Protein AF-A0A4Z2HH63-F1 (afdb_monomer_lite)

pLDDT: mean 73.92, std 24.42, range [24.89, 98.44]

InterPro domains:
  IPR027914 Domain of unknown function DUF4456 [PF14644] (95-280)

Structure (mmCIF, N/CA/C/O backbone):
data_AF-A0A4Z2HH63-F1
#
_entry.id   AF-A0A4Z2HH63-F1
#
loop_
_atom_site.group_PDB
_atom_site.id
_atom_site.type_symbol
_atom_site.label_atom_id
_atom_site.label_alt_id
_atom_site.label_comp_id
_atom_site.label_asym_id
_atom_site.label_entity_id
_atom_site.label_seq_id
_atom_site.pdbx_PDB_ins_code
_atom_site.Cartn_x
_atom_site.Cartn_y
_atom_site.Cartn_z
_atom_site.occupancy
_atom_site.B_iso_or_equiv
_atom_site.auth_seq_id
_atom_site.auth_comp_id
_atom_site.auth_asym_id
_atom_site.auth_atom_id
_atom_site.pdbx_PDB_model_num
ATOM 1 N N . MET A 1 1 ? 35.486 2.258 -20.448 1.00 32.91 1 MET A N 1
ATOM 2 C CA . MET A 1 1 ? 34.686 1.030 -20.651 1.00 32.91 1 MET A CA 1
ATOM 3 C C . MET A 1 1 ? 34.745 0.470 -22.093 1.00 32.91 1 MET A C 1
ATOM 5 O O . MET A 1 1 ? 33.698 0.126 -22.620 1.00 32.91 1 MET A O 1
ATOM 9 N N . PRO A 1 2 ? 35.917 0.300 -22.749 1.00 29.44 2 PRO A N 1
ATOM 10 C CA . PRO A 1 2 ? 35.971 -0.352 -24.070 1.00 29.44 2 PRO A CA 1
ATOM 11 C C . PRO A 1 2 ? 36.228 -1.873 -24.002 1.00 29.44 2 PRO A C 1
ATOM 13 O O . PRO A 1 2 ? 36.003 -2.582 -24.974 1.00 29.44 2 PRO A O 1
ATOM 16 N N . LEU A 1 3 ? 36.667 -2.396 -22.850 1.00 29.16 3 LEU A N 1
ATOM 17 C CA . LEU A 1 3 ? 37.018 -3.815 -22.682 1.00 29.16 3 LEU A CA 1
ATOM 18 C C . LEU A 1 3 ? 35.801 -4.743 -22.510 1.00 29.16 3 LEU A C 1
ATOM 20 O O . LEU A 1 3 ? 35.905 -5.932 -22.788 1.00 29.16 3 LEU A O 1
ATOM 24 N N . PHE A 1 4 ? 34.639 -4.216 -22.109 1.00 31.14 4 PHE A N 1
ATOM 25 C CA . PHE A 1 4 ? 33.433 -5.031 -21.899 1.00 31.14 4 PHE A CA 1
ATOM 26 C C . PHE A 1 4 ? 32.720 -5.411 -23.206 1.00 31.14 4 PHE A C 1
ATOM 28 O O . PHE A 1 4 ? 32.155 -6.495 -23.289 1.00 31.14 4 PHE A O 1
ATOM 35 N N . ILE A 1 5 ? 32.803 -4.577 -24.250 1.00 37.03 5 ILE A N 1
ATOM 36 C CA . ILE A 1 5 ? 32.147 -4.846 -25.543 1.00 37.03 5 ILE A CA 1
ATOM 37 C C . ILE A 1 5 ? 32.880 -5.965 -26.311 1.00 37.03 5 ILE A C 1
ATOM 39 O O . ILE A 1 5 ? 32.251 -6.790 -26.964 1.00 37.03 5 ILE A O 1
ATOM 43 N N . LEU A 1 6 ? 34.207 -6.072 -26.165 1.00 35.34 6 LEU A N 1
ATOM 44 C CA . LEU A 1 6 ? 35.003 -7.125 -26.813 1.00 35.34 6 LEU A CA 1
ATOM 45 C C . LEU A 1 6 ? 34.886 -8.497 -26.125 1.00 35.34 6 LEU A C 1
ATOM 47 O O . LEU A 1 6 ? 35.047 -9.518 -26.787 1.00 35.34 6 LEU A O 1
ATOM 51 N N . SER A 1 7 ? 34.565 -8.540 -24.827 1.00 32.81 7 SER A N 1
ATOM 52 C CA . SER A 1 7 ? 34.426 -9.802 -24.086 1.00 32.81 7 SER A CA 1
ATOM 53 C C . SER A 1 7 ? 33.106 -10.535 -24.362 1.00 32.81 7 SER A C 1
ATOM 55 O O . SER A 1 7 ? 33.034 -11.735 -24.113 1.00 32.81 7 SER A O 1
ATOM 57 N N . VAL A 1 8 ? 32.073 -9.841 -24.857 1.00 36.91 8 VAL A N 1
ATOM 58 C CA . VAL A 1 8 ? 30.743 -10.431 -25.117 1.00 36.91 8 VAL A CA 1
ATOM 59 C C . VAL A 1 8 ? 30.563 -10.829 -26.589 1.00 36.91 8 VAL A C 1
ATOM 61 O O . VAL A 1 8 ? 29.804 -11.748 -26.874 1.00 36.91 8 VAL A O 1
ATOM 64 N N . CYS A 1 9 ? 31.304 -10.227 -27.526 1.00 36.31 9 CYS A N 1
ATOM 65 C CA . CYS A 1 9 ? 31.178 -10.548 -28.956 1.00 36.31 9 CYS A CA 1
ATOM 66 C C . CYS A 1 9 ? 32.027 -11.743 -29.431 1.00 36.31 9 CYS A C 1
ATOM 68 O O . CYS A 1 9 ? 31.773 -12.259 -30.518 1.00 36.31 9 CYS A O 1
ATOM 70 N N . LEU A 1 10 ? 33.012 -12.214 -28.654 1.00 33.72 10 LEU A N 1
ATOM 71 C CA . LEU A 1 10 ? 33.855 -13.346 -29.069 1.00 33.72 10 LEU A CA 1
ATOM 72 C C . LEU A 1 10 ? 33.137 -14.717 -29.143 1.00 33.72 10 LEU A C 1
ATOM 74 O O . LEU A 1 10 ? 33.523 -15.507 -30.002 1.00 33.72 10 LEU A O 1
ATOM 78 N N . PRO A 1 11 ? 32.104 -15.043 -28.335 1.00 32.00 11 PRO A N 1
ATOM 79 C CA . PRO A 1 11 ? 31.441 -16.347 -28.441 1.00 32.00 11 PRO A CA 1
ATOM 80 C C . PRO A 1 11 ? 30.368 -16.425 -29.539 1.00 32.00 11 PRO A C 1
ATOM 82 O O . PRO A 1 11 ? 30.047 -17.521 -29.987 1.00 32.00 11 PRO A O 1
ATOM 85 N N . VAL A 1 12 ? 29.804 -15.296 -29.992 1.00 35.50 12 VAL A N 1
ATOM 86 C CA . VAL A 1 12 ? 28.628 -15.301 -30.891 1.00 35.50 12 VAL A CA 1
ATOM 87 C C . VAL A 1 12 ? 29.005 -15.551 -32.359 1.00 35.50 12 VAL A C 1
ATOM 89 O O . VAL A 1 12 ? 28.205 -16.093 -33.116 1.00 35.50 12 VAL A O 1
ATOM 92 N N . CYS A 1 13 ? 30.249 -15.278 -32.764 1.00 33.19 13 CYS A N 1
ATOM 93 C CA . CYS A 1 13 ? 30.716 -15.586 -34.124 1.00 33.19 13 CYS A CA 1
ATOM 94 C C . CYS A 1 13 ? 31.077 -17.068 -34.357 1.00 33.19 13 CYS A C 1
ATOM 96 O O . CYS A 1 13 ? 31.405 -17.425 -35.485 1.00 33.19 13 CYS A O 1
ATOM 98 N N . LEU A 1 14 ? 31.020 -17.939 -33.337 1.00 35.06 14 LEU A N 1
ATOM 99 C CA . LEU A 1 14 ? 31.445 -19.347 -33.442 1.00 35.06 14 LEU A CA 1
ATOM 100 C C . LEU A 1 14 ? 30.307 -20.382 -33.465 1.00 35.06 14 LEU A C 1
ATOM 102 O O . LEU A 1 14 ? 30.566 -21.576 -33.324 1.00 35.06 14 LEU A O 1
ATOM 106 N N . GLN A 1 15 ? 29.055 -19.983 -33.702 1.00 40.69 15 GLN A N 1
ATOM 107 C CA . GLN A 1 15 ? 27.952 -20.940 -33.868 1.00 40.69 15 GLN A CA 1
ATOM 108 C C . GLN A 1 15 ? 27.114 -20.680 -35.124 1.00 40.69 15 GLN A C 1
ATOM 110 O O . GLN A 1 15 ? 25.956 -20.291 -35.034 1.00 40.69 15 GLN A O 1
ATOM 115 N N . VAL A 1 16 ? 27.671 -21.005 -36.299 1.00 30.58 16 VAL A N 1
ATOM 116 C CA . VAL A 1 16 ? 26.886 -21.526 -37.434 1.00 30.58 16 VAL A CA 1
ATOM 117 C C . VAL A 1 16 ? 27.625 -22.707 -38.084 1.00 30.58 16 VAL A C 1
ATOM 119 O O . VAL A 1 16 ? 28.484 -22.546 -38.940 1.00 30.58 16 VAL A O 1
ATOM 122 N N . SER A 1 17 ? 27.183 -23.884 -37.639 1.00 30.05 17 SER A N 1
ATOM 123 C CA . SER A 1 17 ? 27.122 -25.214 -38.261 1.00 30.05 17 SER A CA 1
ATOM 124 C C . SER A 1 17 ? 28.365 -26.078 -38.540 1.00 30.05 17 SER A C 1
ATOM 126 O O . SER A 1 17 ? 29.427 -25.587 -38.910 1.00 30.05 17 SER A O 1
ATOM 128 N N . PRO A 1 18 ? 28.205 -27.412 -38.368 1.00 32.62 18 PRO A N 1
ATOM 129 C CA . PRO A 1 18 ? 29.283 -28.366 -38.191 1.00 32.62 18 PRO A CA 1
ATOM 130 C C . PRO A 1 18 ? 29.446 -29.223 -39.445 1.00 32.62 18 PRO A C 1
ATOM 132 O O . PRO A 1 18 ? 28.623 -30.091 -39.718 1.00 32.62 18 PRO A O 1
ATOM 135 N N . ASP A 1 19 ? 30.529 -29.036 -40.182 1.00 28.84 19 ASP A N 1
ATOM 136 C CA . ASP A 1 19 ? 31.124 -30.174 -40.865 1.00 28.84 19 ASP A CA 1
ATOM 137 C C . ASP A 1 19 ? 32.612 -29.924 -41.089 1.00 28.84 19 ASP A C 1
ATOM 139 O O . ASP A 1 19 ? 33.026 -28.817 -41.421 1.00 28.84 19 ASP A O 1
ATOM 143 N N . GLN A 1 20 ? 33.396 -30.981 -40.899 1.00 29.88 20 GLN A N 1
ATOM 144 C CA . GLN A 1 20 ? 34.861 -31.043 -40.981 1.00 29.88 20 GLN A CA 1
ATOM 145 C C . GLN A 1 20 ? 35.648 -30.586 -39.745 1.00 29.88 20 GLN A C 1
ATOM 147 O O . GLN A 1 20 ? 36.400 -29.615 -39.737 1.00 29.88 20 GLN A O 1
ATOM 152 N N . THR A 1 21 ? 35.599 -31.424 -38.711 1.00 30.80 21 THR A N 1
ATOM 153 C CA . THR A 1 21 ? 36.714 -31.556 -37.771 1.00 30.80 21 THR A CA 1
ATOM 154 C C . THR A 1 21 ? 37.771 -32.475 -38.385 1.00 30.80 21 THR A C 1
ATOM 156 O O . THR A 1 21 ? 37.560 -33.680 -38.468 1.00 30.80 21 THR A O 1
ATOM 159 N N . SER A 1 22 ? 38.931 -31.946 -38.780 1.00 30.48 22 SER A N 1
ATOM 160 C CA . SER A 1 22 ? 40.210 -32.541 -38.365 1.00 30.48 22 SER A CA 1
ATOM 161 C C . SER A 1 22 ? 41.412 -31.660 -38.719 1.00 30.48 22 SER A C 1
ATOM 163 O O . SER A 1 22 ? 41.617 -31.297 -39.870 1.00 30.48 22 SER A O 1
ATOM 165 N N . ARG A 1 23 ? 42.247 -31.446 -37.692 1.00 33.59 23 ARG A N 1
ATOM 166 C CA . ARG A 1 23 ? 43.668 -31.062 -37.733 1.00 33.59 23 ARG A CA 1
ATOM 167 C C . ARG A 1 23 ? 43.999 -29.641 -38.204 1.00 33.59 23 ARG A C 1
ATOM 169 O O . ARG A 1 23 ? 44.252 -29.413 -39.377 1.00 33.59 23 ARG A O 1
ATOM 176 N N . LEU A 1 24 ? 44.217 -28.746 -37.243 1.00 32.91 24 LEU A N 1
ATOM 177 C CA . LEU A 1 24 ? 45.556 -28.377 -36.759 1.00 32.91 24 LEU A CA 1
ATOM 178 C C . LEU A 1 24 ? 45.393 -27.391 -35.594 1.00 32.91 24 LEU A C 1
ATOM 180 O O . LEU A 1 24 ? 44.650 -26.422 -35.689 1.00 32.91 24 LEU A O 1
ATOM 184 N N . ASP A 1 25 ? 46.069 -27.700 -34.494 1.00 37.62 25 ASP A N 1
ATOM 185 C CA . ASP A 1 25 ? 46.311 -26.809 -33.365 1.00 37.62 25 ASP A CA 1
ATOM 186 C C . ASP A 1 25 ? 47.182 -25.653 -33.882 1.00 37.62 25 ASP A C 1
ATOM 188 O O . ASP A 1 25 ? 48.373 -25.833 -34.140 1.00 37.62 25 ASP A O 1
ATOM 192 N N . VAL A 1 26 ? 46.556 -24.514 -34.183 1.00 38.09 26 VAL A N 1
ATOM 193 C CA . VAL A 1 26 ? 47.235 -23.275 -34.575 1.00 38.09 26 VAL A CA 1
ATOM 194 C C . VAL A 1 26 ? 46.822 -22.222 -33.564 1.00 38.09 26 VAL A C 1
ATOM 196 O O . VAL A 1 26 ? 45.637 -21.909 -33.435 1.00 38.09 26 VAL A O 1
ATOM 199 N N . ASP A 1 27 ? 47.811 -21.716 -32.831 1.00 39.91 27 ASP A N 1
ATOM 200 C CA . ASP A 1 27 ? 47.662 -20.655 -31.847 1.00 39.91 27 ASP A CA 1
ATOM 201 C C . ASP A 1 27 ? 46.825 -19.495 -32.411 1.00 39.91 27 ASP A C 1
ATOM 203 O O . ASP A 1 27 ? 47.191 -18.831 -33.382 1.00 39.91 27 ASP A O 1
ATOM 207 N N . LEU A 1 28 ? 45.704 -19.210 -31.743 1.00 44.59 28 LEU A N 1
ATOM 208 C CA . LEU A 1 28 ? 44.707 -18.181 -32.086 1.00 44.59 28 LEU A CA 1
ATOM 209 C C . LEU A 1 28 ? 45.277 -16.740 -32.112 1.00 44.59 28 LEU A C 1
ATOM 211 O O . LEU A 1 28 ? 44.568 -15.773 -32.390 1.00 44.59 28 LEU A O 1
ATOM 215 N N . LEU A 1 29 ? 46.557 -16.576 -31.770 1.00 46.84 29 LEU A N 1
ATOM 216 C CA . LEU A 1 29 ? 47.285 -15.309 -31.770 1.00 46.84 29 LEU A CA 1
ATOM 217 C C . LEU A 1 29 ? 47.886 -14.945 -33.134 1.00 46.84 29 LEU A C 1
ATOM 219 O O . LEU A 1 29 ? 48.190 -13.765 -33.324 1.00 46.84 29 LEU A O 1
ATOM 223 N N . ASP A 1 30 ? 47.986 -15.904 -34.059 1.00 41.34 30 ASP A N 1
ATOM 224 C CA . ASP A 1 30 ? 48.504 -15.709 -35.422 1.00 41.34 30 ASP A CA 1
ATOM 225 C C . ASP A 1 30 ? 47.401 -15.584 -36.487 1.00 41.34 30 ASP A C 1
ATOM 227 O O . ASP A 1 30 ? 47.676 -15.571 -37.689 1.00 41.34 30 ASP A O 1
ATOM 231 N N . ASP A 1 31 ? 46.141 -15.424 -36.068 1.00 45.12 31 ASP A N 1
ATOM 232 C CA . ASP A 1 31 ? 45.052 -15.117 -36.992 1.00 45.12 31 ASP A CA 1
ATOM 233 C C . ASP A 1 31 ? 45.295 -13.732 -37.649 1.00 45.12 31 ASP A C 1
ATOM 235 O O . ASP A 1 31 ? 45.403 -12.712 -36.945 1.00 45.12 31 ASP A O 1
ATOM 239 N N . PRO A 1 32 ? 45.372 -13.644 -38.993 1.00 44.41 32 PRO A N 1
ATOM 240 C CA . PRO A 1 32 ? 45.561 -12.380 -39.702 1.00 44.41 32 PRO A CA 1
ATOM 241 C C . PRO A 1 32 ? 44.480 -11.343 -39.359 1.00 44.41 32 PRO A C 1
ATOM 243 O O . PRO A 1 32 ? 44.763 -10.145 -39.361 1.00 44.41 32 PRO A O 1
ATOM 246 N N . VAL A 1 33 ? 43.273 -11.772 -38.980 1.00 42.06 33 VAL A N 1
ATOM 247 C CA . VAL A 1 33 ? 42.182 -10.902 -38.525 1.00 42.06 33 VAL A CA 1
ATOM 248 C C . VAL A 1 33 ? 42.515 -10.263 -37.172 1.00 42.06 33 VAL A C 1
ATOM 250 O O . VAL A 1 33 ? 42.301 -9.064 -36.988 1.00 42.06 33 VAL A O 1
ATOM 253 N N . VAL A 1 34 ? 43.138 -11.002 -36.248 1.00 46.62 34 VAL A N 1
ATOM 254 C CA . VAL A 1 34 ? 43.606 -10.473 -34.952 1.00 46.62 34 VAL A CA 1
ATOM 255 C C . VAL A 1 34 ? 44.767 -9.492 -35.148 1.00 46.62 34 VAL A C 1
ATOM 257 O O . VAL A 1 34 ? 44.845 -8.481 -34.445 1.00 46.62 34 VAL A O 1
ATOM 260 N N . SER A 1 35 ? 45.635 -9.729 -36.136 1.00 44.44 35 SER A N 1
ATOM 261 C CA . SER A 1 35 ? 46.703 -8.796 -36.526 1.00 44.44 35 SER A CA 1
ATOM 262 C C . SER A 1 35 ? 46.156 -7.496 -37.134 1.00 44.44 35 SER A C 1
ATOM 264 O O . SER A 1 35 ? 46.610 -6.403 -36.779 1.00 44.44 35 SER A O 1
ATOM 266 N N . VAL A 1 36 ? 45.120 -7.581 -37.977 1.00 48.38 36 VAL A N 1
ATOM 267 C CA . VAL A 1 36 ? 44.430 -6.416 -38.558 1.00 48.38 36 VAL A CA 1
ATOM 268 C C . VAL A 1 36 ? 43.704 -5.612 -37.475 1.00 48.38 36 VAL A C 1
ATOM 270 O O . VAL A 1 36 ? 43.841 -4.389 -37.431 1.00 48.38 36 VAL A O 1
ATOM 273 N N . ILE A 1 37 ? 43.019 -6.276 -36.539 1.00 46.91 37 ILE A N 1
ATOM 274 C CA . ILE A 1 37 ? 42.338 -5.624 -35.409 1.00 46.91 37 ILE A CA 1
ATOM 275 C C . ILE A 1 37 ? 43.349 -4.964 -34.459 1.00 46.91 37 ILE A C 1
ATOM 277 O O . ILE A 1 37 ? 43.157 -3.812 -34.066 1.00 46.91 37 ILE A O 1
ATOM 281 N N . LYS A 1 38 ? 44.465 -5.633 -34.126 1.00 49.09 38 LYS A N 1
ATOM 282 C CA . LYS A 1 38 ? 45.555 -5.037 -33.327 1.00 49.09 38 LYS A CA 1
ATOM 283 C C . LYS A 1 38 ? 46.204 -3.848 -34.042 1.00 49.09 38 LYS A C 1
ATOM 285 O O . LYS A 1 38 ? 46.527 -2.859 -33.386 1.00 49.09 38 LYS A O 1
ATOM 290 N N . SER A 1 39 ? 46.367 -3.916 -35.363 1.00 44.84 39 SER A N 1
ATOM 291 C CA . SER A 1 39 ? 46.946 -2.835 -36.171 1.00 44.84 39 SER A CA 1
ATOM 292 C C . SER A 1 39 ? 46.016 -1.624 -36.273 1.00 44.84 39 SER A C 1
ATOM 294 O O . SER A 1 39 ? 46.481 -0.495 -36.140 1.00 44.84 39 SER A O 1
ATOM 296 N N . LEU A 1 40 ? 44.705 -1.840 -36.414 1.00 42.66 40 LEU A N 1
ATOM 297 C CA . LEU A 1 40 ? 43.693 -0.778 -36.387 1.00 42.66 40 LEU A CA 1
ATOM 298 C C . LEU A 1 40 ? 43.612 -0.105 -35.010 1.00 42.66 40 LEU A C 1
ATOM 300 O O . LEU A 1 40 ? 43.604 1.121 -34.935 1.00 42.66 40 LEU A O 1
ATOM 304 N N . ASN A 1 41 ? 43.663 -0.882 -33.922 1.00 43.00 41 ASN A N 1
ATOM 305 C CA . ASN A 1 41 ? 43.714 -0.330 -32.563 1.00 43.00 41 ASN A CA 1
ATOM 306 C C . ASN A 1 41 ? 44.978 0.515 -32.332 1.00 43.00 41 ASN A C 1
ATOM 308 O O . ASN A 1 41 ? 44.911 1.589 -31.738 1.00 43.00 41 ASN A O 1
ATOM 312 N N . ARG A 1 42 ? 46.130 0.067 -32.851 1.00 44.88 42 ARG A N 1
ATOM 313 C CA . ARG A 1 42 ? 47.402 0.796 -32.744 1.00 44.88 42 ARG A CA 1
ATOM 314 C C . ARG A 1 42 ? 47.395 2.098 -33.564 1.00 44.88 42 ARG A C 1
ATOM 316 O O . ARG A 1 42 ? 47.988 3.075 -33.123 1.00 44.88 42 ARG A O 1
ATOM 323 N N . PHE A 1 43 ? 46.693 2.131 -34.701 1.00 36.94 43 PHE A N 1
ATOM 324 C CA . PHE A 1 43 ? 46.573 3.313 -35.568 1.00 36.94 43 PHE A CA 1
ATOM 325 C C . PHE A 1 43 ? 45.596 4.366 -35.010 1.00 36.94 43 PHE A C 1
ATOM 327 O O . PHE A 1 43 ? 45.862 5.564 -35.101 1.00 36.94 43 PHE A O 1
ATOM 334 N N . CYS A 1 44 ? 44.504 3.937 -34.367 1.00 37.28 44 CYS A N 1
ATOM 335 C CA . CYS A 1 44 ? 43.572 4.844 -33.688 1.00 37.28 44 CYS A CA 1
ATOM 336 C C . CYS A 1 44 ? 44.192 5.528 -32.458 1.00 37.28 44 CYS A C 1
ATOM 338 O O . CYS A 1 44 ? 43.866 6.678 -32.184 1.00 37.28 44 CYS A O 1
ATOM 340 N N . SER A 1 45 ? 45.120 4.881 -31.744 1.00 37.44 45 SER A N 1
ATOM 341 C CA . SER A 1 45 ? 45.825 5.515 -30.617 1.00 37.44 45 SER A CA 1
ATOM 342 C C . SER A 1 45 ? 46.882 6.545 -31.037 1.00 37.44 45 SER A C 1
ATOM 344 O O . SER A 1 45 ? 47.242 7.403 -30.239 1.00 37.44 45 SER A O 1
ATOM 346 N N . THR A 1 46 ? 47.385 6.497 -32.275 1.00 35.81 46 THR A N 1
ATOM 347 C CA . THR A 1 46 ? 48.438 7.415 -32.752 1.00 35.81 46 THR A CA 1
ATOM 348 C C . THR A 1 46 ? 47.924 8.750 -33.294 1.00 35.81 46 THR A C 1
ATOM 350 O O . THR A 1 46 ? 48.734 9.622 -33.595 1.00 35.81 46 THR A O 1
ATOM 353 N N . GLN A 1 47 ? 46.607 8.947 -33.406 1.00 38.94 47 GLN A N 1
ATOM 354 C CA . GLN A 1 47 ? 46.036 10.195 -33.931 1.00 38.94 47 GLN A CA 1
ATOM 355 C C . GLN A 1 47 ? 45.772 11.264 -32.850 1.00 38.94 47 GLN A C 1
ATOM 357 O O . GLN A 1 47 ? 45.395 12.380 -33.192 1.00 38.94 47 GLN A O 1
ATOM 362 N N . ASP A 1 48 ? 46.025 10.960 -31.570 1.00 36.66 48 ASP A N 1
ATOM 363 C CA . ASP A 1 48 ? 45.751 11.862 -30.434 1.00 36.66 48 ASP A CA 1
ATOM 364 C C . ASP A 1 48 ? 47.007 12.568 -29.871 1.00 36.66 48 ASP A C 1
ATOM 366 O O . ASP A 1 48 ? 46.975 13.191 -28.814 1.00 36.66 48 ASP A O 1
ATOM 370 N N . VAL A 1 49 ? 48.147 12.499 -30.573 1.00 34.19 49 VAL A N 1
ATOM 371 C CA . VAL A 1 49 ? 49.397 13.174 -30.169 1.00 34.19 49 VAL A CA 1
ATOM 372 C C . VAL A 1 49 ? 49.919 14.017 -31.327 1.00 34.19 49 VAL A C 1
ATOM 374 O O . VAL A 1 49 ? 50.846 13.644 -32.039 1.00 34.19 49 VAL A O 1
ATOM 377 N N . GLY A 1 50 ? 49.274 15.158 -31.561 1.00 33.59 50 GLY A N 1
ATOM 378 C CA . GLY A 1 50 ? 49.657 16.047 -32.657 1.00 33.59 50 GLY A CA 1
ATOM 379 C C . GLY A 1 50 ? 49.021 17.430 -32.619 1.00 33.59 50 GLY A C 1
ATOM 380 O O . GLY A 1 50 ? 48.776 17.993 -33.677 1.00 33.59 50 GLY A O 1
ATOM 381 N N . ALA A 1 51 ? 48.709 17.972 -31.438 1.00 34.09 51 ALA A N 1
ATOM 382 C CA . ALA A 1 51 ? 48.250 19.358 -31.304 1.00 34.09 51 ALA A CA 1
ATOM 383 C C . ALA A 1 51 ? 48.438 19.897 -29.874 1.00 34.09 51 ALA A C 1
ATOM 385 O O . ALA A 1 51 ? 47.490 20.358 -29.247 1.00 34.09 51 ALA A O 1
ATOM 386 N N . ALA A 1 52 ? 49.651 19.833 -29.328 1.00 35.78 52 ALA A N 1
ATOM 387 C CA . ALA A 1 52 ? 49.967 20.527 -28.082 1.00 35.78 52 ALA A CA 1
ATOM 388 C C . ALA A 1 52 ? 51.450 20.901 -28.044 1.00 35.78 52 ALA A C 1
ATOM 390 O O . ALA A 1 52 ? 52.258 20.118 -27.571 1.00 35.78 52 ALA A O 1
ATOM 391 N N . GLU A 1 53 ? 51.789 22.080 -28.576 1.00 33.25 53 GLU A N 1
ATOM 392 C CA . GLU A 1 53 ? 52.850 22.948 -28.037 1.00 33.25 53 GLU A CA 1
ATOM 393 C C . GLU A 1 53 ? 52.854 24.311 -28.757 1.00 33.25 53 GLU A C 1
ATOM 395 O O . GLU A 1 53 ? 53.527 24.514 -29.767 1.00 33.25 53 GLU A O 1
ATOM 400 N N . ARG A 1 54 ? 52.067 25.261 -28.229 1.00 30.45 54 ARG A N 1
ATOM 401 C CA . ARG A 1 54 ? 52.492 26.661 -28.035 1.00 30.45 54 ARG A CA 1
ATOM 402 C C . ARG A 1 54 ? 51.494 27.423 -27.150 1.00 30.45 54 ARG A C 1
ATOM 404 O O . ARG A 1 54 ? 50.413 27.797 -27.594 1.00 30.45 54 ARG A O 1
ATOM 411 N N . GLU A 1 55 ? 51.891 27.641 -25.896 1.00 31.48 55 GLU A N 1
ATOM 412 C CA . GLU A 1 55 ? 51.448 28.744 -25.022 1.00 31.48 55 GLU A CA 1
ATOM 413 C C . GLU A 1 55 ? 51.648 30.102 -25.740 1.00 31.48 55 GLU A C 1
ATOM 415 O O . GLU A 1 55 ? 52.524 30.221 -26.593 1.00 31.48 55 GLU A O 1
ATOM 420 N N . GLU A 1 56 ? 50.892 31.176 -25.487 1.00 28.78 56 GLU A N 1
ATOM 421 C CA . GLU A 1 56 ? 50.618 31.753 -24.168 1.00 28.78 56 GLU A CA 1
ATOM 422 C C . GLU A 1 56 ? 49.433 32.757 -24.200 1.00 28.78 56 GLU A C 1
ATOM 424 O O . GLU A 1 56 ? 49.269 33.519 -25.154 1.00 28.78 56 GLU A O 1
ATOM 429 N N . ARG A 1 57 ? 48.736 32.838 -23.052 1.00 28.36 57 ARG A N 1
ATOM 430 C CA . ARG A 1 57 ? 48.154 34.046 -22.418 1.00 28.36 57 ARG A CA 1
ATOM 431 C C . ARG A 1 57 ? 46.707 34.484 -22.749 1.00 28.36 57 ARG A C 1
ATOM 433 O O . ARG A 1 57 ? 46.467 35.280 -23.648 1.00 28.36 57 ARG A O 1
ATOM 440 N N . GLY A 1 58 ? 45.798 34.203 -21.798 1.00 26.27 58 GLY A N 1
ATOM 441 C CA . GLY A 1 58 ? 44.927 35.254 -21.234 1.00 26.27 58 GLY A CA 1
ATOM 442 C C . GLY A 1 58 ? 43.432 34.963 -20.990 1.00 26.27 58 GLY A C 1
ATOM 443 O O . GLY A 1 58 ? 42.629 35.105 -21.898 1.00 26.27 58 GLY A O 1
ATOM 444 N N . ARG A 1 59 ? 43.085 34.814 -19.697 1.00 28.47 59 ARG A N 1
ATOM 445 C CA . ARG A 1 59 ? 41.822 35.170 -18.992 1.00 28.47 59 ARG A CA 1
ATOM 446 C C . ARG A 1 59 ? 40.575 34.261 -19.052 1.00 28.47 59 ARG A C 1
ATOM 448 O O . ARG A 1 59 ? 40.074 33.868 -20.093 1.00 28.47 59 ARG A O 1
ATOM 455 N N . SER A 1 60 ? 40.061 34.054 -17.835 1.00 28.16 60 SER A N 1
ATOM 456 C CA . SER A 1 60 ? 38.840 33.384 -17.377 1.00 28.16 60 SER A CA 1
ATOM 457 C C . SER A 1 60 ? 37.530 33.882 -17.997 1.00 28.16 60 SER A C 1
ATOM 459 O O . SER A 1 60 ? 37.352 35.089 -18.133 1.00 28.16 60 SER A O 1
ATOM 461 N N . ALA A 1 61 ? 36.554 32.981 -18.177 1.00 26.77 61 ALA A N 1
ATOM 462 C CA . ALA A 1 61 ? 35.360 32.851 -17.317 1.00 26.77 61 ALA A CA 1
ATOM 463 C C . ALA A 1 61 ? 34.248 32.013 -17.989 1.00 26.77 61 ALA A C 1
ATOM 465 O O . ALA A 1 61 ? 33.941 32.221 -19.153 1.00 26.77 61 ALA A O 1
ATOM 466 N N . ALA A 1 62 ? 33.633 31.136 -17.184 1.00 27.70 62 ALA A N 1
ATOM 467 C CA . ALA A 1 62 ? 32.242 30.658 -17.219 1.00 27.70 62 ALA A CA 1
ATOM 468 C C . ALA A 1 62 ? 31.616 30.144 -18.538 1.00 27.70 62 ALA A C 1
ATOM 470 O O . ALA A 1 62 ? 31.391 30.899 -19.476 1.00 27.70 62 ALA A O 1
ATOM 471 N N . GLY A 1 63 ? 31.118 28.899 -18.507 1.00 24.89 63 GLY A N 1
ATOM 472 C CA . GLY A 1 63 ? 29.952 28.528 -19.317 1.00 24.89 63 GLY A CA 1
ATOM 473 C C . GLY A 1 63 ? 29.854 27.065 -19.748 1.00 24.89 63 GLY A C 1
ATOM 474 O O . GLY A 1 63 ? 30.553 26.641 -20.655 1.00 24.89 63 GLY A O 1
ATOM 475 N N . SER A 1 64 ? 28.860 26.375 -19.180 1.00 25.84 64 SER A N 1
ATOM 476 C CA . SER A 1 64 ? 28.084 25.282 -19.790 1.00 25.84 64 SER A CA 1
ATOM 477 C C . SER A 1 64 ? 28.757 23.912 -19.989 1.00 25.84 64 SER A C 1
ATOM 479 O O . SER A 1 64 ? 29.406 23.633 -20.993 1.00 25.84 64 SER A O 1
ATOM 481 N N . LEU A 1 65 ? 28.486 23.004 -19.046 1.00 29.30 65 LEU A N 1
ATOM 482 C CA . LEU A 1 65 ? 28.603 21.558 -19.239 1.00 29.30 65 LEU A CA 1
ATOM 483 C C . LEU A 1 65 ? 27.392 21.074 -20.053 1.00 29.30 65 LEU A C 1
ATOM 485 O O . LEU A 1 65 ? 26.300 20.919 -19.511 1.00 29.30 65 LEU A O 1
ATOM 489 N N . GLN A 1 66 ? 27.584 20.832 -21.351 1.00 28.08 66 GLN A N 1
ATOM 490 C CA . GLN A 1 66 ? 26.680 19.991 -22.140 1.00 28.08 66 GLN A CA 1
ATOM 491 C C . GLN A 1 66 ? 27.160 18.531 -22.113 1.00 28.08 66 GLN A C 1
ATOM 493 O O . GLN A 1 66 ? 28.343 18.285 -22.366 1.00 28.08 66 GLN A O 1
ATOM 498 N N . PRO A 1 67 ? 26.274 17.542 -21.890 1.00 31.48 67 PRO A N 1
ATOM 499 C CA . PRO A 1 67 ? 26.605 16.143 -22.099 1.00 31.48 67 PRO A CA 1
ATOM 500 C C . PRO A 1 67 ? 26.507 15.801 -23.593 1.00 31.48 67 PRO A C 1
ATOM 502 O O . PRO A 1 67 ? 25.440 15.774 -24.210 1.00 31.48 67 PRO A O 1
ATOM 505 N N . LYS A 1 68 ? 27.685 15.540 -24.156 1.00 31.39 68 LYS A N 1
ATOM 506 C CA . LYS A 1 68 ? 27.979 15.073 -25.511 1.00 31.39 68 LYS A CA 1
ATOM 507 C C . LYS A 1 68 ? 27.259 13.739 -25.773 1.00 31.39 68 LYS A C 1
ATOM 509 O O . LYS A 1 68 ? 27.692 12.691 -25.316 1.00 31.39 68 LYS A O 1
ATOM 514 N N . SER A 1 69 ? 26.123 13.790 -26.463 1.00 35.97 69 SER A N 1
ATOM 515 C CA . SER A 1 69 ? 25.220 12.644 -26.692 1.00 35.97 69 SER A CA 1
ATOM 516 C C . SER A 1 69 ? 24.944 12.393 -28.184 1.00 35.97 69 SER A C 1
ATOM 518 O O . SER A 1 69 ? 23.906 11.871 -28.571 1.00 35.97 69 SER A O 1
ATOM 520 N N . THR A 1 70 ? 25.916 12.722 -29.038 1.00 33.94 70 THR A N 1
ATOM 521 C CA . THR A 1 70 ? 25.906 12.466 -30.492 1.00 33.94 70 THR A CA 1
ATOM 522 C C . THR A 1 70 ? 26.930 11.416 -30.933 1.00 33.94 70 THR A C 1
ATOM 524 O O . THR A 1 70 ? 27.139 11.234 -32.128 1.00 33.94 70 THR A O 1
ATOM 527 N N . GLU A 1 71 ? 27.589 10.700 -30.019 1.00 36.03 71 GLU A N 1
ATOM 528 C CA . GLU A 1 71 ? 28.723 9.836 -30.384 1.00 36.03 71 GLU A CA 1
ATOM 529 C C . GLU A 1 71 ? 28.333 8.437 -30.907 1.00 36.03 71 GLU A C 1
ATOM 531 O O . GLU A 1 71 ? 29.111 7.868 -31.658 1.00 36.03 71 GLU A O 1
ATOM 536 N N . SER A 1 72 ? 27.148 7.878 -30.629 1.00 44.75 72 SER A N 1
ATOM 537 C CA . SER A 1 72 ? 26.871 6.447 -30.906 1.00 44.75 72 SER A CA 1
ATOM 538 C C . SER A 1 72 ? 26.489 6.087 -32.353 1.00 44.75 72 SER A C 1
ATOM 540 O O . SER A 1 72 ? 26.884 5.034 -32.844 1.00 44.75 72 SER A O 1
ATOM 542 N N . VAL A 1 73 ? 25.752 6.937 -33.076 1.00 40.28 73 VAL A N 1
ATOM 543 C CA . VAL A 1 73 ? 25.500 6.732 -34.524 1.00 40.28 73 VAL A CA 1
ATOM 544 C C . VAL A 1 73 ? 26.692 7.232 -35.341 1.00 40.28 73 VAL A C 1
ATOM 546 O O . VAL A 1 73 ? 27.081 6.614 -36.332 1.00 40.28 73 VAL A O 1
ATOM 549 N N . SER A 1 74 ? 27.325 8.303 -34.856 1.00 48.72 74 SER A N 1
ATOM 550 C CA . SER A 1 74 ? 28.542 8.879 -35.425 1.00 48.72 74 SER A CA 1
ATOM 551 C C . SER A 1 74 ? 29.699 7.885 -35.421 1.00 48.72 74 SER A C 1
ATOM 553 O O . SER A 1 74 ? 30.485 7.875 -36.366 1.00 48.72 74 SER A O 1
ATOM 555 N N . THR A 1 75 ? 29.798 7.014 -34.410 1.00 53.66 75 THR A N 1
ATOM 556 C CA . THR A 1 75 ? 30.827 5.969 -34.343 1.00 53.66 75 THR A CA 1
ATOM 557 C C . THR A 1 75 ? 30.583 4.849 -35.341 1.00 53.66 75 THR A C 1
ATOM 559 O O . THR A 1 75 ? 31.543 4.433 -35.974 1.00 53.66 75 THR A O 1
ATOM 562 N N . LEU A 1 76 ? 29.346 4.396 -35.575 1.00 55.12 76 LEU A N 1
ATOM 563 C CA . LEU A 1 76 ? 29.087 3.339 -36.566 1.00 55.12 76 LEU A CA 1
ATOM 564 C C . LEU A 1 76 ? 29.266 3.849 -38.005 1.00 55.12 76 LEU A C 1
ATOM 566 O O . LEU A 1 76 ? 29.869 3.167 -38.836 1.00 55.12 76 LEU A O 1
ATOM 570 N N . SER A 1 77 ? 28.825 5.080 -38.292 1.00 59.75 77 SER A N 1
ATOM 571 C CA . SER A 1 77 ? 29.130 5.741 -39.568 1.00 59.75 77 SER A CA 1
ATOM 572 C C . SER A 1 77 ? 30.627 6.013 -39.726 1.00 59.75 77 SER A C 1
ATOM 574 O O . SER A 1 77 ? 31.152 5.892 -40.829 1.00 59.75 77 SER A O 1
ATOM 576 N N . SER A 1 78 ? 31.327 6.316 -38.627 1.00 71.56 78 SER A N 1
ATOM 577 C CA . SER A 1 78 ? 32.783 6.498 -38.603 1.00 71.56 78 SER A CA 1
ATOM 578 C C . SER A 1 78 ? 33.525 5.178 -38.823 1.00 71.56 78 SER A C 1
ATOM 580 O O . SER A 1 78 ? 34.476 5.146 -39.593 1.00 71.56 78 SER A O 1
ATOM 582 N N . VAL A 1 79 ? 33.053 4.063 -38.257 1.00 72.06 79 VAL A N 1
ATOM 583 C CA . VAL A 1 79 ? 33.613 2.720 -38.482 1.00 72.06 79 VAL A CA 1
ATOM 584 C C . VAL A 1 79 ? 33.381 2.273 -39.923 1.00 72.06 79 VAL A C 1
ATOM 586 O O . VAL A 1 79 ? 34.312 1.801 -40.567 1.00 72.06 79 VAL A O 1
ATOM 589 N N . SER A 1 80 ? 32.178 2.474 -40.467 1.00 76.06 80 SER A N 1
ATOM 590 C CA . SER A 1 80 ? 31.892 2.203 -41.882 1.00 76.06 80 SER A CA 1
ATOM 591 C C . SER A 1 80 ? 32.784 3.040 -42.808 1.00 76.06 80 SER A C 1
ATOM 593 O O . SER A 1 80 ? 33.380 2.514 -43.749 1.00 76.06 80 SER A O 1
ATOM 595 N N . ALA A 1 81 ? 32.947 4.335 -42.519 1.00 77.12 81 ALA A N 1
ATOM 596 C CA . ALA A 1 81 ? 33.837 5.215 -43.271 1.00 77.12 81 ALA A CA 1
ATOM 597 C C . ALA A 1 81 ? 35.311 4.796 -43.144 1.00 77.12 81 ALA A C 1
ATOM 599 O O . ALA A 1 81 ? 36.024 4.752 -44.147 1.00 77.12 81 ALA A O 1
ATOM 600 N N . ALA A 1 82 ? 35.758 4.424 -41.942 1.00 81.12 82 ALA A N 1
ATOM 601 C CA . ALA A 1 82 ? 37.109 3.945 -41.679 1.00 81.12 82 ALA A CA 1
ATOM 602 C C . ALA A 1 82 ? 37.397 2.652 -42.451 1.00 81.12 82 ALA A C 1
ATOM 604 O O . ALA A 1 82 ? 38.390 2.585 -43.174 1.00 81.12 82 ALA A O 1
ATOM 605 N N . LEU A 1 83 ? 36.506 1.660 -42.386 1.00 79.69 83 LEU A N 1
ATOM 606 C CA . LEU A 1 83 ? 36.658 0.392 -43.102 1.00 79.69 83 LEU A CA 1
ATOM 607 C C . LEU A 1 83 ? 36.668 0.591 -44.621 1.00 79.69 83 LEU A C 1
ATOM 609 O O . LEU A 1 83 ? 37.529 0.039 -45.305 1.00 79.69 83 LEU A O 1
ATOM 613 N N . ASN A 1 84 ? 35.781 1.439 -45.147 1.00 79.50 84 ASN A N 1
ATOM 614 C CA . ASN A 1 84 ? 35.772 1.770 -46.571 1.00 79.50 84 ASN A CA 1
ATOM 615 C C . ASN A 1 84 ? 37.047 2.501 -47.004 1.00 79.50 84 ASN A C 1
ATOM 617 O O . ASN A 1 84 ? 37.599 2.188 -48.058 1.00 79.50 84 ASN A O 1
ATOM 621 N N . SER A 1 85 ? 37.557 3.426 -46.186 1.00 81.81 85 SER A N 1
ATOM 622 C CA . SER A 1 85 ? 38.814 4.122 -46.478 1.00 81.81 85 SER A CA 1
ATOM 623 C C . SER A 1 85 ? 40.018 3.176 -46.480 1.00 81.81 85 SER A C 1
ATOM 625 O O . SER A 1 85 ? 40.881 3.286 -47.348 1.00 81.81 85 SER A O 1
ATOM 627 N N . VAL A 1 86 ? 40.056 2.207 -45.559 1.00 82.25 86 VAL A N 1
ATOM 628 C CA . VAL A 1 86 ? 41.112 1.189 -45.496 1.00 82.25 86 VAL A CA 1
ATOM 629 C C . VAL A 1 86 ? 41.055 0.294 -46.727 1.00 82.25 86 VAL A C 1
ATOM 631 O O . VAL A 1 86 ? 42.080 0.113 -47.376 1.00 82.25 86 VAL A O 1
ATOM 634 N N . LEU A 1 87 ? 39.871 -0.205 -47.094 1.00 78.69 87 LEU A N 1
ATOM 635 C CA . LEU A 1 87 ? 39.697 -1.045 -48.281 1.00 78.69 87 LEU A CA 1
ATOM 636 C C . LEU A 1 87 ? 40.085 -0.316 -49.570 1.00 78.69 87 LEU A C 1
ATOM 638 O O . LEU A 1 87 ? 40.757 -0.899 -50.420 1.00 78.69 87 LEU A O 1
ATOM 642 N N . LEU A 1 88 ? 39.712 0.959 -49.700 1.00 80.19 88 LEU A N 1
ATOM 643 C CA . LEU A 1 88 ? 40.060 1.769 -50.865 1.00 80.19 88 LEU A CA 1
ATOM 644 C C . LEU A 1 88 ? 41.570 2.039 -50.933 1.00 80.19 88 LEU A C 1
ATOM 646 O O . LEU A 1 88 ? 42.189 1.822 -51.968 1.00 80.19 88 LEU A O 1
ATOM 650 N N . ARG A 1 89 ? 42.195 2.403 -49.809 1.00 83.12 89 ARG A N 1
ATOM 651 C CA . ARG A 1 89 ? 43.649 2.610 -49.746 1.00 83.12 89 ARG A CA 1
ATOM 652 C C . ARG A 1 89 ? 44.424 1.327 -50.052 1.00 83.12 89 ARG A C 1
ATOM 654 O O . ARG A 1 89 ? 45.452 1.369 -50.723 1.00 83.12 89 ARG A O 1
ATOM 661 N N . SER A 1 90 ? 43.939 0.186 -49.563 1.00 78.38 90 SER A N 1
ATOM 662 C CA . SER A 1 90 ? 44.516 -1.124 -49.864 1.00 78.38 90 SER A CA 1
ATOM 663 C C . SER A 1 90 ? 44.392 -1.467 -51.344 1.00 78.38 90 SER A C 1
ATOM 665 O O . SER A 1 90 ? 45.356 -1.970 -51.910 1.00 78.38 90 SER A O 1
ATOM 667 N N . LYS A 1 91 ? 43.257 -1.160 -51.984 1.00 79.00 91 LYS A N 1
ATOM 668 C CA . LYS A 1 91 ? 43.070 -1.331 -53.430 1.00 79.00 91 LYS A CA 1
ATOM 669 C C . LYS A 1 91 ? 44.118 -0.562 -54.231 1.00 79.00 91 LYS A C 1
ATOM 671 O O . LYS A 1 91 ? 44.757 -1.148 -55.099 1.00 79.00 91 LYS A O 1
ATOM 676 N N . ASP A 1 92 ? 44.300 0.719 -53.927 1.00 80.88 92 ASP A N 1
ATOM 677 C CA . ASP A 1 92 ? 45.206 1.589 -54.681 1.00 80.88 92 ASP A CA 1
ATOM 678 C C . ASP A 1 92 ? 46.669 1.148 -54.520 1.00 80.88 92 ASP A C 1
ATOM 680 O O . ASP A 1 92 ? 47.408 1.061 -55.500 1.00 80.88 92 ASP A O 1
ATOM 684 N N . ALA A 1 93 ? 47.072 0.778 -53.298 1.00 83.00 93 ALA A N 1
ATOM 685 C CA . ALA A 1 93 ? 48.407 0.242 -53.030 1.00 83.00 93 ALA A CA 1
ATOM 686 C C . ALA A 1 93 ? 48.654 -1.095 -53.749 1.00 83.00 93 ALA A C 1
ATOM 688 O O . ALA A 1 93 ? 49.731 -1.322 -54.295 1.00 83.00 93 ALA A O 1
ATOM 689 N N . LEU A 1 94 ? 47.651 -1.975 -53.767 1.00 79.94 94 LEU A N 1
ATOM 690 C CA . LEU A 1 94 ? 47.713 -3.267 -54.442 1.00 79.94 94 LEU A CA 1
ATOM 691 C C . LEU A 1 94 ? 47.833 -3.095 -55.965 1.00 79.94 94 LEU A C 1
ATOM 693 O O . LEU A 1 94 ? 48.684 -3.740 -56.574 1.00 79.94 94 LEU A O 1
ATOM 697 N N . LEU A 1 95 ? 47.040 -2.208 -56.573 1.00 81.38 95 LEU A N 1
ATOM 698 C CA . LEU A 1 95 ? 47.116 -1.915 -58.010 1.00 81.38 95 LEU A CA 1
ATOM 699 C C . LEU A 1 95 ? 48.490 -1.382 -58.421 1.00 81.38 95 LEU A C 1
ATOM 701 O O . LEU A 1 95 ? 49.024 -1.825 -59.433 1.00 81.38 95 LEU A O 1
ATOM 705 N N . LEU A 1 96 ? 49.080 -0.497 -57.616 1.00 83.81 96 LEU A N 1
ATOM 706 C CA . LEU A 1 96 ? 50.402 0.068 -57.885 1.00 83.81 96 LEU A CA 1
ATOM 707 C C . LEU A 1 96 ? 51.507 -1.002 -57.827 1.00 83.81 96 LEU A C 1
ATOM 709 O O . LEU A 1 96 ? 52.339 -1.085 -58.725 1.00 83.81 96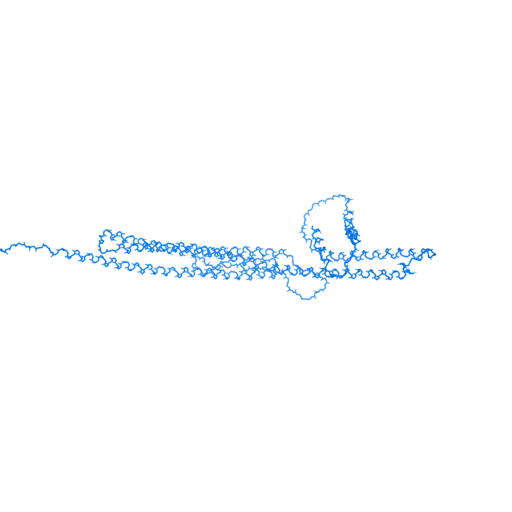 LEU A O 1
ATOM 713 N N . VAL A 1 97 ? 51.464 -1.891 -56.826 1.00 81.38 97 VAL A N 1
ATOM 714 C CA . VAL A 1 97 ? 52.407 -3.022 -56.714 1.00 81.38 97 VAL A CA 1
ATOM 715 C C . VAL A 1 97 ? 52.256 -4.008 -57.878 1.00 81.38 97 VAL A C 1
ATOM 717 O O . VAL A 1 97 ? 53.251 -4.539 -58.372 1.00 81.38 97 VAL A O 1
ATOM 720 N N . ALA A 1 98 ? 51.029 -4.266 -58.332 1.00 78.00 98 ALA A N 1
ATOM 721 C CA . ALA A 1 98 ? 50.798 -5.134 -59.481 1.00 78.00 98 ALA A CA 1
ATOM 722 C C . ALA A 1 98 ? 51.280 -4.496 -60.788 1.00 78.00 98 ALA A C 1
ATOM 724 O O . ALA A 1 98 ? 51.899 -5.174 -61.603 1.00 78.00 98 ALA A O 1
ATOM 725 N N . GLU A 1 99 ? 51.047 -3.200 -60.987 1.00 81.88 99 GLU A N 1
ATOM 726 C CA . GLU A 1 99 ? 51.531 -2.474 -62.161 1.00 81.88 99 GLU A CA 1
ATOM 727 C C . GLU A 1 99 ? 53.062 -2.549 -62.281 1.00 81.88 99 GLU A C 1
ATOM 729 O O . GLU A 1 99 ? 53.571 -2.863 -63.359 1.00 81.88 99 GLU A O 1
ATOM 734 N N . ASP A 1 100 ? 53.786 -2.368 -61.173 1.00 80.62 100 ASP A N 1
ATOM 735 C CA . ASP A 1 100 ? 55.243 -2.538 -61.119 1.00 80.62 100 ASP A CA 1
ATOM 736 C C . ASP A 1 100 ? 55.669 -3.986 -61.423 1.00 80.62 100 ASP A C 1
ATOM 738 O O . ASP A 1 100 ? 56.620 -4.213 -62.176 1.00 80.62 100 ASP A O 1
ATOM 742 N N . PHE A 1 101 ? 54.946 -4.979 -60.895 1.00 76.69 101 PHE A N 1
ATOM 743 C CA . PHE A 1 101 ? 55.210 -6.402 -61.138 1.00 76.69 101 PHE A CA 1
ATOM 744 C C . PHE A 1 101 ? 55.036 -6.794 -62.614 1.00 76.69 101 PHE A C 1
ATOM 746 O O . PHE A 1 101 ? 55.897 -7.477 -63.166 1.00 76.69 101 PHE A O 1
ATOM 753 N N . TYR A 1 102 ? 53.955 -6.349 -63.264 1.00 74.81 102 TYR A N 1
ATOM 754 C CA . TYR A 1 102 ? 53.653 -6.694 -64.659 1.00 74.81 102 TYR A CA 1
ATOM 755 C C . TYR A 1 102 ? 54.415 -5.838 -65.687 1.00 74.81 102 TYR A C 1
ATOM 757 O O . TYR A 1 102 ? 54.559 -6.272 -66.829 1.00 74.81 102 TYR A O 1
ATOM 765 N N . ARG A 1 103 ? 54.913 -4.646 -65.316 1.00 76.69 103 ARG A N 1
ATOM 766 C CA . ARG A 1 103 ? 55.793 -3.820 -66.173 1.00 76.69 103 ARG A CA 1
ATOM 767 C C . ARG A 1 103 ? 57.266 -4.205 -66.101 1.00 76.69 103 ARG A C 1
ATOM 769 O O . ARG A 1 103 ? 58.005 -3.916 -67.039 1.00 76.69 103 ARG A O 1
ATOM 776 N N . SER A 1 104 ? 57.710 -4.795 -64.994 1.00 72.56 104 SER A N 1
ATOM 777 C CA . SER A 1 104 ? 59.100 -5.225 -64.841 1.00 72.56 104 SER A CA 1
ATOM 778 C C . SER A 1 104 ? 59.396 -6.394 -65.787 1.00 72.56 104 SER A C 1
ATOM 780 O O . SER A 1 104 ? 58.623 -7.345 -65.863 1.00 72.56 104 SER A O 1
ATOM 782 N N . ASP A 1 105 ? 60.533 -6.349 -66.488 1.00 55.81 105 ASP A N 1
ATOM 783 C CA . ASP A 1 105 ? 60.951 -7.246 -67.590 1.00 55.81 105 ASP A CA 1
ATOM 784 C C . ASP A 1 105 ? 61.235 -8.718 -67.163 1.00 55.81 105 ASP A C 1
ATOM 786 O O . ASP A 1 105 ? 61.998 -9.458 -67.782 1.00 55.81 105 ASP A O 1
ATOM 790 N N . HIS A 1 106 ? 60.629 -9.181 -66.066 1.00 55.75 106 HIS A N 1
ATOM 791 C CA . HIS A 1 106 ? 60.810 -10.507 -65.466 1.00 55.75 106 HIS A CA 1
ATOM 792 C C . HIS A 1 106 ? 60.017 -11.628 -66.161 1.00 55.75 106 HIS A C 1
ATOM 794 O O . HIS A 1 106 ? 60.099 -12.789 -65.747 1.00 55.75 106 HIS A O 1
ATOM 800 N N . PHE A 1 107 ? 59.301 -11.315 -67.245 1.00 54.16 107 PHE A N 1
ATOM 801 C CA . PHE A 1 107 ? 58.436 -12.245 -67.982 1.00 54.16 107 PHE A CA 1
ATOM 802 C C . PHE A 1 107 ? 59.166 -13.462 -68.581 1.00 54.16 107 PHE A C 1
ATOM 804 O O . PHE A 1 107 ? 58.524 -14.437 -68.967 1.00 54.16 107 PHE A O 1
ATOM 811 N N . GLY A 1 108 ? 60.502 -13.439 -68.641 1.00 54.00 108 GLY A N 1
ATOM 812 C CA . GLY A 1 108 ? 61.301 -14.519 -69.220 1.00 54.00 108 GLY A CA 1
ATOM 813 C C . GLY A 1 108 ? 61.677 -15.678 -68.286 1.00 54.00 108 GLY A C 1
ATOM 814 O O . GLY A 1 108 ? 62.054 -16.728 -68.800 1.00 54.00 108 GLY A O 1
ATOM 815 N N . LEU A 1 109 ? 61.623 -15.532 -66.951 1.00 53.84 109 LEU A N 1
ATOM 816 C CA . LEU A 1 109 ? 62.300 -16.493 -66.051 1.00 53.84 109 LEU A CA 1
ATOM 817 C C . LEU A 1 109 ? 61.416 -17.237 -65.039 1.00 53.84 109 LEU A C 1
ATOM 819 O O . LEU A 1 109 ? 61.797 -18.334 -64.640 1.00 53.84 109 LEU A O 1
ATOM 823 N N . CYS A 1 110 ? 60.235 -16.736 -64.665 1.00 52.91 110 CYS A N 1
ATOM 824 C CA . CYS A 1 110 ? 59.375 -17.416 -63.688 1.00 52.91 110 CYS A CA 1
ATOM 825 C C . CYS A 1 110 ? 57.889 -17.237 -64.025 1.00 52.91 110 CYS A C 1
ATOM 827 O O . CYS A 1 110 ? 57.249 -16.293 -63.568 1.00 52.91 110 CYS A O 1
ATOM 829 N N . ARG A 1 111 ? 57.303 -18.168 -64.788 1.00 55.31 111 ARG A N 1
ATOM 830 C CA . ARG A 1 111 ? 55.841 -18.260 -64.912 1.00 55.31 111 ARG A CA 1
ATOM 831 C C . ARG A 1 111 ? 55.277 -18.809 -63.599 1.00 55.31 111 ARG A C 1
ATOM 833 O O . ARG A 1 111 ? 55.248 -20.020 -63.385 1.00 55.31 111 ARG A O 1
ATOM 840 N N . PHE A 1 112 ? 54.877 -17.922 -62.694 1.00 59.72 112 PHE A N 1
ATOM 841 C CA . PHE A 1 112 ? 54.226 -18.308 -61.446 1.00 59.72 112 PHE A CA 1
ATOM 842 C C . PHE A 1 112 ? 52.813 -18.823 -61.747 1.00 59.72 112 PHE A C 1
ATOM 844 O O . PHE A 1 112 ? 51.928 -18.048 -62.080 1.00 59.72 112 PHE A O 1
ATOM 851 N N . LEU A 1 113 ? 52.578 -20.128 -61.587 1.00 58.19 113 LEU A N 1
ATOM 852 C CA . LEU A 1 113 ? 51.279 -20.782 -61.845 1.00 58.19 113 LEU A CA 1
ATOM 853 C C . LEU A 1 113 ? 50.124 -20.307 -60.930 1.00 58.19 113 LEU A C 1
ATOM 855 O O . LEU A 1 113 ? 48.995 -20.761 -61.083 1.00 58.19 113 LEU A O 1
ATOM 859 N N . LEU A 1 114 ? 50.409 -19.434 -59.961 1.00 61.50 114 LEU A N 1
ATOM 860 C CA . LEU A 1 114 ? 49.472 -18.937 -58.947 1.00 61.50 114 LEU A CA 1
ATOM 861 C C . LEU A 1 114 ? 49.024 -17.486 -59.191 1.00 61.50 114 LEU A C 1
ATOM 863 O O . LEU A 1 114 ? 48.155 -16.997 -58.470 1.00 61.50 114 LEU A O 1
ATOM 867 N N . VAL A 1 115 ? 49.616 -16.789 -60.166 1.00 65.94 115 VAL A N 1
ATOM 868 C CA . VAL A 1 115 ? 49.353 -15.371 -60.450 1.00 65.94 115 VAL A CA 1
ATOM 869 C C . VAL A 1 115 ? 48.725 -15.255 -61.848 1.00 65.94 115 VAL A C 1
ATOM 871 O O . VAL A 1 115 ? 49.183 -15.951 -62.751 1.00 65.94 115 VAL A O 1
ATOM 874 N N . PRO A 1 116 ? 47.676 -14.432 -62.050 1.00 74.69 116 PRO A N 1
ATOM 875 C CA . PRO A 1 116 ? 47.032 -14.259 -63.352 1.00 74.69 116 PRO A CA 1
ATOM 876 C C . PRO A 1 116 ? 48.012 -13.833 -64.451 1.00 74.69 116 PRO A C 1
ATOM 878 O O . PRO A 1 116 ? 48.985 -13.128 -64.183 1.00 74.69 116 PRO A O 1
ATOM 881 N N . ASP A 1 117 ? 47.732 -14.215 -65.697 1.00 74.00 117 ASP A N 1
ATOM 882 C CA . ASP A 1 117 ? 48.655 -14.011 -66.824 1.00 74.00 117 ASP A CA 1
ATOM 883 C C . ASP A 1 117 ? 48.745 -12.532 -67.268 1.00 74.00 117 ASP A C 1
ATOM 885 O O . ASP A 1 117 ? 49.626 -12.166 -68.045 1.00 74.00 117 ASP A O 1
ATOM 889 N N . SER A 1 118 ? 47.853 -11.664 -66.769 1.00 79.56 118 SER A N 1
ATOM 890 C CA . SER A 1 118 ? 47.823 -10.226 -67.071 1.00 79.56 118 SER A CA 1
ATOM 891 C C . SER A 1 118 ? 47.408 -9.374 -65.867 1.00 79.56 118 SER A C 1
ATOM 893 O O . SER A 1 118 ? 46.689 -9.839 -64.976 1.00 79.56 118 SER A O 1
ATOM 895 N N . LEU A 1 119 ? 47.821 -8.101 -65.889 1.00 79.25 119 LEU A N 1
ATOM 896 C CA . LEU A 1 119 ? 47.427 -7.081 -64.911 1.00 79.25 119 LEU A CA 1
ATOM 897 C C . LEU A 1 119 ? 45.902 -6.938 -64.823 1.00 79.25 119 LEU A C 1
ATOM 899 O O . LEU A 1 119 ? 45.367 -6.845 -63.721 1.00 79.25 119 LEU A O 1
ATOM 903 N N . ASP A 1 120 ? 45.209 -6.984 -65.962 1.00 82.00 120 ASP A N 1
ATOM 904 C CA . ASP A 1 120 ? 43.754 -6.822 -66.030 1.00 82.00 120 ASP A CA 1
ATOM 905 C C . ASP A 1 120 ? 43.027 -7.959 -65.298 1.00 82.00 120 ASP A C 1
ATOM 907 O O . ASP A 1 120 ? 42.189 -7.708 -64.433 1.00 82.00 120 ASP A O 1
ATOM 911 N N . GLN A 1 121 ? 43.421 -9.216 -65.540 1.00 82.12 121 GLN A N 1
ATOM 912 C CA . GLN A 1 121 ? 42.840 -10.375 -64.847 1.00 82.12 121 GLN A CA 1
ATOM 913 C C . GLN A 1 121 ? 43.100 -10.344 -63.335 1.00 82.12 121 GLN A C 1
ATOM 915 O O . GLN A 1 121 ? 42.251 -10.750 -62.534 1.00 82.12 121 GLN A O 1
ATOM 920 N N . TRP A 1 122 ? 44.275 -9.864 -62.920 1.00 82.81 122 TRP A N 1
ATOM 921 C CA . TRP A 1 122 ? 44.590 -9.697 -61.506 1.00 82.81 122 TRP A CA 1
ATOM 922 C C . TRP A 1 122 ? 43.773 -8.572 -60.863 1.00 82.81 122 TRP A C 1
ATOM 924 O O . TRP A 1 122 ? 43.211 -8.769 -59.781 1.00 82.81 122 TRP A O 1
ATOM 934 N N . ALA A 1 123 ? 43.645 -7.430 -61.543 1.00 79.31 123 ALA A N 1
ATOM 935 C CA . ALA A 1 123 ? 42.861 -6.291 -61.083 1.00 79.31 123 ALA A CA 1
ATOM 936 C C . ALA A 1 123 ? 41.374 -6.652 -60.938 1.00 79.31 123 ALA A C 1
ATOM 938 O O . ALA A 1 123 ? 40.764 -6.325 -59.919 1.00 79.31 123 ALA A O 1
ATOM 939 N N . GLU A 1 124 ? 40.808 -7.394 -61.894 1.00 83.88 124 GLU A N 1
ATOM 940 C CA . GLU A 1 124 ? 39.436 -7.909 -61.832 1.00 83.88 124 GLU A CA 1
ATOM 941 C C . GLU A 1 124 ? 39.234 -8.876 -60.654 1.00 83.88 124 GLU A C 1
ATOM 943 O O . GLU A 1 124 ? 38.298 -8.713 -59.866 1.00 83.88 124 GLU A O 1
ATOM 948 N N . SER A 1 125 ? 40.138 -9.847 -60.472 1.00 83.62 125 SER A N 1
ATOM 949 C CA . SER A 1 125 ? 40.081 -10.797 -59.350 1.00 83.62 125 SER A CA 1
ATOM 950 C C . SER A 1 125 ? 40.156 -10.092 -57.992 1.00 83.62 125 SER A C 1
ATOM 952 O O . SER A 1 125 ? 39.409 -10.419 -57.065 1.00 83.62 125 SER A O 1
ATOM 954 N N . MET A 1 126 ? 41.037 -9.096 -57.864 1.00 80.06 126 MET A N 1
ATOM 955 C CA . MET A 1 126 ? 41.185 -8.318 -56.636 1.00 80.06 126 MET A CA 1
ATOM 956 C C . MET A 1 126 ? 39.965 -7.430 -56.376 1.00 80.06 126 MET A C 1
ATOM 958 O O . MET A 1 126 ? 39.468 -7.380 -55.250 1.00 80.06 126 MET A O 1
ATOM 962 N N . GLN A 1 127 ? 39.436 -6.778 -57.414 1.00 84.19 127 GLN A N 1
ATOM 963 C CA . GLN A 1 127 ? 38.225 -5.968 -57.320 1.00 84.19 127 GLN A CA 1
ATOM 964 C C . GLN A 1 127 ? 37.026 -6.805 -56.853 1.00 84.19 127 GLN A C 1
ATOM 966 O O . GLN A 1 127 ? 36.272 -6.352 -55.992 1.00 84.19 127 GLN A O 1
ATOM 971 N N . LEU A 1 128 ? 36.876 -8.036 -57.355 1.00 87.25 128 LEU A N 1
ATOM 972 C CA . LEU A 1 128 ? 35.834 -8.968 -56.912 1.00 87.25 128 LEU A CA 1
ATOM 973 C C . LEU A 1 128 ? 35.986 -9.356 -55.434 1.00 87.25 128 LEU A C 1
ATOM 975 O O . LEU A 1 128 ? 34.998 -9.355 -54.700 1.00 87.25 128 LEU A O 1
ATOM 979 N N . LYS A 1 129 ? 37.209 -9.634 -54.961 1.00 84.38 129 LYS A N 1
ATOM 980 C CA . LYS A 1 129 ? 37.457 -9.928 -53.535 1.00 84.38 129 LYS A CA 1
ATOM 981 C C . LYS A 1 129 ? 37.145 -8.731 -52.639 1.00 84.38 129 LYS A C 1
ATOM 983 O O . LYS A 1 129 ? 36.512 -8.899 -51.601 1.00 84.38 129 LYS A O 1
ATOM 988 N N . LEU A 1 130 ? 37.550 -7.527 -53.045 1.00 82.88 130 LEU A N 1
ATOM 989 C CA . LEU A 1 130 ? 37.264 -6.294 -52.306 1.00 82.88 130 LEU A CA 1
ATOM 990 C C . LEU A 1 130 ? 35.760 -6.015 -52.224 1.00 82.88 130 LEU A C 1
ATOM 992 O O . LEU A 1 130 ? 35.275 -5.669 -51.150 1.00 82.88 130 LEU A O 1
ATOM 996 N N . LEU A 1 131 ? 35.019 -6.223 -53.317 1.00 86.69 131 LEU A N 1
ATOM 997 C CA . LEU A 1 131 ? 33.554 -6.151 -53.315 1.00 86.69 131 LEU A CA 1
ATOM 998 C C . LEU A 1 131 ? 32.943 -7.188 -52.360 1.00 86.69 131 LEU A C 1
ATOM 1000 O O . LEU A 1 131 ? 32.032 -6.856 -51.605 1.00 86.69 131 LEU A O 1
ATOM 1004 N N . GLY A 1 132 ? 33.482 -8.411 -52.332 1.00 88.50 132 GLY A N 1
ATOM 1005 C CA . GLY A 1 132 ? 33.082 -9.442 -51.372 1.00 88.50 132 GLY A CA 1
ATOM 1006 C C . GLY A 1 132 ? 33.270 -9.008 -49.915 1.00 88.50 132 GLY A C 1
ATOM 1007 O O . GLY A 1 132 ? 32.358 -9.165 -49.106 1.00 88.50 132 GLY A O 1
ATOM 1008 N N . TYR A 1 133 ? 34.409 -8.396 -49.578 1.00 85.12 133 TYR A N 1
ATOM 1009 C CA . TYR A 1 133 ? 34.647 -7.865 -48.231 1.00 85.12 133 TYR A CA 1
ATOM 1010 C C . TYR A 1 133 ? 33.749 -6.673 -47.889 1.00 85.12 133 TYR A C 1
ATOM 1012 O O . TYR A 1 133 ? 33.253 -6.590 -46.766 1.00 85.12 133 TYR A O 1
ATOM 1020 N N . GLN A 1 134 ? 33.502 -5.767 -48.840 1.00 84.88 134 GLN A N 1
ATOM 1021 C CA . GLN A 1 134 ? 32.562 -4.659 -48.644 1.00 84.88 134 GLN A CA 1
ATOM 1022 C C . GLN A 1 134 ? 31.156 -5.171 -48.329 1.00 84.88 134 GLN A C 1
ATOM 1024 O O . GLN A 1 134 ? 30.512 -4.681 -47.402 1.00 84.88 134 GLN A O 1
ATOM 1029 N N . GLU A 1 135 ? 30.703 -6.185 -49.061 1.00 88.94 135 GLU A N 1
ATOM 1030 C CA . GLU A 1 135 ? 29.403 -6.806 -48.843 1.00 88.94 135 GLU A CA 1
ATOM 1031 C C . GLU A 1 135 ? 29.329 -7.504 -47.478 1.00 88.94 135 GLU A C 1
ATOM 1033 O O . GLU A 1 135 ? 28.373 -7.295 -46.730 1.00 88.94 135 GLU A O 1
ATOM 1038 N N . GLN A 1 136 ? 30.371 -8.244 -47.086 1.00 87.38 136 GLN A N 1
ATOM 1039 C CA . GLN A 1 136 ? 30.455 -8.854 -45.755 1.00 87.38 136 GLN A CA 1
ATOM 1040 C C . GLN A 1 136 ? 30.388 -7.807 -44.636 1.00 87.38 136 GLN A C 1
ATOM 1042 O O . GLN A 1 136 ? 29.576 -7.938 -43.722 1.00 87.38 136 GLN A O 1
ATOM 1047 N N . ILE A 1 137 ? 31.167 -6.726 -44.726 1.00 84.62 137 ILE A N 1
ATOM 1048 C CA . ILE A 1 137 ? 31.141 -5.635 -43.739 1.00 84.62 137 ILE A CA 1
ATOM 1049 C C . ILE A 1 137 ? 29.756 -4.992 -43.678 1.00 84.62 137 ILE A C 1
ATOM 1051 O O . ILE A 1 137 ? 29.238 -4.742 -42.591 1.00 84.62 137 ILE A O 1
ATOM 1055 N N . ARG A 1 138 ? 29.124 -4.756 -44.831 1.00 86.06 138 ARG A N 1
ATOM 1056 C CA . ARG A 1 138 ? 27.771 -4.200 -44.903 1.00 86.06 138 ARG A CA 1
ATOM 1057 C C . ARG A 1 138 ? 26.753 -5.111 -44.215 1.00 86.06 138 ARG A C 1
ATOM 1059 O O . ARG A 1 138 ? 25.939 -4.615 -43.438 1.00 86.06 138 ARG A O 1
ATOM 1066 N N . THR A 1 139 ? 26.791 -6.418 -44.485 1.00 90.19 139 THR A N 1
ATOM 1067 C CA . THR A 1 139 ? 25.894 -7.389 -43.835 1.00 90.19 139 THR A CA 1
ATOM 1068 C C . THR A 1 139 ? 26.110 -7.426 -42.327 1.00 90.19 139 THR A C 1
ATOM 1070 O O . THR A 1 139 ? 25.146 -7.261 -41.587 1.00 90.19 139 THR A O 1
ATOM 1073 N N . PHE A 1 140 ? 27.363 -7.504 -41.870 1.00 87.44 140 PHE A N 1
ATOM 1074 C CA . PHE A 1 140 ? 27.710 -7.473 -40.451 1.00 87.44 140 PHE A CA 1
ATOM 1075 C C . PHE A 1 140 ? 27.188 -6.209 -39.754 1.00 87.44 140 PHE A C 1
ATOM 1077 O O . PHE A 1 140 ? 26.522 -6.300 -38.725 1.00 87.44 140 PHE A O 1
ATOM 1084 N N . LEU A 1 141 ? 27.440 -5.028 -40.330 1.00 87.12 141 LEU A N 1
ATOM 1085 C CA . LEU A 1 141 ? 26.983 -3.760 -39.757 1.00 87.12 141 LEU A CA 1
ATOM 1086 C C . LEU A 1 141 ? 25.455 -3.695 -39.680 1.00 87.12 141 LEU A C 1
ATOM 1088 O O . LEU A 1 141 ? 24.920 -3.287 -38.651 1.00 87.12 141 LEU A O 1
ATOM 1092 N N . ASN A 1 142 ? 24.750 -4.135 -40.724 1.00 88.06 142 ASN A N 1
ATOM 1093 C CA . ASN A 1 142 ? 23.290 -4.167 -40.723 1.00 88.06 142 ASN A CA 1
ATOM 1094 C C . ASN A 1 142 ? 22.736 -5.113 -39.651 1.00 88.06 142 ASN A C 1
ATOM 1096 O O . ASN A 1 142 ? 21.912 -4.678 -38.853 1.00 88.06 142 ASN A O 1
ATOM 1100 N N . THR A 1 143 ? 23.230 -6.352 -39.577 1.00 90.44 143 THR A N 1
ATOM 1101 C CA . THR A 1 143 ? 22.802 -7.322 -38.558 1.00 90.44 143 THR A CA 1
ATOM 1102 C C . THR A 1 143 ? 23.112 -6.825 -37.145 1.00 90.44 143 THR A C 1
ATOM 1104 O O . THR A 1 143 ? 22.268 -6.920 -36.263 1.00 90.44 143 THR A O 1
ATOM 1107 N N . SER A 1 144 ? 24.286 -6.223 -36.924 1.00 84.94 144 SER A N 1
ATOM 1108 C CA . SER A 1 144 ? 24.644 -5.659 -35.614 1.00 84.94 144 SER A CA 1
ATOM 1109 C C . SER A 1 144 ? 23.740 -4.496 -35.195 1.00 84.94 144 SER A C 1
ATOM 1111 O O . SER A 1 144 ? 23.417 -4.359 -34.016 1.00 84.94 144 SER A O 1
ATOM 1113 N N . ARG A 1 145 ? 23.296 -3.673 -36.155 1.00 88.00 145 ARG A N 1
ATOM 1114 C CA . ARG A 1 145 ? 22.345 -2.586 -35.907 1.00 88.00 145 ARG A CA 1
ATOM 1115 C C . ARG A 1 145 ? 20.965 -3.137 -35.557 1.00 88.00 145 ARG A C 1
ATOM 1117 O O . ARG A 1 145 ? 20.377 -2.668 -34.592 1.00 88.00 145 ARG A O 1
ATOM 1124 N N . GLU A 1 146 ? 20.472 -4.115 -36.312 1.00 89.81 146 GLU A N 1
ATOM 1125 C CA . GLU A 1 146 ? 19.174 -4.760 -36.059 1.00 89.81 146 GLU A CA 1
ATOM 1126 C C . GLU A 1 146 ? 19.139 -5.438 -34.679 1.00 89.81 146 GLU A C 1
ATOM 1128 O O . GLU A 1 146 ? 18.167 -5.299 -33.935 1.00 89.81 146 GLU A O 1
ATOM 1133 N N . GLU A 1 147 ? 20.226 -6.109 -34.290 1.00 90.81 147 GLU A N 1
ATOM 1134 C CA . GLU A 1 147 ? 20.363 -6.700 -32.955 1.00 90.81 147 GLU A CA 1
ATOM 1135 C C . GLU A 1 147 ? 20.366 -5.622 -31.861 1.00 90.81 147 GLU A C 1
ATOM 1137 O O . GLU A 1 147 ? 19.658 -5.746 -30.862 1.00 90.81 147 GLU A O 1
ATOM 1142 N N . LEU A 1 148 ? 21.104 -4.523 -32.055 1.00 87.75 148 LEU A N 1
ATOM 1143 C CA . LEU A 1 148 ? 21.119 -3.412 -31.100 1.00 87.75 148 LEU A CA 1
ATOM 1144 C C . LEU A 1 148 ? 19.732 -2.770 -30.951 1.00 87.75 148 LEU A C 1
ATOM 1146 O O . LEU A 1 148 ? 19.307 -2.481 -29.835 1.00 87.75 148 LEU A O 1
ATOM 1150 N N . GLU A 1 149 ? 19.014 -2.560 -32.053 1.00 87.50 149 GLU A N 1
ATOM 1151 C CA . GLU A 1 149 ? 17.637 -2.055 -32.041 1.00 87.50 149 GLU A CA 1
ATOM 1152 C C . GLU A 1 149 ? 16.703 -3.014 -31.287 1.00 87.50 149 GLU A C 1
ATOM 1154 O O . GLU A 1 149 ? 15.894 -2.572 -30.466 1.00 87.50 149 GLU A O 1
ATOM 1159 N N . THR A 1 150 ? 16.875 -4.325 -31.483 1.00 91.75 150 THR A N 1
ATOM 1160 C CA . THR A 1 150 ? 16.127 -5.357 -30.753 1.00 91.75 150 THR A CA 1
ATOM 1161 C C . THR A 1 150 ? 16.404 -5.279 -29.250 1.00 91.75 150 THR A C 1
ATOM 1163 O O . THR A 1 150 ? 15.470 -5.192 -28.452 1.00 91.75 150 THR A O 1
ATOM 1166 N N . GLN A 1 151 ? 17.672 -5.214 -28.841 1.00 89.94 151 GLN A N 1
ATOM 1167 C CA . GLN A 1 151 ? 18.057 -5.097 -27.430 1.00 89.94 151 GLN A CA 1
ATOM 1168 C C . GLN A 1 151 ? 17.556 -3.799 -26.790 1.00 89.94 151 GLN A C 1
ATOM 1170 O O . GLN A 1 151 ? 17.081 -3.808 -25.653 1.00 89.94 151 GLN A O 1
ATOM 1175 N N . LEU A 1 152 ? 17.616 -2.684 -27.521 1.00 85.44 152 LEU A N 1
ATOM 1176 C CA . LEU A 1 152 ? 17.099 -1.399 -27.059 1.00 85.44 152 LEU A CA 1
ATOM 1177 C C . LEU A 1 152 ? 15.578 -1.427 -26.875 1.00 85.44 152 LEU A C 1
ATOM 1179 O O . LEU A 1 152 ? 15.080 -0.833 -25.919 1.00 85.44 152 LEU A O 1
ATOM 1183 N N . SER A 1 153 ? 14.848 -2.136 -27.740 1.00 87.31 153 SER A N 1
ATOM 1184 C CA . SER A 1 153 ? 13.399 -2.311 -27.585 1.00 87.31 153 SER A CA 1
ATOM 1185 C C . SER A 1 153 ? 13.046 -3.128 -26.336 1.00 87.31 153 SER A C 1
ATOM 1187 O O . SER A 1 153 ? 12.254 -2.668 -25.517 1.00 87.31 153 SER A O 1
ATOM 1189 N N . LEU A 1 154 ? 13.725 -4.258 -26.104 1.00 90.19 154 LEU A N 1
ATOM 1190 C CA . LEU A 1 154 ? 13.551 -5.068 -24.893 1.00 90.19 154 LEU A CA 1
ATOM 1191 C C . LEU A 1 154 ? 13.873 -4.282 -23.618 1.00 90.19 154 LEU A C 1
ATOM 1193 O O . LEU A 1 154 ? 13.153 -4.379 -22.624 1.00 90.19 154 LEU A O 1
ATOM 1197 N N . LEU A 1 155 ? 14.946 -3.487 -23.638 1.00 85.88 155 LEU A N 1
ATOM 1198 C CA . LEU A 1 155 ? 15.299 -2.626 -22.514 1.00 85.88 155 LEU A CA 1
ATOM 1199 C C . LEU A 1 155 ? 14.225 -1.561 -22.266 1.00 85.88 155 LEU A C 1
ATOM 1201 O O . LEU A 1 155 ? 13.878 -1.310 -21.114 1.00 85.88 155 LEU A O 1
ATOM 1205 N N . ALA A 1 156 ? 13.687 -0.947 -23.322 1.00 83.06 156 ALA A N 1
ATOM 1206 C CA . ALA A 1 156 ? 12.616 0.036 -23.202 1.00 83.06 156 ALA A CA 1
ATOM 1207 C C . ALA A 1 156 ? 11.353 -0.577 -22.572 1.00 83.06 156 ALA A C 1
ATOM 1209 O O . ALA A 1 156 ? 10.786 0.015 -21.652 1.00 83.06 156 ALA A O 1
ATOM 1210 N N . ASP A 1 157 ? 10.963 -1.780 -22.995 1.00 85.19 157 ASP A N 1
ATOM 1211 C CA . ASP A 1 157 ? 9.815 -2.500 -22.435 1.00 85.19 157 ASP A CA 1
ATOM 1212 C C . ASP A 1 157 ? 10.030 -2.851 -20.956 1.00 85.19 157 ASP A C 1
ATOM 1214 O O . ASP A 1 157 ? 9.152 -2.628 -20.116 1.00 85.19 157 ASP A O 1
ATOM 1218 N N . LEU A 1 158 ? 11.227 -3.329 -20.602 1.00 86.69 158 LEU A N 1
ATOM 1219 C CA . LEU A 1 158 ? 11.590 -3.589 -19.210 1.00 86.69 158 LEU A CA 1
ATOM 1220 C C . LEU A 1 158 ? 11.536 -2.313 -18.364 1.00 86.69 158 LEU A C 1
ATOM 1222 O O . LEU A 1 158 ? 10.953 -2.336 -17.280 1.00 86.69 158 LEU A O 1
ATOM 1226 N N . LEU A 1 159 ? 12.076 -1.195 -18.858 1.00 83.81 159 LEU A N 1
ATOM 1227 C CA . LEU A 1 159 ? 12.053 0.092 -18.154 1.00 83.81 159 LEU A CA 1
ATOM 1228 C C . LEU A 1 159 ? 10.626 0.605 -17.924 1.00 83.81 159 LEU A C 1
ATOM 1230 O O . LEU A 1 159 ? 10.351 1.175 -16.869 1.00 83.81 159 LEU A O 1
ATOM 1234 N N . LEU A 1 160 ? 9.702 0.361 -18.858 1.00 85.06 160 LEU A N 1
ATOM 1235 C CA . LEU A 1 160 ? 8.283 0.683 -18.675 1.00 85.06 160 LEU A CA 1
ATOM 1236 C C . LEU A 1 160 ? 7.604 -0.211 -17.623 1.00 85.06 160 LEU A C 1
ATOM 1238 O O . LEU A 1 160 ? 6.651 0.228 -16.978 1.00 85.06 160 LEU A O 1
ATOM 1242 N N . SER A 1 161 ? 8.098 -1.435 -17.404 1.00 88.12 161 SER A N 1
ATOM 1243 C CA . SER A 1 161 ? 7.556 -2.348 -16.386 1.00 88.12 161 SER A CA 1
ATOM 1244 C C . SER A 1 161 ? 7.995 -2.011 -14.952 1.00 88.12 161 SER A C 1
ATOM 1246 O O . SER A 1 161 ? 7.258 -2.282 -14.001 1.00 88.12 161 SER A O 1
ATOM 1248 N N . VAL A 1 162 ? 9.166 -1.384 -14.776 1.00 89.56 162 VAL A N 1
ATOM 1249 C CA . VAL A 1 162 ? 9.763 -1.108 -13.455 1.00 89.56 162 VAL A CA 1
ATOM 1250 C C . VAL A 1 162 ? 8.836 -0.293 -12.538 1.00 89.56 162 VAL A C 1
ATOM 1252 O O . VAL A 1 162 ? 8.608 -0.734 -11.407 1.00 89.56 162 VAL A O 1
ATOM 1255 N N . PRO A 1 163 ? 8.231 0.831 -12.978 1.00 90.62 163 PRO A N 1
ATOM 1256 C CA . PRO A 1 163 ? 7.282 1.571 -12.150 1.00 90.62 163 PRO A CA 1
ATOM 1257 C C . PRO A 1 163 ? 6.095 0.736 -11.676 1.00 90.62 163 PRO A C 1
ATOM 1259 O O . PRO A 1 163 ? 5.672 0.853 -10.525 1.00 90.62 163 PRO A O 1
ATOM 1262 N N . VAL A 1 164 ? 5.576 -0.136 -12.547 1.00 91.38 164 VAL A N 1
ATOM 1263 C CA . VAL A 1 164 ? 4.424 -0.985 -12.231 1.00 91.38 164 VAL A CA 1
ATOM 1264 C C . VAL A 1 164 ? 4.767 -1.941 -11.095 1.00 91.38 164 VAL A C 1
ATOM 1266 O O . VAL A 1 164 ? 4.003 -2.065 -10.134 1.00 91.38 164 VAL A O 1
ATOM 1269 N N . VAL A 1 165 ? 5.934 -2.582 -11.174 1.00 94.50 165 VAL A N 1
ATOM 1270 C CA . VAL A 1 165 ? 6.416 -3.516 -10.151 1.00 94.50 165 VAL A CA 1
ATOM 1271 C C . VAL A 1 165 ? 6.693 -2.794 -8.834 1.00 94.50 165 VAL A C 1
ATOM 1273 O O . VAL A 1 165 ? 6.251 -3.262 -7.787 1.00 94.50 165 VAL A O 1
ATOM 1276 N N . LEU A 1 166 ? 7.370 -1.642 -8.870 1.00 96.12 166 LEU A N 1
ATOM 1277 C CA . LEU A 1 166 ? 7.724 -0.891 -7.662 1.00 96.12 166 LEU A CA 1
ATOM 1278 C C . LEU A 1 166 ? 6.493 -0.379 -6.912 1.00 96.12 166 LEU A C 1
ATOM 1280 O O . LEU A 1 166 ? 6.405 -0.562 -5.699 1.00 96.12 166 LEU A O 1
ATOM 1284 N N . ILE A 1 167 ? 5.515 0.196 -7.619 1.00 97.12 167 ILE A N 1
ATOM 1285 C CA . ILE A 1 167 ? 4.272 0.668 -6.994 1.00 97.12 167 ILE A CA 1
ATOM 1286 C C . ILE A 1 167 ? 3.471 -0.511 -6.428 1.00 97.12 167 ILE A C 1
ATOM 1288 O O . ILE A 1 167 ? 2.946 -0.417 -5.321 1.00 97.12 167 ILE A O 1
ATOM 1292 N N . SER A 1 168 ? 3.406 -1.634 -7.151 1.00 96.31 168 SER A N 1
ATOM 1293 C CA . SER A 1 168 ? 2.689 -2.827 -6.679 1.00 96.31 168 SER A CA 1
ATOM 1294 C C . SER A 1 168 ? 3.339 -3.436 -5.437 1.00 96.31 168 SER A C 1
ATOM 1296 O O . SER A 1 168 ? 2.641 -3.820 -4.504 1.00 96.31 168 SER A O 1
ATOM 1298 N N . ASN A 1 169 ? 4.671 -3.506 -5.399 1.00 96.69 169 ASN A N 1
ATOM 1299 C CA . ASN A 1 169 ? 5.401 -3.995 -4.234 1.00 96.69 169 ASN A CA 1
ATOM 1300 C C . ASN A 1 169 ? 5.206 -3.061 -3.029 1.00 96.69 169 ASN A C 1
ATOM 1302 O O . ASN A 1 169 ? 4.898 -3.521 -1.932 1.00 96.69 169 ASN A O 1
ATOM 1306 N N . HIS A 1 170 ? 5.291 -1.744 -3.245 1.00 97.25 170 HIS A N 1
ATOM 1307 C CA . HIS A 1 170 ? 5.028 -0.750 -2.202 1.00 97.25 170 HIS A CA 1
ATOM 1308 C C . HIS A 1 170 ? 3.616 -0.892 -1.621 1.00 97.25 170 HIS A C 1
ATOM 1310 O O . HIS A 1 170 ? 3.453 -0.954 -0.406 1.00 97.25 170 HIS A O 1
ATOM 1316 N N . GLU A 1 171 ? 2.595 -1.021 -2.474 1.00 97.50 171 GLU A N 1
ATOM 1317 C CA . GLU A 1 171 ? 1.214 -1.284 -2.051 1.00 97.50 171 GLU A CA 1
ATOM 1318 C C . GLU A 1 171 ? 1.108 -2.556 -1.203 1.00 97.50 171 GLU A C 1
ATOM 1320 O O . GLU A 1 171 ? 0.515 -2.527 -0.124 1.00 97.50 171 GLU A O 1
ATOM 1325 N N . GLN A 1 172 ? 1.693 -3.664 -1.666 1.00 97.38 172 GLN A N 1
ATOM 1326 C CA . GLN A 1 172 ? 1.653 -4.940 -0.951 1.00 97.38 172 GLN A CA 1
ATOM 1327 C C . GLN A 1 172 ? 2.336 -4.849 0.413 1.00 97.38 172 GLN A C 1
ATOM 1329 O O . GLN A 1 172 ? 1.790 -5.335 1.403 1.00 97.38 172 GLN A O 1
ATOM 1334 N N . GLN A 1 173 ? 3.494 -4.193 0.487 1.00 97.56 173 GLN A N 1
ATOM 1335 C CA . GLN A 1 173 ? 4.231 -4.006 1.731 1.00 97.56 173 GLN A CA 1
ATOM 1336 C C . GLN A 1 173 ? 3.433 -3.169 2.739 1.00 97.56 173 GLN A C 1
ATOM 1338 O O . GLN A 1 173 ? 3.308 -3.553 3.903 1.00 97.56 173 GLN A O 1
ATOM 1343 N N . GLN A 1 174 ? 2.855 -2.051 2.295 1.00 97.38 174 GLN A N 1
ATOM 1344 C CA . GLN A 1 174 ? 2.020 -1.198 3.146 1.00 97.38 174 GLN A CA 1
ATOM 1345 C C . GLN A 1 174 ? 0.741 -1.930 3.580 1.00 97.38 174 GLN A C 1
ATOM 1347 O O . GLN A 1 174 ? 0.322 -1.831 4.734 1.00 97.38 174 GLN A O 1
ATOM 1352 N N . GLY A 1 175 ? 0.143 -2.720 2.681 1.00 97.25 175 GLY A N 1
ATOM 1353 C CA . GLY A 1 175 ? -1.048 -3.521 2.966 1.00 97.25 175 GLY A CA 1
ATOM 1354 C C . GLY A 1 175 ? -0.781 -4.608 4.004 1.00 97.25 175 GLY A C 1
ATOM 1355 O O . GLY A 1 175 ? -1.555 -4.764 4.948 1.00 97.25 175 GLY A O 1
ATOM 1356 N N . ALA A 1 176 ? 0.342 -5.315 3.881 1.00 97.19 176 ALA A N 1
ATOM 1357 C CA . ALA A 1 176 ? 0.771 -6.309 4.858 1.00 97.19 176 ALA A CA 1
ATOM 1358 C C . ALA A 1 176 ? 1.009 -5.680 6.240 1.00 97.19 176 ALA A C 1
ATOM 1360 O O . ALA A 1 176 ? 0.520 -6.208 7.239 1.00 97.19 176 ALA A O 1
ATOM 1361 N N . GLY A 1 177 ? 1.680 -4.523 6.295 1.00 97.00 177 GLY A N 1
ATOM 1362 C CA . GLY A 1 177 ? 1.916 -3.795 7.546 1.00 97.00 177 GLY A CA 1
ATOM 1363 C C . GLY A 1 177 ? 0.622 -3.361 8.244 1.00 97.00 177 GLY A C 1
ATOM 1364 O O . GLY A 1 177 ? 0.493 -3.509 9.461 1.00 97.00 177 GLY A O 1
ATOM 1365 N N . LEU A 1 178 ? -0.372 -2.894 7.479 1.00 96.00 178 LEU A N 1
ATOM 1366 C CA . LEU A 1 178 ? -1.703 -2.587 8.004 1.00 96.00 178 LEU A CA 1
ATOM 1367 C C . LEU A 1 178 ? -2.379 -3.837 8.587 1.00 96.00 178 LEU A C 1
ATOM 1369 O O . LEU A 1 178 ? -2.864 -3.799 9.718 1.00 96.00 178 LEU A O 1
ATOM 1373 N N . ILE A 1 179 ? -2.407 -4.945 7.840 1.00 96.38 179 ILE A N 1
ATOM 1374 C CA . ILE A 1 179 ? -3.045 -6.197 8.279 1.00 96.38 179 ILE A CA 1
ATOM 1375 C C . ILE A 1 179 ? -2.402 -6.715 9.569 1.00 96.38 179 ILE A C 1
ATOM 1377 O O . ILE A 1 179 ? -3.117 -7.128 10.485 1.00 96.38 179 ILE A O 1
ATOM 1381 N N . GLU A 1 180 ? -1.073 -6.669 9.665 1.00 96.88 180 GLU A N 1
ATOM 1382 C CA . GLU A 1 180 ? -0.331 -7.091 10.853 1.00 96.88 180 GLU A CA 1
ATOM 1383 C C . GLU A 1 180 ? -0.685 -6.233 12.074 1.00 96.88 180 GLU A C 1
ATOM 1385 O O . GLU A 1 180 ? -1.009 -6.759 13.141 1.00 96.88 180 GLU A O 1
ATOM 1390 N N . GLU A 1 181 ? -0.673 -4.906 11.936 1.00 95.50 181 GLU A N 1
ATOM 1391 C CA . GLU A 1 181 ? -1.015 -4.003 13.033 1.00 95.50 181 GLU A CA 1
ATOM 1392 C C . GLU A 1 181 ? -2.457 -4.188 13.505 1.00 95.50 181 GLU A C 1
ATOM 1394 O O . GLU A 1 181 ? -2.699 -4.328 14.706 1.00 95.50 181 GLU A O 1
ATOM 1399 N N . MET A 1 182 ? -3.405 -4.275 12.570 1.00 95.12 182 MET A N 1
ATOM 1400 C CA . MET A 1 182 ? -4.811 -4.523 12.897 1.00 95.12 182 MET A CA 1
ATOM 1401 C C . MET A 1 182 ? -5.001 -5.899 13.538 1.00 95.12 182 MET A C 1
ATOM 1403 O O . MET A 1 182 ? -5.809 -6.059 14.454 1.00 95.12 182 MET A O 1
ATOM 1407 N N . GLY A 1 183 ? -4.226 -6.890 13.093 1.00 95.75 183 GLY A N 1
ATOM 1408 C CA . GLY A 1 183 ? -4.134 -8.203 13.718 1.00 95.75 183 GLY A CA 1
ATOM 1409 C C . GLY A 1 183 ? -3.704 -8.112 15.180 1.00 95.75 183 GLY A C 1
ATOM 1410 O O . GLY A 1 183 ? -4.378 -8.672 16.040 1.00 95.75 183 GLY A O 1
ATOM 1411 N N . ARG A 1 184 ? -2.648 -7.350 15.489 1.00 96.44 184 ARG A N 1
ATOM 1412 C CA . ARG A 1 184 ? -2.157 -7.174 16.869 1.00 96.44 184 ARG A CA 1
ATOM 1413 C C . ARG A 1 184 ? -3.198 -6.542 17.789 1.00 96.44 184 ARG A C 1
ATOM 1415 O O . ARG A 1 184 ? -3.413 -7.046 18.891 1.00 96.44 184 ARG A O 1
ATOM 1422 N N . VAL A 1 185 ? -3.874 -5.482 17.341 1.00 95.50 185 VAL A N 1
ATOM 1423 C CA . VAL A 1 185 ? -4.919 -4.827 18.147 1.00 95.50 185 VAL A CA 1
ATOM 1424 C C . VAL A 1 185 ? -6.094 -5.778 18.394 1.00 95.50 185 VAL A C 1
ATOM 1426 O O . VAL A 1 185 ? -6.568 -5.888 19.525 1.00 95.50 185 VAL A O 1
ATOM 1429 N N . ARG A 1 186 ? -6.523 -6.533 17.373 1.00 95.06 186 ARG A N 1
ATOM 1430 C CA . ARG A 1 186 ? -7.586 -7.542 17.520 1.00 95.06 186 ARG A CA 1
ATOM 1431 C C . ARG A 1 186 ? -7.210 -8.683 18.456 1.00 95.06 186 ARG A C 1
ATOM 1433 O O . ARG A 1 186 ? -8.039 -9.069 19.269 1.00 95.06 186 ARG A O 1
ATOM 1440 N N . MET A 1 187 ? -5.982 -9.190 18.378 1.00 97.25 187 MET A N 1
ATOM 1441 C CA . MET A 1 187 ? -5.501 -10.239 19.284 1.00 97.25 187 MET A CA 1
ATOM 1442 C C . MET A 1 187 ? -5.559 -9.778 20.742 1.00 97.25 187 MET A C 1
ATOM 1444 O O . MET A 1 187 ? -6.102 -10.474 21.595 1.00 97.25 187 MET A O 1
ATOM 1448 N N . LYS A 1 188 ? -5.078 -8.561 21.022 1.00 97.06 188 LYS A N 1
ATOM 1449 C CA . LYS A 1 188 ? -5.147 -7.958 22.361 1.00 97.06 188 LYS A CA 1
ATOM 1450 C C . LYS A 1 188 ? -6.592 -7.763 22.832 1.00 97.06 188 LYS A C 1
ATOM 1452 O O . LYS A 1 188 ? -6.903 -7.963 24.009 1.00 97.06 188 LYS A O 1
ATOM 1457 N N . GLN A 1 189 ? -7.481 -7.373 21.920 1.00 96.19 189 GLN A N 1
ATOM 1458 C CA . GLN A 1 189 ? -8.906 -7.275 22.211 1.00 96.19 189 GLN A CA 1
ATOM 1459 C C . GLN A 1 189 ? -9.489 -8.642 22.576 1.00 96.19 189 GLN A C 1
ATOM 1461 O O . GLN A 1 189 ? -10.168 -8.748 23.591 1.00 96.19 189 GLN A O 1
ATOM 1466 N N . GLU A 1 190 ? -9.221 -9.679 21.787 1.00 97.44 190 GLU A N 1
ATOM 1467 C CA . GLU A 1 190 ? -9.716 -11.036 22.024 1.00 97.44 190 GLU A CA 1
ATOM 1468 C C . GLU A 1 190 ? -9.229 -11.606 23.360 1.00 97.44 190 GLU A C 1
ATOM 1470 O O . GLU A 1 190 ? -10.035 -12.134 24.122 1.00 97.44 190 GLU A O 1
ATOM 1475 N N . GLU A 1 191 ? -7.956 -11.406 23.702 1.00 98.19 191 GLU A N 1
ATOM 1476 C CA . GLU A 1 191 ? -7.396 -11.782 25.004 1.00 98.19 191 GLU A CA 1
ATOM 1477 C C . GLU A 1 191 ? -8.119 -11.075 26.162 1.00 98.19 191 GLU A C 1
ATOM 1479 O O . GLU A 1 191 ? -8.527 -11.710 27.136 1.00 98.19 191 GLU A O 1
ATOM 1484 N N . THR A 1 192 ? -8.360 -9.766 26.028 1.00 97.44 192 THR A N 1
ATOM 1485 C CA . THR A 1 192 ? -9.091 -8.983 27.038 1.00 97.44 192 THR A CA 1
ATOM 1486 C C . THR A 1 192 ? -10.542 -9.454 27.175 1.00 97.44 192 THR A C 1
ATOM 1488 O O . THR A 1 192 ? -11.066 -9.540 28.287 1.00 97.44 192 THR A O 1
ATOM 1491 N N . LEU A 1 193 ? -11.203 -9.781 26.058 1.00 97.06 193 LEU A N 1
ATOM 1492 C CA . LEU A 1 193 ? -12.559 -10.335 26.061 1.00 97.06 193 LEU A CA 1
ATOM 1493 C C . LEU A 1 193 ? -12.592 -11.706 26.751 1.00 97.06 193 LEU A C 1
ATOM 1495 O O . LEU A 1 193 ? -13.476 -11.941 27.570 1.00 97.06 193 LEU A O 1
ATOM 1499 N N . ALA A 1 194 ? -11.628 -12.582 26.461 1.00 98.19 194 ALA A N 1
ATOM 1500 C CA . ALA A 1 194 ? -11.538 -13.914 27.052 1.00 98.19 194 ALA A CA 1
ATOM 1501 C C . ALA A 1 194 ? -11.287 -13.859 28.567 1.00 98.19 194 ALA A C 1
ATOM 1503 O O . ALA A 1 194 ? -11.982 -14.534 29.325 1.00 98.19 194 ALA A O 1
ATOM 1504 N N . ALA A 1 195 ? -10.361 -13.009 29.022 1.00 98.12 195 ALA A N 1
ATOM 1505 C CA . ALA A 1 195 ? -10.114 -12.798 30.449 1.00 98.12 195 ALA A CA 1
ATOM 1506 C C . ALA A 1 195 ? -11.370 -12.275 31.165 1.00 98.12 195 ALA A C 1
ATOM 1508 O O . ALA A 1 195 ? -11.768 -12.789 32.208 1.00 98.12 195 ALA A O 1
ATOM 1509 N N . SER A 1 196 ? -12.055 -11.303 30.557 1.00 97.75 196 SER A N 1
ATOM 1510 C CA . SER A 1 196 ? -13.292 -10.753 31.112 1.00 97.75 196 SER A CA 1
ATOM 1511 C C . SER A 1 196 ? -14.442 -11.767 31.142 1.00 97.75 196 SER A C 1
ATOM 1513 O O . SER A 1 196 ? -15.298 -11.707 32.026 1.00 97.75 196 SER A O 1
ATOM 1515 N N . GLU A 1 197 ? -14.485 -12.693 30.184 1.00 97.81 197 GLU A N 1
ATOM 1516 C CA . GLU A 1 197 ? -15.456 -13.787 30.146 1.00 97.81 197 GLU A CA 1
ATOM 1517 C C . GLU A 1 197 ? -15.190 -14.819 31.251 1.00 97.81 197 GLU A C 1
ATOM 1519 O O . GLU A 1 197 ? -16.137 -15.300 31.876 1.00 97.81 197 GLU A O 1
ATOM 1524 N N . GLU A 1 198 ? -13.924 -15.116 31.548 1.00 97.94 198 GLU A N 1
ATOM 1525 C CA . GLU A 1 198 ? -13.557 -15.989 32.666 1.00 97.94 198 GLU A CA 1
ATOM 1526 C C . GLU A 1 198 ? -13.929 -15.358 34.015 1.00 97.94 198 GLU A C 1
ATOM 1528 O O . GLU A 1 198 ? -14.607 -15.989 34.829 1.00 97.94 198 GLU A O 1
ATOM 1533 N N . ASP A 1 199 ? -13.621 -14.074 34.215 1.00 96.75 199 ASP A N 1
ATOM 1534 C CA . ASP A 1 199 ? -14.046 -13.335 35.410 1.00 96.75 199 ASP A CA 1
ATOM 1535 C C . ASP A 1 199 ? -15.574 -13.346 35.570 1.00 96.75 199 ASP A C 1
ATOM 1537 O O . ASP A 1 199 ? -16.102 -13.548 36.670 1.00 96.75 199 ASP A O 1
ATOM 1541 N N . LYS A 1 200 ? -16.311 -13.189 34.460 1.00 97.25 200 LYS A N 1
ATOM 1542 C CA . LYS A 1 200 ? -17.775 -13.301 34.446 1.00 97.25 200 LYS A CA 1
ATOM 1543 C C . LYS A 1 200 ? -18.224 -14.690 34.908 1.00 97.25 200 LYS A C 1
ATOM 1545 O O . LYS A 1 200 ? -19.139 -14.788 35.726 1.00 97.25 200 LYS A O 1
ATOM 1550 N N . ARG A 1 201 ? -17.595 -15.768 34.425 1.00 97.12 201 ARG A N 1
ATOM 1551 C CA . ARG A 1 201 ? -17.914 -17.147 34.843 1.00 97.12 201 ARG A CA 1
ATOM 1552 C C . ARG A 1 201 ? -17.686 -17.353 36.337 1.00 97.12 201 ARG A C 1
ATOM 1554 O O . ARG A 1 201 ? -18.547 -17.934 37.000 1.00 97.12 201 ARG A O 1
ATOM 1561 N N . VAL A 1 202 ? -16.575 -16.852 36.873 1.00 95.69 202 VAL A N 1
ATOM 1562 C CA . VAL A 1 202 ? -16.268 -16.925 38.308 1.00 95.69 202 VAL A CA 1
ATOM 1563 C C . VAL A 1 202 ? -17.310 -16.160 39.130 1.00 95.69 202 VAL A C 1
ATOM 1565 O O . VAL A 1 202 ? -17.799 -16.682 40.134 1.00 95.69 202 VAL A O 1
ATOM 1568 N N . ASN A 1 203 ? -17.708 -14.961 38.689 1.00 94.44 203 ASN A N 1
ATOM 1569 C CA . ASN A 1 203 ? -18.746 -14.162 39.349 1.00 94.44 203 ASN A CA 1
ATOM 1570 C C . ASN A 1 203 ? -20.092 -14.891 39.384 1.00 94.44 203 ASN A C 1
ATOM 1572 O O . ASN A 1 203 ? -20.720 -14.967 40.440 1.00 94.44 203 ASN A O 1
ATOM 1576 N N . ILE A 1 204 ? -20.502 -15.483 38.259 1.00 94.31 204 ILE A N 1
ATOM 1577 C CA . ILE A 1 204 ? -21.732 -16.279 38.174 1.00 94.31 204 ILE A CA 1
ATOM 1578 C C . ILE A 1 204 ? -21.665 -17.484 39.116 1.00 94.31 204 ILE A C 1
ATOM 1580 O O . ILE A 1 204 ? -22.626 -17.750 39.828 1.00 94.31 204 ILE A O 1
ATOM 1584 N N . HIS A 1 205 ? -20.542 -18.204 39.150 1.00 93.38 205 HIS A N 1
ATOM 15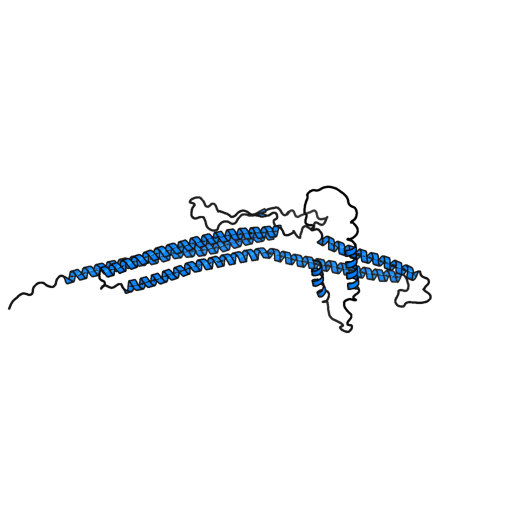85 C CA . HIS A 1 205 ? -20.408 -19.403 39.979 1.00 93.38 205 HIS A CA 1
ATOM 1586 C C . HIS A 1 205 ? -20.434 -19.104 41.486 1.00 93.38 205 HIS A C 1
ATOM 1588 O O . HIS A 1 205 ? -20.862 -19.935 42.285 1.00 93.38 205 HIS A O 1
ATOM 1594 N N . GLN A 1 206 ? -19.982 -17.915 41.890 1.00 93.25 206 GLN A N 1
ATOM 1595 C CA . GLN A 1 206 ? -20.019 -17.481 43.287 1.00 93.25 206 GLN A CA 1
ATOM 1596 C C . GLN A 1 206 ? -21.398 -16.968 43.720 1.00 93.25 206 GLN A C 1
ATOM 1598 O O . GLN A 1 206 ? -21.669 -16.928 44.921 1.00 93.25 206 GLN A O 1
ATOM 1603 N N . LEU A 1 207 ? -22.271 -16.610 42.774 1.00 92.62 207 LEU A N 1
ATOM 1604 C CA . LEU A 1 207 ? -23.612 -16.118 43.057 1.00 92.62 207 LEU A CA 1
ATOM 1605 C C . LEU A 1 207 ? -24.511 -17.254 43.574 1.00 92.62 207 LEU A C 1
ATOM 1607 O O . LEU A 1 207 ? -24.802 -18.214 42.863 1.00 92.62 207 LEU A O 1
ATOM 1611 N N . ARG A 1 208 ? -24.971 -17.142 44.823 1.00 89.44 208 ARG A N 1
ATOM 1612 C CA . ARG A 1 208 ? -25.848 -18.126 45.479 1.00 89.44 208 ARG A CA 1
ATOM 1613 C C . ARG A 1 208 ? -26.774 -17.456 46.490 1.00 89.44 208 ARG A C 1
ATOM 1615 O O . ARG A 1 208 ? -26.434 -16.419 47.048 1.00 89.44 208 ARG A O 1
ATOM 1622 N N . VAL A 1 209 ? -27.913 -18.093 46.765 1.00 84.12 209 VAL A N 1
ATOM 1623 C CA . VAL A 1 209 ? -28.942 -17.588 47.700 1.00 84.12 209 VAL A CA 1
ATOM 1624 C C . VAL A 1 209 ? -28.422 -17.484 49.141 1.00 84.12 209 VAL A C 1
ATOM 1626 O O . VAL A 1 209 ? -28.913 -16.676 49.908 1.00 84.12 209 VAL A O 1
ATOM 1629 N N . SER A 1 210 ? -27.399 -18.257 49.516 1.00 85.81 210 SER A N 1
ATOM 1630 C CA . SER A 1 210 ? -26.831 -18.266 50.872 1.00 85.81 210 SER A CA 1
ATOM 1631 C C . SER A 1 210 ? -25.766 -17.194 51.143 1.00 85.81 210 SER A C 1
ATOM 1633 O O . SER A 1 210 ? -25.090 -17.265 52.170 1.00 85.81 210 SER A O 1
ATOM 1635 N N . LEU A 1 211 ? -25.549 -16.246 50.224 1.00 88.56 211 LEU A N 1
ATOM 1636 C CA . LEU A 1 211 ? -24.594 -15.155 50.439 1.00 88.56 211 LEU A CA 1
ATOM 1637 C C . LEU A 1 211 ? -25.108 -14.185 51.504 1.00 88.56 211 LEU A C 1
ATOM 1639 O O . LEU A 1 211 ? -26.271 -13.788 51.481 1.00 88.56 211 LEU A O 1
ATOM 1643 N N . ARG A 1 212 ? -24.213 -13.759 52.400 1.00 89.88 212 ARG A N 1
ATOM 1644 C CA . ARG A 1 212 ? -24.487 -12.635 53.307 1.00 89.88 212 ARG A CA 1
ATOM 1645 C C . ARG A 1 212 ? -24.533 -11.329 52.514 1.00 89.88 212 ARG A C 1
ATOM 1647 O O . ARG A 1 212 ? -23.892 -11.231 51.468 1.00 89.88 212 ARG A O 1
ATOM 1654 N N . ASP A 1 213 ? -25.224 -10.311 53.028 1.00 88.88 213 ASP A N 1
ATOM 1655 C CA . ASP A 1 213 ? -25.373 -9.033 52.312 1.00 88.88 213 ASP A CA 1
ATOM 1656 C C . ASP A 1 213 ? -24.014 -8.396 51.965 1.00 88.88 213 ASP A C 1
ATOM 1658 O O . ASP A 1 213 ? -23.787 -8.025 50.818 1.00 88.88 213 ASP A O 1
ATOM 1662 N N . GLU A 1 214 ? -23.044 -8.391 52.886 1.00 91.50 214 GLU A N 1
ATOM 1663 C CA . GLU A 1 214 ? -21.692 -7.872 52.608 1.00 91.50 214 GLU A CA 1
ATOM 1664 C C . GLU A 1 214 ? -20.964 -8.637 51.484 1.00 91.50 214 GLU A C 1
ATOM 1666 O O . GLU A 1 214 ? -20.284 -8.041 50.641 1.00 91.50 214 GLU A O 1
ATOM 1671 N N . GLU A 1 215 ? -21.122 -9.964 51.436 1.00 92.56 215 GLU A N 1
ATOM 1672 C CA . GLU A 1 215 ? -20.526 -10.815 50.398 1.00 92.56 215 GLU A CA 1
ATOM 1673 C C . GLU A 1 215 ? -21.201 -10.573 49.042 1.00 92.56 215 GLU A C 1
ATOM 1675 O O . GLU A 1 215 ? -20.522 -10.489 48.015 1.00 92.56 215 GLU A O 1
ATOM 1680 N N . LEU A 1 216 ? -22.529 -10.409 49.040 1.00 93.19 216 LEU A N 1
ATOM 1681 C CA . LEU A 1 216 ? -23.310 -10.080 47.853 1.00 93.19 216 LEU A CA 1
ATOM 1682 C C . LEU A 1 216 ? -22.922 -8.705 47.302 1.00 93.19 216 LEU A C 1
ATOM 1684 O O . LEU A 1 216 ? -22.678 -8.585 46.104 1.00 93.19 216 LEU A O 1
ATOM 1688 N N . GLN A 1 217 ? -22.812 -7.684 48.154 1.00 94.44 217 GLN A N 1
ATOM 1689 C CA . GLN A 1 217 ? -22.401 -6.338 47.743 1.00 94.44 217 GLN A CA 1
ATOM 1690 C C . GLN A 1 217 ? -20.985 -6.334 47.167 1.00 94.44 217 GLN A C 1
ATOM 1692 O O . GLN A 1 217 ? -20.755 -5.745 46.114 1.00 94.44 217 GLN A O 1
ATOM 1697 N N . THR A 1 218 ? -20.054 -7.065 47.788 1.00 95.44 218 THR A N 1
ATOM 1698 C CA . THR A 1 218 ? -18.686 -7.212 47.268 1.00 95.44 218 THR A CA 1
ATOM 1699 C C . THR A 1 218 ? -18.683 -7.821 45.861 1.00 95.44 218 THR A C 1
ATOM 1701 O O . THR A 1 218 ? -17.974 -7.346 44.971 1.00 95.44 218 THR A O 1
ATOM 1704 N N . LEU A 1 219 ? -19.499 -8.855 45.634 1.00 95.81 219 LEU A N 1
ATOM 1705 C CA . LEU A 1 219 ? -19.622 -9.518 44.335 1.00 95.81 219 LEU A CA 1
ATOM 1706 C C . LEU A 1 219 ? -20.264 -8.588 43.291 1.00 95.81 219 LEU A C 1
ATOM 1708 O O . LEU A 1 219 ? -19.762 -8.491 42.170 1.00 95.81 219 LEU A O 1
ATOM 1712 N N . VAL A 1 220 ? -21.316 -7.854 43.669 1.00 96.00 220 VAL A N 1
ATOM 1713 C CA . VAL A 1 220 ? -21.961 -6.840 42.818 1.00 96.00 220 VAL A CA 1
ATOM 1714 C C . VAL A 1 220 ? -20.958 -5.774 42.391 1.00 96.00 220 VAL A C 1
ATOM 1716 O O . VAL A 1 220 ? -20.805 -5.552 41.192 1.00 96.00 220 VAL A O 1
ATOM 1719 N N . SER A 1 221 ? -20.221 -5.177 43.332 1.00 96.81 221 SER A N 1
ATOM 1720 C CA . SER A 1 221 ? -19.217 -4.155 43.018 1.00 96.81 221 SER A CA 1
ATOM 1721 C C . SER A 1 221 ? -18.109 -4.689 42.108 1.00 96.81 221 SER A C 1
ATOM 1723 O O . SER A 1 221 ? -17.669 -3.987 41.198 1.00 96.81 221 SER A O 1
ATOM 1725 N N . ARG A 1 222 ? -17.673 -5.943 42.304 1.00 96.94 222 ARG A N 1
ATOM 1726 C CA . ARG A 1 222 ? -16.674 -6.581 41.434 1.00 96.94 222 ARG A CA 1
ATOM 1727 C C . ARG A 1 222 ? -17.189 -6.761 40.005 1.00 96.94 222 ARG A C 1
ATOM 1729 O O . ARG A 1 222 ? -16.459 -6.481 39.057 1.00 96.94 222 ARG A O 1
ATOM 1736 N N . GLU A 1 223 ? -18.427 -7.217 39.836 1.00 97.38 223 GLU A N 1
ATOM 1737 C CA . GLU A 1 223 ? -19.024 -7.412 38.510 1.00 97.38 223 GLU A CA 1
ATOM 1738 C C . GLU A 1 223 ? -19.325 -6.081 37.807 1.00 97.38 223 GLU A C 1
ATOM 1740 O O . GLU A 1 223 ? -19.079 -5.957 36.608 1.00 97.38 223 GLU A O 1
ATOM 1745 N N . GLU A 1 224 ? -19.782 -5.061 38.534 1.00 96.94 224 GLU A N 1
ATOM 1746 C CA . GLU A 1 224 ? -19.970 -3.712 37.989 1.00 96.94 224 GLU A CA 1
ATOM 1747 C C . GLU A 1 224 ? -18.643 -3.103 37.519 1.00 96.94 224 GLU A C 1
ATOM 1749 O O . GLU A 1 224 ? -18.570 -2.562 36.411 1.00 96.94 224 GLU A O 1
ATOM 1754 N N . LEU A 1 225 ? -17.573 -3.262 38.307 1.00 97.81 225 LEU A N 1
ATOM 1755 C CA . LEU A 1 225 ? -16.229 -2.836 37.920 1.00 97.81 225 LEU A CA 1
ATOM 1756 C C . LEU A 1 225 ? -15.758 -3.559 36.651 1.00 97.81 225 LEU A C 1
ATOM 1758 O O . LEU A 1 225 ? -15.298 -2.905 35.713 1.00 97.81 225 LEU A O 1
ATOM 1762 N N . ARG A 1 226 ? -15.918 -4.887 36.586 1.00 97.94 226 ARG A N 1
ATOM 1763 C CA . ARG A 1 226 ? -15.561 -5.689 35.404 1.00 97.94 226 ARG A CA 1
ATOM 1764 C C . ARG A 1 226 ? -16.314 -5.214 34.158 1.00 97.94 226 ARG A C 1
ATOM 1766 O O . ARG A 1 226 ? -15.712 -5.051 33.100 1.00 97.94 226 ARG A O 1
ATOM 1773 N N . GLN A 1 227 ? -17.618 -4.951 34.269 1.00 97.81 227 GLN A N 1
ATOM 1774 C CA . GLN A 1 227 ? -18.434 -4.437 33.162 1.00 97.81 227 GLN A CA 1
ATOM 1775 C C . GLN A 1 227 ? -17.975 -3.049 32.704 1.00 97.81 227 GLN A C 1
ATOM 1777 O O . GLN A 1 227 ? -17.904 -2.794 31.501 1.00 97.81 227 GLN A O 1
ATOM 1782 N N . GLN A 1 228 ? -17.644 -2.157 33.641 1.00 98.00 228 GLN A N 1
ATOM 1783 C CA . GLN A 1 228 ? -17.143 -0.821 33.326 1.00 98.00 228 GLN A CA 1
ATOM 1784 C C . GLN A 1 228 ? -15.783 -0.878 32.619 1.00 98.00 228 GLN A C 1
ATOM 1786 O O . GLN A 1 228 ? -15.581 -0.175 31.627 1.00 98.00 228 GLN A O 1
ATOM 1791 N N . GLN A 1 229 ? -14.875 -1.731 33.097 1.00 98.12 229 GLN A N 1
ATOM 1792 C CA . GLN A 1 229 ? -13.571 -1.969 32.474 1.00 98.12 229 GLN A CA 1
ATOM 1793 C C . GLN A 1 229 ? -13.724 -2.568 31.074 1.00 98.12 229 GLN A C 1
ATOM 1795 O O . GLN A 1 229 ? -13.124 -2.080 30.124 1.00 98.12 229 GLN A O 1
ATOM 1800 N N . LEU A 1 230 ? -14.589 -3.568 30.906 1.00 98.00 230 LEU A N 1
ATOM 1801 C CA . LEU A 1 230 ? -14.851 -4.164 29.599 1.00 98.00 230 LEU A CA 1
ATOM 1802 C C . LEU A 1 230 ? -15.430 -3.138 28.612 1.00 98.00 230 LEU A C 1
ATOM 1804 O O . LEU A 1 230 ? -15.009 -3.078 27.457 1.00 98.00 230 LEU A O 1
ATOM 1808 N N . HIS A 1 231 ? -16.359 -2.292 29.066 1.00 98.44 231 HIS A N 1
ATOM 1809 C CA . HIS A 1 231 ? -16.922 -1.214 28.254 1.00 98.44 231 HIS A CA 1
ATOM 1810 C C . HIS A 1 231 ? -15.846 -0.221 27.791 1.00 98.44 231 HIS A C 1
ATOM 1812 O O . HIS A 1 231 ? -15.797 0.132 26.607 1.00 98.44 231 HIS A O 1
ATOM 1818 N N . SER A 1 232 ? -14.992 0.245 28.711 1.00 98.12 232 SER A N 1
ATOM 1819 C CA . SER A 1 232 ? -13.923 1.189 28.378 1.00 98.12 232 SER A CA 1
ATOM 1820 C C . SER A 1 232 ? -12.906 0.562 27.426 1.00 98.12 232 SER A C 1
ATOM 1822 O O . SER A 1 232 ? -12.554 1.207 26.440 1.00 98.12 232 SER A O 1
ATOM 1824 N N . SER A 1 233 ? -12.535 -0.704 27.637 1.00 98.25 233 SER A N 1
ATOM 1825 C CA . SER A 1 233 ? -11.657 -1.461 26.741 1.00 98.25 233 SER A CA 1
ATOM 1826 C C . SER A 1 233 ? -12.243 -1.620 25.334 1.00 98.25 233 SER A C 1
ATOM 1828 O O . SER A 1 233 ? -11.550 -1.359 24.354 1.00 98.25 233 SER A O 1
ATOM 1830 N N . ILE A 1 234 ? -13.526 -1.979 25.188 1.00 98.00 234 ILE A N 1
ATOM 1831 C CA . ILE A 1 234 ? -14.181 -2.072 23.866 1.00 98.00 234 ILE A CA 1
ATOM 1832 C C . ILE A 1 234 ? -14.117 -0.724 23.135 1.00 98.00 234 ILE A C 1
ATOM 1834 O O . ILE A 1 234 ? -13.795 -0.667 21.946 1.00 98.00 234 ILE A O 1
ATOM 1838 N N . CYS A 1 235 ? -14.398 0.373 23.842 1.00 97.50 235 CYS A N 1
ATOM 1839 C CA . CYS A 1 235 ? -14.328 1.713 23.265 1.00 97.50 235 CYS A CA 1
ATOM 1840 C C . CYS A 1 235 ? -12.897 2.104 22.878 1.00 97.50 235 CYS A C 1
ATOM 1842 O O . CYS A 1 235 ? -12.701 2.669 21.800 1.00 97.50 235 CYS A O 1
ATOM 1844 N N . SER A 1 236 ? -11.910 1.798 23.725 1.00 96.94 236 SER A N 1
ATOM 1845 C CA . SER A 1 236 ? -10.511 2.133 23.463 1.00 96.94 236 SER A CA 1
ATOM 1846 C C . SER A 1 236 ? -9.946 1.343 22.290 1.00 96.94 236 SER A C 1
ATOM 1848 O O . SER A 1 236 ? -9.308 1.948 21.439 1.00 96.94 236 SER A O 1
ATOM 1850 N N . PHE A 1 237 ? -10.229 0.039 22.179 1.00 96.81 237 PHE A N 1
ATOM 1851 C CA . PHE A 1 237 ? -9.767 -0.775 21.047 1.00 96.81 237 PHE A CA 1
ATOM 1852 C C . PHE A 1 237 ? -10.340 -0.290 19.721 1.00 96.81 237 PHE A C 1
ATOM 1854 O O . PHE A 1 237 ? -9.621 -0.182 18.733 1.00 96.81 237 PHE A O 1
ATOM 1861 N N . HIS A 1 238 ? -11.628 0.054 19.695 1.00 96.62 238 HIS A N 1
ATOM 1862 C CA . HIS A 1 238 ? -12.230 0.627 18.500 1.00 96.62 238 HIS A CA 1
ATOM 1863 C C . HIS A 1 238 ? -11.560 1.948 18.097 1.00 96.62 238 HIS A C 1
ATOM 1865 O O . HIS A 1 238 ? -11.290 2.163 16.916 1.00 96.62 238 HIS A O 1
ATOM 1871 N N . LEU A 1 239 ? -11.281 2.827 19.066 1.00 95.81 239 LEU A N 1
ATOM 1872 C CA . LEU A 1 239 ? -10.597 4.091 18.803 1.00 95.81 239 LEU A CA 1
ATOM 1873 C C . LEU A 1 239 ? -9.160 3.866 18.312 1.00 95.81 239 LEU A C 1
ATOM 1875 O O . LEU A 1 239 ? -8.754 4.501 17.345 1.00 95.81 239 LEU A O 1
ATOM 1879 N N . GLU A 1 240 ? -8.422 2.952 18.945 1.00 95.69 240 GLU A N 1
ATOM 1880 C CA . GLU A 1 240 ? -7.064 2.554 18.556 1.00 95.69 240 GLU A CA 1
ATOM 1881 C C . GLU A 1 240 ? -7.044 2.054 17.104 1.00 95.69 240 GLU A C 1
ATOM 1883 O O . GLU A 1 240 ? -6.290 2.583 16.292 1.00 95.69 240 GLU A O 1
ATOM 1888 N N . LEU A 1 241 ? -7.963 1.153 16.733 1.00 94.94 241 LEU A N 1
ATOM 1889 C CA . LEU A 1 241 ? -8.125 0.684 15.352 1.00 94.94 241 LEU A CA 1
ATOM 1890 C C . LEU A 1 241 ? -8.402 1.836 14.375 1.00 94.94 241 LEU A C 1
ATOM 1892 O O . LEU A 1 241 ? -7.742 1.931 13.345 1.00 94.94 241 LEU A O 1
ATOM 1896 N N . GLN A 1 242 ? -9.354 2.727 14.678 1.00 94.31 242 GLN A N 1
ATOM 1897 C CA . GLN A 1 242 ? -9.696 3.843 13.782 1.00 94.31 242 GLN A CA 1
ATOM 1898 C C . GLN A 1 242 ? -8.526 4.818 13.595 1.00 94.31 242 GLN A C 1
ATOM 1900 O O . GLN A 1 242 ? -8.283 5.296 12.486 1.00 94.31 242 GLN A O 1
ATOM 1905 N N . VAL A 1 243 ? -7.780 5.102 14.666 1.00 92.50 243 VAL A N 1
ATOM 1906 C CA . VAL A 1 243 ? -6.591 5.959 14.605 1.00 92.50 243 VAL A CA 1
ATOM 1907 C C . VAL A 1 243 ? -5.491 5.297 13.781 1.00 92.50 243 VAL A C 1
ATOM 1909 O O . VAL A 1 243 ? -4.947 5.949 12.892 1.00 92.50 243 VAL A O 1
ATOM 1912 N N . SER A 1 244 ? -5.201 4.017 14.012 1.00 92.94 244 SER A N 1
ATOM 1913 C CA . SER A 1 244 ? -4.188 3.279 13.255 1.00 92.94 244 SER A CA 1
ATOM 1914 C C . SER A 1 244 ? -4.533 3.159 11.769 1.00 92.94 244 SER A C 1
ATOM 1916 O O . SER A 1 244 ? -3.679 3.427 10.929 1.00 92.94 244 SER A O 1
ATOM 1918 N N . VAL A 1 245 ? -5.786 2.840 11.414 1.00 94.19 245 VAL A N 1
ATOM 1919 C CA . VAL A 1 245 ? -6.246 2.814 10.010 1.00 94.19 245 VAL A CA 1
ATOM 1920 C C . VAL A 1 245 ? -6.015 4.174 9.345 1.00 94.19 245 VAL A C 1
ATOM 1922 O O . VAL A 1 245 ? -5.497 4.238 8.231 1.00 94.19 245 VAL A O 1
ATOM 1925 N N . ARG A 1 246 ? -6.336 5.276 10.035 1.00 92.44 246 ARG A N 1
ATOM 1926 C CA . ARG A 1 246 ? -6.099 6.629 9.516 1.00 92.44 246 ARG A CA 1
ATOM 1927 C C . ARG A 1 246 ? -4.616 6.917 9.304 1.00 92.44 246 ARG A C 1
ATOM 1929 O O . ARG A 1 246 ? -4.241 7.316 8.205 1.00 92.44 246 ARG A O 1
ATOM 1936 N N . LEU A 1 247 ? -3.788 6.686 10.323 1.00 92.75 247 LEU A N 1
ATOM 1937 C CA . LEU A 1 247 ? -2.346 6.938 10.254 1.00 92.75 247 LEU A CA 1
ATOM 1938 C C . LEU A 1 247 ? -1.689 6.126 9.134 1.00 92.75 247 LEU A C 1
ATOM 1940 O O . LEU A 1 247 ? -0.943 6.682 8.337 1.00 92.75 247 LEU A O 1
ATOM 1944 N N . ARG A 1 248 ? -2.046 4.845 8.990 1.00 94.12 248 ARG A N 1
ATOM 1945 C CA . ARG A 1 248 ? -1.565 4.004 7.885 1.00 94.12 248 ARG A CA 1
ATOM 1946 C C . ARG A 1 248 ? -2.008 4.502 6.517 1.00 94.12 248 ARG A C 1
ATOM 1948 O O . ARG A 1 248 ? -1.229 4.448 5.570 1.00 94.12 248 ARG A O 1
ATOM 1955 N N . GLY A 1 249 ? -3.233 5.011 6.402 1.00 94.69 249 GLY A N 1
ATOM 1956 C CA . GLY A 1 249 ? -3.699 5.665 5.181 1.00 94.69 249 GLY A CA 1
ATOM 1957 C C . GLY A 1 249 ? -2.868 6.897 4.815 1.00 94.69 249 GLY A C 1
ATOM 1958 O O . GLY A 1 249 ? -2.497 7.065 3.655 1.00 94.69 249 GLY A O 1
ATOM 1959 N N . GLU A 1 250 ? -2.540 7.738 5.795 1.00 93.81 250 GLU A N 1
ATOM 1960 C CA . GLU A 1 250 ? -1.700 8.927 5.605 1.00 93.81 250 GLU A CA 1
ATOM 1961 C C . GLU A 1 250 ? -0.245 8.563 5.253 1.00 93.81 250 GLU A C 1
ATOM 1963 O O . GLU A 1 250 ? 0.322 9.126 4.311 1.00 93.81 250 GLU A O 1
ATOM 1968 N N . GLU A 1 251 ? 0.349 7.591 5.950 1.00 95.25 251 GLU A N 1
ATOM 1969 C CA . GLU A 1 251 ? 1.686 7.049 5.661 1.00 95.25 251 GLU A CA 1
ATOM 1970 C C . GLU A 1 251 ? 1.767 6.464 4.246 1.00 95.25 251 GLU A C 1
ATOM 1972 O O . GLU A 1 251 ? 2.711 6.739 3.502 1.00 95.25 251 GLU A O 1
ATOM 1977 N N . PHE A 1 252 ? 0.756 5.698 3.831 1.00 97.19 252 PHE A N 1
ATOM 1978 C CA . PHE A 1 252 ? 0.683 5.149 2.481 1.00 97.19 252 PHE A CA 1
ATOM 1979 C C . PHE A 1 252 ? 0.628 6.256 1.422 1.00 97.19 252 PHE A C 1
ATOM 1981 O O . PHE A 1 252 ? 1.417 6.238 0.480 1.00 97.19 252 PHE A O 1
ATOM 1988 N N . VAL A 1 253 ? -0.258 7.245 1.582 1.00 96.31 253 VAL A N 1
ATOM 1989 C CA . VAL A 1 253 ? -0.414 8.345 0.615 1.00 96.31 253 VAL A CA 1
ATOM 1990 C C . VAL A 1 253 ? 0.867 9.172 0.493 1.00 96.31 253 VAL A C 1
ATOM 1992 O O . VAL A 1 253 ? 1.306 9.471 -0.617 1.00 96.31 253 VAL A O 1
ATOM 1995 N N . THR A 1 254 ? 1.490 9.518 1.620 1.00 94.56 254 THR A N 1
ATOM 1996 C CA . THR A 1 254 ? 2.727 10.315 1.637 1.00 94.56 254 THR A CA 1
ATOM 1997 C C . THR A 1 254 ? 3.913 9.555 1.045 1.00 94.56 254 THR A C 1
ATOM 1999 O O . THR A 1 254 ? 4.628 10.098 0.203 1.00 94.56 254 THR A O 1
ATOM 2002 N N . SER A 1 255 ? 4.096 8.287 1.416 1.00 97.56 255 SER A N 1
ATOM 2003 C CA . SER A 1 255 ? 5.170 7.450 0.868 1.00 97.56 255 SER A CA 1
ATOM 2004 C C . SER A 1 255 ? 4.973 7.130 -0.617 1.00 97.56 255 SER A C 1
ATOM 2006 O O . SER A 1 255 ? 5.938 7.159 -1.378 1.00 97.56 255 SER A O 1
ATOM 2008 N N . LEU A 1 256 ? 3.733 6.892 -1.062 1.00 97.25 256 LEU A N 1
ATOM 2009 C CA . LEU A 1 256 ? 3.424 6.671 -2.475 1.00 97.25 256 LEU A CA 1
ATOM 2010 C C . LEU A 1 256 ? 3.637 7.941 -3.309 1.00 97.25 256 LEU A C 1
ATOM 2012 O O . LEU A 1 256 ? 4.122 7.849 -4.438 1.00 97.25 256 LEU A O 1
ATOM 2016 N N . ALA A 1 257 ? 3.312 9.122 -2.774 1.00 95.06 257 ALA A N 1
ATOM 2017 C CA . ALA A 1 257 ? 3.612 10.391 -3.433 1.00 95.06 257 ALA A CA 1
ATOM 2018 C C . ALA A 1 257 ? 5.127 10.569 -3.622 1.00 95.06 257 ALA A C 1
ATOM 2020 O O . ALA A 1 257 ? 5.564 10.818 -4.743 1.00 95.06 257 ALA A O 1
ATOM 2021 N N . ALA A 1 258 ? 5.925 10.330 -2.576 1.00 95.81 258 ALA A N 1
ATOM 2022 C CA . ALA A 1 258 ? 7.385 10.395 -2.656 1.00 95.81 258 ALA A CA 1
ATOM 2023 C C . ALA A 1 258 ? 7.966 9.387 -3.667 1.00 95.81 258 ALA A C 1
ATOM 2025 O O . ALA A 1 258 ? 8.820 9.744 -4.477 1.00 95.81 258 ALA A O 1
ATOM 2026 N N . LEU A 1 259 ? 7.467 8.145 -3.678 1.00 96.31 259 LEU A N 1
ATOM 2027 C CA . LEU A 1 259 ? 7.859 7.142 -4.674 1.00 96.31 259 LEU A CA 1
ATOM 2028 C C . LEU A 1 259 ? 7.505 7.597 -6.098 1.00 96.31 259 LEU A C 1
ATOM 2030 O O . LEU A 1 259 ? 8.307 7.447 -7.015 1.00 96.31 259 LEU A O 1
ATOM 2034 N N . THR A 1 260 ? 6.319 8.176 -6.289 1.00 94.62 260 THR A N 1
ATOM 2035 C CA . THR A 1 260 ? 5.875 8.696 -7.592 1.00 94.62 260 THR A CA 1
ATOM 2036 C C . THR A 1 260 ? 6.790 9.824 -8.076 1.00 94.62 260 THR A C 1
ATOM 2038 O O . THR A 1 260 ? 7.186 9.829 -9.239 1.00 94.62 260 THR A O 1
ATOM 2041 N N . GLU A 1 261 ? 7.165 10.750 -7.192 1.00 93.56 261 GLU A N 1
ATOM 2042 C CA . GLU A 1 261 ? 8.111 11.831 -7.497 1.00 93.56 261 GLU A CA 1
ATOM 2043 C C . GLU A 1 261 ? 9.485 11.290 -7.908 1.00 93.56 261 GLU A C 1
ATOM 2045 O O . GLU A 1 261 ? 10.054 11.751 -8.897 1.00 93.56 261 GLU A O 1
ATOM 2050 N N . GLN A 1 262 ? 9.991 10.274 -7.202 1.00 93.44 262 GLN A N 1
ATOM 2051 C CA . GLN A 1 262 ? 11.251 9.611 -7.549 1.00 93.44 262 GLN A CA 1
ATOM 2052 C C . GLN A 1 262 ? 11.179 8.899 -8.902 1.00 93.44 262 GLN A C 1
ATOM 2054 O O . GLN A 1 262 ? 12.102 8.995 -9.704 1.00 93.44 262 GLN A O 1
ATOM 2059 N N . LEU A 1 263 ? 10.085 8.195 -9.194 1.00 92.06 263 LEU A N 1
ATOM 2060 C CA . LEU A 1 263 ? 9.910 7.539 -10.491 1.00 92.06 263 LEU A CA 1
ATOM 2061 C C . LEU A 1 263 ? 9.875 8.562 -11.629 1.00 92.06 263 LEU A C 1
ATOM 2063 O O . LEU A 1 263 ? 10.469 8.338 -12.680 1.00 92.06 263 LEU A O 1
ATOM 2067 N N . PHE A 1 264 ? 9.215 9.696 -11.417 1.00 90.88 264 PHE A N 1
ATOM 2068 C CA . PHE A 1 264 ? 9.169 10.780 -12.390 1.00 90.88 264 PHE A CA 1
ATOM 2069 C C . PHE A 1 264 ? 10.520 11.446 -12.617 1.00 90.88 264 PHE A C 1
ATOM 2071 O O . PHE A 1 264 ? 10.875 11.663 -13.772 1.00 90.88 264 PHE A O 1
ATOM 2078 N N . SER A 1 265 ? 11.298 11.719 -11.567 1.00 88.31 265 SER A N 1
ATOM 2079 C CA . SER A 1 265 ? 12.639 12.282 -11.752 1.00 88.31 265 SER A CA 1
ATOM 2080 C C . SER A 1 265 ? 13.536 11.341 -12.557 1.00 88.31 265 SER A C 1
ATOM 2082 O O . SER A 1 265 ? 14.191 11.778 -13.499 1.00 88.31 265 SER A O 1
ATOM 2084 N N . GLN A 1 266 ? 13.487 10.035 -12.275 1.00 88.75 266 GLN A N 1
ATOM 2085 C CA . GLN A 1 266 ? 14.239 9.034 -13.034 1.00 88.75 266 GLN A CA 1
ATOM 2086 C C . GLN A 1 266 ? 13.781 8.937 -14.496 1.00 88.75 266 GLN A C 1
ATOM 2088 O O . GLN A 1 266 ? 14.610 8.813 -15.393 1.00 88.75 266 GLN A O 1
ATOM 2093 N N . LEU A 1 267 ? 12.475 9.021 -14.767 1.00 86.12 267 LEU A N 1
ATOM 2094 C CA . LEU A 1 267 ? 11.947 8.998 -16.136 1.00 86.12 267 LEU A CA 1
ATOM 2095 C C . LEU A 1 267 ? 12.265 10.274 -16.929 1.00 86.12 267 LEU A C 1
ATOM 2097 O O . LEU A 1 267 ? 12.430 10.195 -18.147 1.00 86.12 267 LEU A O 1
ATOM 2101 N N . ASP A 1 268 ? 12.349 11.428 -16.267 1.00 84.81 268 ASP A N 1
ATOM 2102 C CA . ASP A 1 268 ? 12.763 12.696 -16.878 1.00 84.81 268 ASP A CA 1
ATOM 2103 C C . ASP A 1 268 ? 14.261 12.689 -17.245 1.00 84.81 268 ASP A C 1
ATOM 2105 O O . ASP A 1 268 ? 14.647 13.266 -18.265 1.00 84.81 268 ASP A O 1
ATOM 2109 N N . GLU A 1 269 ? 15.095 11.996 -16.460 1.00 82.50 269 GLU A N 1
ATOM 2110 C CA . GLU A 1 269 ? 16.536 11.826 -16.705 1.00 82.50 269 GLU A CA 1
ATOM 2111 C C . GLU A 1 269 ? 16.856 10.854 -17.857 1.00 82.50 269 GLU A C 1
ATOM 2113 O O . GLU A 1 269 ? 17.960 10.893 -18.411 1.00 82.50 269 GLU A O 1
ATOM 2118 N N . LEU A 1 270 ? 15.907 10.003 -18.271 1.00 76.31 270 LEU A N 1
ATOM 2119 C CA . LEU A 1 270 ? 16.119 9.083 -19.387 1.00 76.31 270 LEU A CA 1
ATOM 2120 C C . LEU A 1 270 ? 16.150 9.838 -20.732 1.00 76.31 270 LEU A C 1
ATOM 2122 O O . LEU A 1 270 ? 15.189 10.531 -21.093 1.00 76.31 270 LEU A O 1
ATOM 2126 N N . PRO A 1 271 ? 17.213 9.677 -21.543 1.00 64.56 271 PRO A N 1
ATOM 2127 C CA . PRO A 1 271 ? 17.247 10.262 -22.874 1.00 64.56 271 PRO A CA 1
ATOM 2128 C C . PRO A 1 271 ? 16.140 9.642 -23.735 1.00 64.56 271 PRO A C 1
ATOM 2130 O O . PRO A 1 271 ? 15.995 8.422 -23.813 1.00 64.56 271 PRO A O 1
ATOM 2133 N N . THR A 1 272 ? 15.348 10.476 -24.418 1.00 58.06 272 THR A N 1
ATOM 2134 C CA . THR A 1 272 ? 14.394 9.978 -25.424 1.00 58.06 272 THR A CA 1
ATOM 2135 C C . THR A 1 272 ? 15.186 9.342 -26.542 1.00 58.06 272 THR A C 1
ATOM 2137 O O . THR A 1 272 ? 15.792 10.036 -27.356 1.00 58.06 272 THR A O 1
ATOM 2140 N N . LEU A 1 273 ? 15.112 8.024 -26.620 1.00 52.47 273 LEU A N 1
ATOM 2141 C CA . LEU A 1 273 ? 15.783 7.231 -27.639 1.00 52.47 273 LEU A CA 1
ATOM 2142 C C . LEU A 1 273 ? 15.270 7.510 -29.075 1.00 52.47 273 LEU A C 1
ATOM 2144 O O . LEU A 1 273 ? 15.788 6.954 -30.032 1.00 52.47 273 LEU A O 1
ATOM 2148 N N . GLY A 1 274 ? 14.253 8.368 -29.241 1.00 45.84 274 GLY A N 1
ATOM 2149 C CA . GLY A 1 274 ? 13.555 8.610 -30.508 1.00 45.84 274 GLY A CA 1
ATOM 2150 C C . GLY A 1 274 ? 13.812 9.950 -31.206 1.00 45.84 274 GLY A C 1
ATOM 2151 O O . GLY A 1 274 ? 13.199 10.192 -32.241 1.00 45.84 274 GLY A O 1
ATOM 2152 N N . GLU A 1 275 ? 14.679 10.834 -30.702 1.00 42.16 275 GLU A N 1
ATOM 2153 C CA . GLU A 1 275 ? 14.971 12.118 -31.376 1.00 42.16 275 GLU A CA 1
ATOM 2154 C C . GLU A 1 275 ? 16.257 12.075 -32.219 1.00 42.16 275 GLU A C 1
ATOM 2156 O O . GLU A 1 275 ? 17.033 13.025 -32.269 1.00 42.16 275 GLU A O 1
ATOM 2161 N N . THR A 1 276 ? 16.493 10.984 -32.948 1.00 38.88 276 THR A N 1
ATOM 2162 C CA . THR A 1 276 ? 17.460 10.996 -34.057 1.00 38.88 276 THR A CA 1
ATOM 2163 C C . THR A 1 276 ? 16.776 11.591 -35.289 1.00 38.88 276 THR A C 1
ATOM 2165 O O . THR A 1 276 ? 16.293 10.890 -36.175 1.00 38.88 276 THR A O 1
ATOM 2168 N N . LYS A 1 277 ? 16.670 12.923 -35.318 1.00 35.06 277 LYS A N 1
ATOM 2169 C CA . LYS A 1 277 ? 16.120 13.676 -36.451 1.00 35.06 277 LYS A CA 1
ATOM 2170 C C . LYS A 1 277 ? 17.094 13.589 -37.632 1.00 35.06 277 LYS A C 1
ATOM 2172 O O . LYS A 1 277 ? 18.033 14.373 -37.731 1.00 35.06 277 LYS A O 1
ATOM 2177 N N . GLY A 1 278 ? 16.871 12.632 -38.530 1.00 34.41 278 GLY A N 1
ATOM 2178 C CA . GLY A 1 278 ? 17.443 12.682 -39.874 1.00 34.41 278 GLY A CA 1
ATOM 2179 C C . GLY A 1 278 ? 16.911 13.914 -40.629 1.00 34.41 278 GLY A C 1
ATOM 2180 O O . GLY A 1 278 ? 15.737 14.268 -40.465 1.00 34.41 278 GLY A O 1
ATOM 2181 N N . PRO A 1 279 ? 17.733 14.602 -41.440 1.00 36.16 279 PRO A N 1
ATOM 2182 C CA . PRO A 1 279 ? 17.278 15.738 -42.230 1.00 36.16 279 PRO A CA 1
ATOM 2183 C C . PRO A 1 279 ? 16.467 15.220 -43.424 1.00 36.16 279 PRO A C 1
ATOM 2185 O O . PRO A 1 279 ? 17.029 14.859 -44.452 1.00 36.16 279 PRO A O 1
ATOM 2188 N N . GLY A 1 280 ? 15.142 15.143 -43.280 1.00 37.53 280 GLY A N 1
ATOM 2189 C CA . GLY A 1 280 ? 14.257 14.807 -44.400 1.00 37.53 280 GLY A CA 1
ATOM 2190 C C . GLY A 1 280 ? 12.970 14.080 -44.024 1.00 37.53 280 GLY A C 1
ATOM 2191 O O . GLY A 1 280 ? 12.709 13.013 -44.560 1.00 37.53 280 GLY A O 1
ATOM 2192 N N . ALA A 1 281 ? 12.165 14.632 -43.113 1.00 30.64 281 ALA A N 1
ATOM 2193 C CA . ALA A 1 281 ? 10.766 14.222 -42.942 1.00 30.64 281 ALA A CA 1
ATOM 2194 C C . ALA A 1 281 ? 9.966 15.314 -42.208 1.00 30.64 281 ALA A C 1
ATOM 2196 O O . ALA A 1 281 ? 9.538 15.158 -41.065 1.00 30.64 281 ALA A O 1
ATOM 2197 N N . GLU A 1 282 ? 9.768 16.457 -42.863 1.00 39.53 282 GLU A N 1
ATOM 2198 C CA . GLU A 1 282 ? 8.646 17.337 -42.540 1.00 39.53 282 GLU A CA 1
ATOM 2199 C C . GLU A 1 282 ? 7.372 16.695 -43.086 1.00 39.53 282 GLU A C 1
ATOM 2201 O O . GLU A 1 282 ? 7.149 16.715 -44.290 1.00 39.53 282 GLU A O 1
ATOM 2206 N N . MET A 1 283 ? 6.581 16.073 -42.207 1.00 38.81 283 MET A N 1
ATOM 2207 C CA . MET A 1 283 ? 5.113 16.162 -42.152 1.00 38.81 283 MET A CA 1
ATOM 2208 C C . MET A 1 283 ? 4.580 15.093 -41.178 1.00 38.81 283 MET A C 1
ATOM 2210 O O . MET A 1 283 ? 4.677 13.900 -41.443 1.00 38.81 283 MET A O 1
ATOM 2214 N N . ARG A 1 284 ? 3.938 15.557 -40.091 1.00 39.22 284 ARG A N 1
ATOM 2215 C CA . ARG A 1 284 ? 3.132 14.809 -39.094 1.00 39.22 284 ARG A CA 1
ATOM 2216 C C . ARG A 1 284 ? 3.885 13.922 -38.087 1.00 39.22 284 ARG A C 1
ATOM 2218 O O . ARG A 1 284 ? 3.978 12.721 -38.283 1.00 39.22 284 ARG A O 1
ATOM 2225 N N . ARG A 1 285 ? 4.230 14.490 -36.919 1.00 35.66 285 ARG A N 1
ATOM 2226 C CA . ARG A 1 285 ? 3.491 14.322 -35.638 1.00 35.66 285 ARG A CA 1
ATOM 2227 C C . ARG A 1 285 ? 3.885 15.443 -34.669 1.00 35.66 285 ARG A C 1
ATOM 2229 O O . ARG A 1 285 ? 4.986 15.473 -34.136 1.00 35.66 285 ARG A O 1
ATOM 2236 N N . THR A 1 286 ? 2.966 16.366 -34.427 1.00 40.72 286 THR A N 1
ATOM 2237 C CA . THR A 1 286 ? 2.998 17.292 -33.293 1.00 40.72 286 THR A CA 1
ATOM 2238 C C . THR A 1 286 ? 2.646 16.534 -32.016 1.00 40.72 286 THR A C 1
ATOM 2240 O O . THR A 1 286 ? 1.476 16.448 -31.673 1.00 40.72 286 THR A O 1
ATOM 2243 N N . HIS A 1 287 ? 3.634 15.986 -31.316 1.00 43.59 287 HIS A N 1
ATOM 2244 C CA . HIS A 1 287 ? 3.553 15.736 -29.873 1.00 43.59 287 HIS A CA 1
ATOM 2245 C C . HIS A 1 287 ? 4.946 15.957 -29.295 1.00 43.59 287 HIS A C 1
ATOM 2247 O O . HIS A 1 287 ? 5.680 15.023 -28.989 1.00 43.59 287 HIS A O 1
ATOM 2253 N N . GLY A 1 288 ? 5.328 17.234 -29.222 1.00 44.69 288 GLY A N 1
ATOM 2254 C CA . GLY A 1 288 ? 6.460 17.635 -28.405 1.00 44.69 288 GLY A CA 1
ATOM 2255 C C . GLY A 1 288 ? 6.216 17.185 -26.968 1.00 44.69 288 GLY A C 1
ATOM 2256 O O . GLY A 1 288 ? 5.089 17.227 -26.478 1.00 44.69 288 GLY A O 1
ATOM 2257 N N . SER A 1 289 ? 7.279 16.727 -26.325 1.00 60.09 289 SER A N 1
ATOM 2258 C CA . SER A 1 289 ? 7.372 16.458 -24.895 1.00 60.09 289 SER A CA 1
ATOM 2259 C C . SER A 1 289 ? 7.068 17.742 -24.106 1.00 60.09 289 SER A C 1
ATOM 2261 O O . SER A 1 289 ? 7.987 18.450 -23.708 1.00 60.09 289 SER A O 1
ATOM 2263 N N . VAL A 1 290 ? 5.791 18.096 -23.943 1.00 66.75 290 VAL A N 1
ATOM 2264 C CA . VAL A 1 290 ? 5.363 19.269 -23.168 1.00 66.75 290 VAL A CA 1
ATOM 2265 C C . VAL A 1 290 ? 5.322 18.891 -21.689 1.00 66.75 290 VAL A C 1
ATOM 2267 O O . VAL A 1 290 ? 4.829 17.819 -21.332 1.00 66.75 290 VAL A O 1
ATOM 2270 N N . SER A 1 291 ? 5.838 19.783 -20.842 1.00 76.75 291 SER A N 1
ATOM 2271 C CA . SER A 1 291 ? 5.719 19.683 -19.388 1.00 76.75 291 SER A CA 1
ATOM 2272 C C . SER A 1 291 ? 4.256 19.504 -18.976 1.00 76.75 291 SER A C 1
ATOM 2274 O O . SER A 1 291 ? 3.362 20.170 -19.508 1.00 76.75 291 SER A O 1
ATOM 2276 N N . ARG A 1 292 ? 4.003 18.588 -18.040 1.00 85.75 292 ARG A N 1
ATOM 2277 C CA . ARG A 1 292 ? 2.659 18.281 -17.543 1.00 85.75 292 ARG A CA 1
ATOM 2278 C C . ARG A 1 292 ? 2.650 18.330 -16.023 1.00 85.75 292 ARG A C 1
ATOM 2280 O O . ARG A 1 292 ? 3.530 17.778 -15.372 1.00 85.75 292 ARG A O 1
ATOM 2287 N N . THR A 1 293 ? 1.624 18.964 -15.463 1.00 87.94 293 THR A N 1
ATOM 2288 C CA . THR A 1 293 ? 1.340 18.919 -14.026 1.00 87.94 293 THR A CA 1
ATOM 2289 C C . THR A 1 293 ? 0.338 17.806 -13.739 1.00 87.94 293 THR A C 1
ATOM 2291 O O . THR A 1 293 ? -0.733 17.739 -14.346 1.00 87.94 293 THR A O 1
ATOM 2294 N N . TRP A 1 294 ? 0.695 16.932 -12.808 1.00 87.62 294 TRP A N 1
ATOM 2295 C CA . TRP A 1 294 ? -0.084 15.795 -12.345 1.00 87.62 294 TRP A CA 1
ATOM 2296 C C . TRP A 1 294 ? -0.699 16.110 -10.988 1.00 87.62 294 TRP A C 1
ATOM 2298 O O . TRP A 1 294 ? -0.021 16.591 -10.078 1.00 87.62 294 TRP A O 1
ATOM 2308 N N . SER A 1 295 ? -1.992 15.830 -10.843 1.00 87.94 295 SER A N 1
ATOM 2309 C CA . SER A 1 295 ? -2.704 16.014 -9.581 1.00 87.94 295 SER A CA 1
ATOM 2310 C C . SER A 1 295 ? -2.082 15.169 -8.467 1.00 87.94 295 SER A C 1
ATOM 2312 O O . SER A 1 295 ? -1.649 14.032 -8.701 1.00 87.94 295 SER A O 1
ATOM 2314 N N . GLY A 1 296 ? -2.059 15.738 -7.261 1.00 87.81 296 GLY A N 1
ATOM 2315 C CA . GLY A 1 296 ? -1.665 15.029 -6.051 1.00 87.81 296 GLY A CA 1
ATOM 2316 C C . GLY A 1 296 ? -2.676 13.957 -5.648 1.00 87.81 296 GLY A C 1
ATOM 2317 O O . GLY A 1 296 ? -3.788 13.884 -6.174 1.00 87.81 296 GLY A O 1
ATOM 2318 N N . ILE A 1 297 ? -2.273 13.118 -4.704 1.00 90.38 297 ILE A N 1
ATOM 2319 C CA . ILE A 1 297 ? -3.064 12.000 -4.203 1.00 90.38 297 ILE A CA 1
ATOM 2320 C C . ILE A 1 297 ? -4.005 12.524 -3.107 1.00 90.38 297 ILE A C 1
ATOM 2322 O O . ILE A 1 297 ? -3.532 13.185 -2.180 1.00 90.38 297 ILE A O 1
ATOM 2326 N N . PRO A 1 298 ? -5.322 12.266 -3.177 1.00 87.94 298 PRO A N 1
ATOM 2327 C CA . PRO A 1 298 ? -6.239 12.615 -2.097 1.00 87.94 298 PRO A CA 1
ATOM 2328 C C . PRO A 1 298 ? -5.978 11.750 -0.861 1.00 87.94 298 PRO A C 1
ATOM 2330 O O . PRO A 1 298 ? -5.775 10.541 -0.971 1.00 87.94 298 PRO A O 1
ATOM 2333 N N . TYR A 1 299 ? -6.016 12.358 0.327 1.00 86.44 299 TYR A N 1
ATOM 2334 C CA . TYR A 1 299 ? -5.992 11.593 1.572 1.00 86.44 299 TYR A CA 1
ATOM 2335 C C . TYR A 1 299 ? -7.266 10.750 1.702 1.00 86.44 299 TYR A C 1
ATOM 2337 O O . TYR A 1 299 ? -8.372 11.214 1.428 1.00 86.44 299 TYR A O 1
ATOM 2345 N N . LEU A 1 300 ? -7.093 9.494 2.118 1.00 85.75 300 LEU A N 1
ATOM 2346 C CA . LEU A 1 300 ? -8.125 8.453 2.023 1.00 85.75 300 LEU A CA 1
ATOM 2347 C C . LEU A 1 300 ? -9.214 8.565 3.095 1.00 85.75 300 LEU A C 1
ATOM 2349 O O . LEU A 1 300 ? -10.279 7.969 2.958 1.00 85.75 300 LEU A O 1
ATOM 2353 N N . LEU A 1 301 ? -8.950 9.316 4.166 1.00 78.06 301 LEU A N 1
ATOM 2354 C CA . LEU A 1 301 ? -9.848 9.487 5.303 1.00 78.06 301 LEU A CA 1
ATOM 2355 C C . LEU A 1 301 ? -9.919 10.978 5.679 1.00 78.06 301 LEU A C 1
ATOM 2357 O O . LEU A 1 301 ? -8.874 11.625 5.775 1.00 78.06 301 LEU A O 1
ATOM 2361 N N . PRO A 1 302 ? -11.121 11.546 5.897 1.00 63.00 302 PRO A N 1
ATOM 2362 C CA . PRO A 1 302 ? -11.263 12.942 6.294 1.00 63.00 302 PRO A CA 1
ATOM 2363 C C . PRO A 1 302 ? -10.644 13.219 7.674 1.00 63.00 302 PRO A C 1
ATOM 2365 O O . PRO A 1 302 ? -10.731 12.370 8.569 1.00 63.00 302 PRO A O 1
ATOM 2368 N N . PRO A 1 303 ? -10.093 14.424 7.909 1.00 58.62 303 PRO A N 1
ATOM 2369 C CA . PRO A 1 303 ? -9.676 14.831 9.243 1.00 58.62 303 PRO A CA 1
ATOM 2370 C C . PRO A 1 303 ? -10.888 14.932 10.182 1.00 58.62 303 PRO A C 1
ATOM 2372 O O . PRO A 1 303 ? -11.913 15.521 9.847 1.00 58.62 303 PRO A O 1
ATOM 2375 N N . THR A 1 304 ? -10.750 14.396 11.396 1.00 54.19 304 THR A N 1
ATOM 2376 C CA . THR A 1 304 ? -11.825 14.253 12.401 1.00 54.19 304 THR A CA 1
ATOM 2377 C C . THR A 1 304 ? -12.400 15.587 12.924 1.00 54.19 304 THR A C 1
ATOM 2379 O O . THR A 1 304 ? -13.402 15.581 13.630 1.00 54.19 304 THR A O 1
ATOM 2382 N N . ASN A 1 305 ? -11.826 16.743 12.565 1.00 49.22 305 ASN A N 1
ATOM 2383 C CA . ASN A 1 305 ? -12.044 18.004 13.287 1.00 49.22 305 ASN A CA 1
ATOM 2384 C C . ASN A 1 305 ? -12.662 19.157 12.471 1.00 49.22 305 ASN A C 1
ATOM 2386 O O . ASN A 1 305 ? -12.535 20.307 12.887 1.00 49.22 305 ASN A O 1
ATOM 2390 N N . SER A 1 306 ? -13.327 18.918 11.334 1.00 41.94 306 SER A N 1
ATOM 2391 C CA . SER A 1 306 ? -13.951 20.022 10.585 1.00 41.94 306 SER A CA 1
ATOM 2392 C C . SER A 1 306 ? -15.422 19.773 10.257 1.00 41.94 306 SER A C 1
ATOM 2394 O O . SER A 1 306 ? -15.752 18.934 9.430 1.00 41.94 306 SER A O 1
ATOM 2396 N N . ASN A 1 307 ? -16.300 20.573 10.872 1.00 47.94 307 ASN A N 1
ATOM 2397 C CA . ASN A 1 307 ? -17.703 20.764 10.472 1.00 47.94 307 ASN A CA 1
ATOM 2398 C C . ASN A 1 307 ? -17.839 21.626 9.194 1.00 47.94 307 ASN A C 1
ATOM 2400 O O . ASN A 1 307 ? -18.933 22.088 8.870 1.00 47.94 307 ASN A O 1
ATOM 2404 N N . ALA A 1 308 ? -16.739 21.893 8.486 1.00 46.72 308 ALA A N 1
ATOM 2405 C CA . ALA A 1 308 ? -16.750 22.541 7.183 1.00 46.72 308 ALA A CA 1
ATOM 2406 C C . ALA A 1 308 ? -16.802 21.483 6.071 1.00 46.72 308 ALA A C 1
ATOM 2408 O O . ALA A 1 308 ? -16.350 20.355 6.259 1.00 46.72 308 ALA A O 1
ATOM 2409 N N . ALA A 1 309 ? -17.369 21.857 4.920 1.00 47.56 309 ALA A N 1
ATOM 2410 C CA . ALA A 1 309 ? -17.452 21.019 3.723 1.00 47.56 309 ALA A CA 1
ATOM 2411 C C . ALA A 1 309 ? -16.119 20.295 3.436 1.00 47.56 309 ALA A C 1
ATOM 2413 O O . ALA A 1 309 ? -15.065 20.872 3.706 1.00 47.56 309 ALA A O 1
ATOM 2414 N N . PRO A 1 310 ? -16.139 19.063 2.887 1.00 48.75 310 PRO A N 1
ATOM 2415 C CA . PRO A 1 310 ? -14.936 18.261 2.710 1.00 48.75 310 PRO A CA 1
ATOM 2416 C C . PRO A 1 310 ? -14.013 18.911 1.677 1.00 48.75 310 PRO A C 1
ATOM 2418 O O . PRO A 1 310 ? -14.096 18.637 0.481 1.00 48.75 310 PRO A O 1
ATOM 2421 N N . THR A 1 311 ? -13.108 19.777 2.125 1.00 49.09 311 THR A N 1
ATOM 2422 C CA . THR A 1 311 ? -11.909 20.099 1.364 1.00 49.09 311 THR A CA 1
ATOM 2423 C C . THR A 1 311 ? -11.083 18.825 1.349 1.00 49.09 311 THR A C 1
ATOM 2425 O O . THR A 1 311 ? -10.521 18.420 2.365 1.00 49.09 311 THR A O 1
ATOM 2428 N N . THR A 1 312 ? -11.068 18.141 0.208 1.00 60.56 312 THR A N 1
ATOM 2429 C CA . THR A 1 312 ? -10.188 16.999 -0.022 1.00 60.56 312 THR A CA 1
ATOM 2430 C C . THR A 1 312 ? -8.756 17.497 0.065 1.00 60.56 312 THR A C 1
ATOM 2432 O O . THR A 1 312 ? -8.243 18.093 -0.882 1.00 60.56 312 THR A O 1
ATOM 2435 N N . THR A 1 313 ? -8.118 17.301 1.215 1.00 78.75 313 THR A N 1
ATOM 2436 C CA . THR A 1 313 ? -6.679 17.494 1.339 1.00 78.75 313 THR A CA 1
ATOM 2437 C C . THR A 1 313 ? -6.021 16.526 0.357 1.00 78.75 313 THR A C 1
ATOM 2439 O O . THR A 1 313 ? -6.308 15.327 0.364 1.00 78.75 313 THR A O 1
ATOM 2442 N N . THR A 1 314 ? -5.177 17.047 -0.522 1.00 85.31 314 THR A N 1
ATOM 2443 C CA . THR A 1 314 ? -4.389 16.266 -1.481 1.00 85.31 314 THR A CA 1
ATOM 2444 C C . THR A 1 314 ? -2.914 16.518 -1.224 1.00 85.31 314 THR A C 1
ATOM 2446 O O . THR A 1 314 ? -2.545 17.600 -0.762 1.00 85.31 314 THR A O 1
ATOM 2449 N N . THR A 1 315 ? -2.056 15.558 -1.563 1.00 88.31 315 THR A N 1
ATOM 2450 C CA . THR A 1 315 ? -0.612 15.815 -1.629 1.00 88.31 315 THR A CA 1
ATOM 2451 C C . THR A 1 315 ? -0.300 16.885 -2.681 1.00 88.31 315 THR A C 1
ATOM 2453 O O . THR A 1 315 ? -1.162 17.270 -3.481 1.00 88.31 315 THR A O 1
ATOM 2456 N N . ALA A 1 316 ? 0.935 17.390 -2.685 1.00 85.69 316 ALA A N 1
ATOM 2457 C CA . ALA A 1 316 ? 1.375 18.344 -3.694 1.00 85.69 316 ALA A CA 1
ATOM 2458 C C . ALA A 1 316 ? 1.226 17.760 -5.111 1.00 85.69 316 ALA A C 1
ATOM 2460 O O . ALA A 1 316 ? 1.400 16.560 -5.337 1.00 85.69 316 ALA A O 1
ATOM 2461 N N . SER A 1 317 ? 0.876 18.618 -6.068 1.00 88.06 317 SER A N 1
ATOM 2462 C CA . SER A 1 317 ? 0.901 18.268 -7.487 1.00 88.06 317 SER A CA 1
ATOM 2463 C C . SER A 1 317 ? 2.341 18.170 -7.979 1.00 88.06 317 SER A C 1
ATOM 2465 O O . SER A 1 317 ? 3.155 19.035 -7.653 1.00 88.06 317 SER A O 1
ATOM 2467 N N . ILE A 1 318 ? 2.628 17.192 -8.832 1.00 87.44 318 ILE A N 1
ATOM 2468 C CA . ILE A 1 318 ? 3.973 16.966 -9.367 1.00 87.44 318 ILE A CA 1
ATOM 2469 C C . ILE A 1 318 ? 4.019 17.497 -10.795 1.00 87.44 318 ILE A C 1
ATOM 2471 O O . ILE A 1 318 ? 3.165 17.149 -11.605 1.00 87.44 318 ILE A O 1
ATOM 2475 N N . THR A 1 319 ? 4.995 18.339 -11.127 1.00 86.06 319 THR A N 1
ATOM 2476 C CA . THR A 1 319 ? 5.177 18.828 -12.502 1.00 86.06 319 THR A CA 1
ATOM 2477 C C . THR A 1 319 ? 6.389 18.158 -13.114 1.00 86.06 319 THR A C 1
ATOM 2479 O O . THR A 1 319 ? 7.485 18.278 -12.577 1.00 86.06 319 THR A O 1
ATOM 2482 N N . THR A 1 320 ? 6.190 17.462 -14.229 1.00 85.75 320 THR A N 1
ATOM 2483 C CA . THR A 1 320 ? 7.270 16.790 -14.952 1.00 85.75 320 THR A CA 1
ATOM 2484 C C . THR A 1 320 ? 7.727 17.657 -16.111 1.00 85.75 320 THR A C 1
ATOM 2486 O O . THR A 1 320 ? 6.931 18.377 -16.729 1.00 85.75 320 THR A O 1
ATOM 2489 N N . SER A 1 321 ? 9.025 17.627 -16.399 1.00 81.25 321 SER A N 1
ATOM 2490 C CA . SER A 1 321 ? 9.594 18.358 -17.535 1.00 81.25 321 SER A CA 1
ATOM 2491 C C . SER A 1 321 ? 9.178 17.720 -18.862 1.00 81.25 321 SER A C 1
ATOM 2493 O O . SER A 1 321 ? 9.084 18.404 -19.886 1.00 81.25 321 SER A O 1
ATOM 2495 N N . ARG A 1 322 ? 8.848 16.422 -18.825 1.00 80.56 322 ARG A N 1
ATOM 2496 C CA . ARG A 1 322 ? 8.445 15.616 -19.973 1.00 80.56 322 ARG A CA 1
ATOM 2497 C C . ARG A 1 322 ? 7.213 14.779 -19.654 1.00 80.56 322 ARG A C 1
ATOM 2499 O O . ARG A 1 322 ? 6.863 14.547 -18.502 1.00 80.56 322 ARG A O 1
ATOM 2506 N N . CYS A 1 323 ? 6.527 14.319 -20.693 1.00 81.94 323 CYS A N 1
ATOM 2507 C CA . CYS A 1 323 ? 5.398 13.405 -20.554 1.00 81.94 323 CYS A CA 1
ATOM 2508 C C . CYS A 1 323 ? 5.584 12.254 -21.542 1.00 81.94 323 CYS A C 1
ATOM 2510 O O . CYS A 1 323 ? 5.438 12.432 -22.751 1.00 81.94 323 CYS A O 1
ATOM 2512 N N . THR A 1 324 ? 5.933 11.078 -21.024 1.00 83.81 324 THR A N 1
ATOM 2513 C CA . THR A 1 324 ? 6.154 9.849 -21.806 1.00 83.81 324 THR A CA 1
ATOM 2514 C C . THR A 1 324 ? 5.122 8.782 -21.435 1.00 83.81 324 THR A C 1
ATOM 2516 O O . THR A 1 324 ? 4.391 8.933 -20.455 1.00 83.81 324 THR A O 1
ATOM 2519 N N . LEU A 1 325 ? 5.070 7.678 -22.189 1.00 83.44 325 LEU A N 1
ATOM 2520 C CA . LEU A 1 325 ? 4.229 6.526 -21.834 1.00 83.44 325 LEU A CA 1
ATOM 2521 C C . LEU A 1 325 ? 4.566 5.972 -20.439 1.00 83.44 325 LEU A C 1
ATOM 2523 O O . LEU A 1 325 ? 3.659 5.588 -19.710 1.00 83.44 325 LEU A O 1
ATOM 2527 N N . GLY A 1 326 ? 5.839 6.022 -20.027 1.00 86.19 326 GLY A N 1
ATOM 2528 C CA . GLY A 1 326 ? 6.254 5.644 -18.672 1.00 86.19 326 GLY A CA 1
ATOM 2529 C C . GLY A 1 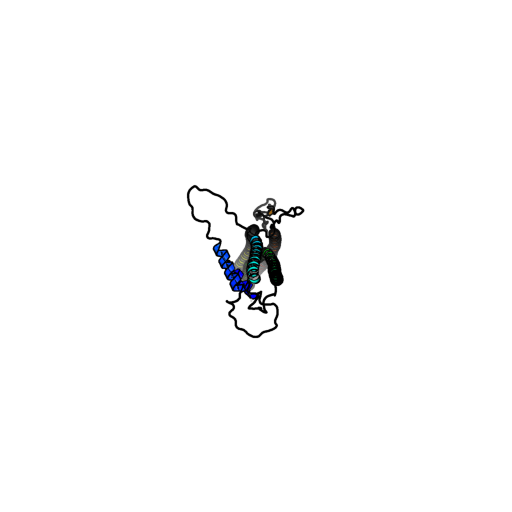326 ? 5.628 6.530 -17.593 1.00 86.19 326 GLY A C 1
ATOM 2530 O O . GLY A 1 326 ? 5.139 6.018 -16.590 1.00 86.19 326 GLY A O 1
ATOM 2531 N N . HIS A 1 327 ? 5.549 7.845 -17.827 1.00 89.81 327 HIS A N 1
ATOM 2532 C CA . HIS A 1 327 ? 4.887 8.769 -16.899 1.00 89.81 327 HIS A CA 1
ATOM 2533 C C . HIS A 1 327 ? 3.392 8.461 -16.755 1.00 89.81 327 HIS A C 1
ATOM 2535 O O . HIS A 1 327 ? 2.848 8.485 -15.653 1.00 89.81 327 HIS A O 1
ATOM 2541 N N . GLN A 1 328 ? 2.729 8.144 -17.868 1.00 88.31 328 GLN A N 1
ATOM 2542 C CA . GLN A 1 328 ? 1.319 7.768 -17.861 1.00 88.31 328 GLN A CA 1
ATOM 2543 C C . GLN A 1 328 ? 1.097 6.443 -17.107 1.00 88.31 328 GLN A C 1
ATOM 2545 O O . GLN A 1 328 ? 0.206 6.374 -16.264 1.00 88.31 328 GLN A O 1
ATOM 2550 N N . ALA A 1 329 ? 1.951 5.438 -17.330 1.00 89.44 329 ALA A N 1
ATOM 2551 C CA . ALA A 1 329 ? 1.882 4.148 -16.640 1.00 89.44 329 ALA A CA 1
ATOM 2552 C C . ALA A 1 329 ? 2.079 4.274 -15.117 1.00 89.44 329 ALA A C 1
ATOM 2554 O O . ALA A 1 329 ? 1.361 3.638 -14.346 1.00 89.44 329 ALA A O 1
ATOM 2555 N N . VAL A 1 330 ? 3.004 5.135 -14.670 1.00 93.25 330 VAL A N 1
ATOM 2556 C CA . VAL A 1 330 ? 3.192 5.460 -13.243 1.00 93.25 330 VAL A CA 1
ATOM 2557 C C . VAL A 1 330 ? 1.892 5.984 -12.630 1.00 93.25 330 VAL A C 1
ATOM 2559 O O . VAL A 1 330 ? 1.491 5.524 -11.565 1.00 93.25 330 VAL A O 1
ATOM 2562 N N . ILE A 1 331 ? 1.221 6.930 -13.293 1.00 93.25 331 ILE A N 1
ATOM 2563 C CA . ILE A 1 331 ? -0.005 7.560 -12.777 1.00 93.25 331 ILE A CA 1
ATOM 2564 C C . ILE A 1 331 ? -1.161 6.574 -12.731 1.00 93.25 331 ILE A C 1
ATOM 2566 O O . ILE A 1 331 ? -1.858 6.498 -11.722 1.00 93.25 331 ILE A O 1
ATOM 2570 N N . GLU A 1 332 ? -1.341 5.790 -13.791 1.00 92.94 332 GLU A N 1
ATOM 2571 C CA . GLU A 1 332 ? -2.372 4.757 -13.838 1.00 92.94 332 GLU A CA 1
ATOM 2572 C C . GLU A 1 332 ? -2.176 3.731 -12.722 1.00 92.94 332 GLU A C 1
ATOM 2574 O O . GLU A 1 332 ? -3.127 3.411 -12.003 1.00 92.94 332 GLU A O 1
ATOM 2579 N N . GLN A 1 333 ? -0.938 3.272 -12.517 1.00 95.38 333 GLN A N 1
ATOM 2580 C CA . GLN A 1 333 ? -0.648 2.309 -11.464 1.00 95.38 333 GLN A CA 1
ATOM 2581 C C . GLN A 1 333 ? -0.783 2.919 -10.067 1.00 95.38 333 GLN A C 1
ATOM 2583 O O . GLN A 1 333 ? -1.336 2.272 -9.178 1.00 95.38 333 GLN A O 1
ATOM 2588 N N . ARG A 1 334 ? -0.326 4.158 -9.867 1.00 95.94 334 ARG A N 1
ATOM 2589 C CA . ARG A 1 334 ? -0.497 4.911 -8.618 1.00 95.94 334 ARG A CA 1
ATOM 2590 C C . ARG A 1 334 ? -1.974 5.024 -8.259 1.00 95.94 334 ARG A C 1
ATOM 2592 O O . ARG A 1 334 ? -2.363 4.665 -7.153 1.00 95.94 334 ARG A O 1
ATOM 2599 N N . ASP A 1 335 ? -2.805 5.478 -9.191 1.00 95.25 335 ASP A N 1
ATOM 2600 C CA . ASP A 1 335 ? -4.234 5.691 -8.950 1.00 95.25 335 ASP A CA 1
ATOM 2601 C C . ASP A 1 335 ? -4.968 4.364 -8.711 1.00 95.25 335 ASP A C 1
ATOM 2603 O O . ASP A 1 335 ? -5.887 4.289 -7.891 1.00 95.25 335 ASP A O 1
ATOM 2607 N N . ALA A 1 336 ? -4.550 3.293 -9.392 1.00 96.12 336 ALA A N 1
ATOM 2608 C CA . ALA A 1 336 ? -5.065 1.951 -9.150 1.00 96.12 336 ALA A CA 1
ATOM 2609 C C . ALA A 1 336 ? -4.671 1.423 -7.758 1.00 96.12 336 ALA A C 1
ATOM 2611 O O . ALA A 1 336 ? -5.527 0.886 -7.052 1.00 96.12 336 ALA A O 1
ATOM 2612 N N . ALA A 1 337 ? -3.413 1.608 -7.345 1.00 97.12 337 ALA A N 1
ATOM 2613 C CA . ALA A 1 337 ? -2.925 1.225 -6.020 1.00 97.12 337 ALA A CA 1
ATOM 2614 C C . ALA A 1 337 ? -3.648 1.998 -4.910 1.00 97.12 337 ALA A C 1
ATOM 2616 O O . ALA A 1 337 ? -4.089 1.402 -3.930 1.00 97.12 337 ALA A O 1
ATOM 2617 N N . VAL A 1 338 ? -3.866 3.304 -5.100 1.00 96.50 338 VAL A N 1
ATOM 2618 C CA . VAL A 1 338 ? -4.643 4.144 -4.179 1.00 96.50 338 VAL A CA 1
ATOM 2619 C C . VAL A 1 338 ? -6.046 3.587 -3.966 1.00 96.50 338 VAL A C 1
ATOM 2621 O O . VAL A 1 338 ? -6.461 3.402 -2.825 1.00 96.50 338 VAL A O 1
ATOM 2624 N N . LYS A 1 339 ? -6.761 3.251 -5.045 1.00 95.88 339 LYS A N 1
ATOM 2625 C CA . LYS A 1 339 ? -8.120 2.694 -4.951 1.00 95.88 339 LYS A CA 1
ATOM 2626 C C . LYS A 1 339 ? -8.158 1.354 -4.215 1.00 95.88 339 LYS A C 1
ATOM 2628 O O . LYS A 1 339 ? -9.062 1.128 -3.411 1.00 95.88 339 LYS A O 1
ATOM 2633 N N . ARG A 1 340 ? -7.198 0.462 -4.485 1.00 97.25 340 ARG A N 1
ATOM 2634 C CA . ARG A 1 340 ? -7.114 -0.848 -3.817 1.00 97.25 340 ARG A CA 1
ATOM 2635 C C . ARG A 1 340 ? -6.796 -0.703 -2.331 1.00 97.25 340 ARG A C 1
ATOM 2637 O O . ARG A 1 340 ? -7.460 -1.324 -1.503 1.00 97.25 340 ARG A O 1
ATOM 2644 N N . PHE A 1 341 ? -5.847 0.164 -1.987 1.00 97.06 341 PHE A N 1
ATOM 2645 C CA . PHE A 1 341 ? -5.499 0.427 -0.594 1.00 97.06 341 PHE A CA 1
ATOM 2646 C C . PHE A 1 341 ? -6.648 1.103 0.164 1.00 97.06 341 PHE A C 1
ATOM 2648 O O . PHE A 1 341 ? -6.957 0.731 1.293 1.00 97.06 341 PHE A O 1
ATOM 2655 N N . GLU A 1 342 ? -7.357 2.037 -0.471 1.00 95.88 342 GLU A N 1
ATOM 2656 C CA . GLU A 1 342 ? -8.559 2.649 0.097 1.00 95.88 342 GLU A CA 1
ATOM 2657 C C . GLU A 1 342 ? -9.641 1.602 0.399 1.00 95.88 342 GLU A C 1
ATOM 2659 O O . GLU A 1 342 ? -10.259 1.630 1.464 1.00 95.88 342 GLU A O 1
ATOM 2664 N N . GLN A 1 343 ? -9.854 0.640 -0.503 1.00 96.31 343 GLN A N 1
ATOM 2665 C CA . GLN A 1 343 ? -10.784 -0.463 -0.266 1.00 96.31 343 GLN A CA 1
ATOM 2666 C C . GLN A 1 343 ? -10.368 -1.307 0.946 1.00 96.31 343 GLN A C 1
ATOM 2668 O O . GLN A 1 343 ? -11.229 -1.672 1.752 1.00 96.31 343 GLN A O 1
ATOM 2673 N N . LEU A 1 344 ? -9.069 -1.577 1.105 1.00 96.38 344 LEU A N 1
ATOM 2674 C CA . LEU A 1 344 ? -8.539 -2.275 2.274 1.00 96.38 344 LEU A CA 1
ATOM 2675 C C . LEU A 1 344 ? -8.818 -1.486 3.565 1.00 96.38 344 LEU A C 1
ATOM 2677 O O . LEU A 1 344 ? -9.416 -2.037 4.489 1.00 96.38 344 LEU A O 1
ATOM 2681 N N . LEU A 1 345 ? -8.503 -0.187 3.607 1.00 95.62 345 LEU A N 1
ATOM 2682 C CA . LEU A 1 345 ? -8.801 0.674 4.763 1.00 95.62 345 LEU A CA 1
ATOM 2683 C C . LEU A 1 345 ? -10.295 0.700 5.103 1.00 95.62 345 LEU A C 1
ATOM 2685 O O . LEU A 1 345 ? -10.671 0.579 6.272 1.00 95.62 345 LEU A O 1
ATOM 2689 N N . ARG A 1 346 ? -11.161 0.824 4.087 1.00 94.69 346 ARG A N 1
ATOM 2690 C CA . ARG A 1 346 ? -12.618 0.806 4.279 1.00 94.69 346 ARG A CA 1
ATOM 2691 C C . ARG A 1 346 ? -13.091 -0.526 4.854 1.00 94.69 346 ARG A C 1
ATOM 2693 O O . ARG A 1 346 ? -13.945 -0.517 5.736 1.00 94.69 346 ARG A O 1
ATOM 2700 N N . SER A 1 347 ? -12.534 -1.651 4.401 1.00 95.19 347 SER A N 1
ATOM 2701 C CA . SER A 1 347 ? -12.885 -2.974 4.933 1.00 95.19 347 SER A CA 1
ATOM 2702 C C . SER A 1 347 ? -12.520 -3.122 6.416 1.00 95.19 347 SER A C 1
ATOM 2704 O O . SER A 1 347 ? -13.360 -3.544 7.212 1.00 95.19 347 SER A O 1
ATOM 2706 N N . GLU A 1 348 ? -11.324 -2.681 6.818 1.00 94.56 348 GLU A N 1
ATOM 2707 C CA . GLU A 1 348 ? -10.872 -2.735 8.214 1.00 94.56 348 GLU A CA 1
ATOM 2708 C C . GLU A 1 348 ? -11.673 -1.784 9.118 1.00 94.56 348 GLU A C 1
ATOM 2710 O O . GLU A 1 348 ? -12.099 -2.170 10.211 1.00 94.56 348 GLU A O 1
ATOM 2715 N N . SER A 1 349 ? -11.958 -0.564 8.648 1.00 93.31 349 SER A N 1
ATOM 2716 C CA . SER A 1 349 ? -12.796 0.390 9.383 1.00 93.31 349 SER A CA 1
ATOM 2717 C C . SER A 1 349 ? -14.2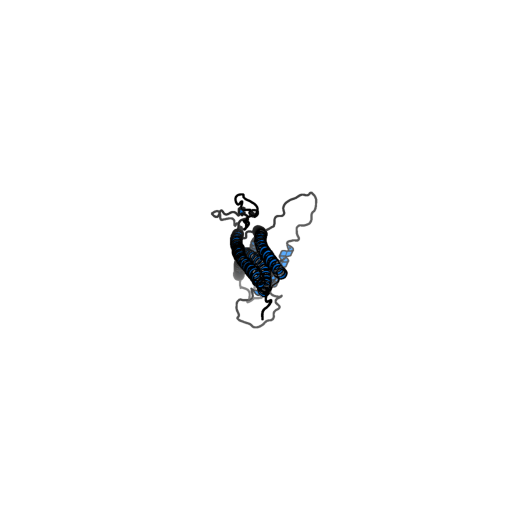39 -0.110 9.527 1.00 93.31 349 SER A C 1
ATOM 2719 O O . SER A 1 349 ? -14.794 -0.050 10.626 1.00 93.31 349 SER A O 1
ATOM 2721 N N . SER A 1 350 ? -14.833 -0.668 8.462 1.00 94.25 350 SER A N 1
ATOM 2722 C CA . SER A 1 350 ? -16.187 -1.246 8.499 1.00 94.25 350 SER A CA 1
ATOM 2723 C C . SER A 1 350 ? -16.276 -2.373 9.515 1.00 94.25 350 SER A C 1
ATOM 2725 O O . SER A 1 350 ? -17.167 -2.369 10.357 1.00 94.25 350 SER A O 1
ATOM 2727 N N . ARG A 1 351 ? -15.309 -3.295 9.503 1.00 94.06 351 ARG A N 1
ATOM 2728 C CA . ARG A 1 351 ? -15.269 -4.406 10.454 1.00 94.06 351 ARG A CA 1
ATOM 2729 C C . ARG A 1 351 ? -15.264 -3.912 11.904 1.00 94.06 351 ARG A C 1
ATOM 2731 O O . ARG A 1 351 ? -16.046 -4.391 12.719 1.00 94.06 351 ARG A O 1
ATOM 2738 N N . SER A 1 352 ? -14.442 -2.909 12.216 1.00 94.00 352 SER A N 1
ATOM 2739 C CA . SER A 1 352 ? -14.410 -2.286 13.548 1.00 94.00 352 SER A CA 1
ATOM 2740 C C . SER A 1 352 ? -15.723 -1.570 13.907 1.00 94.00 352 SER A C 1
ATOM 2742 O O . SER A 1 352 ? -16.175 -1.632 15.056 1.00 94.00 352 SER A O 1
ATOM 2744 N N . ASN A 1 353 ? -16.349 -0.898 12.935 1.00 94.00 353 ASN A N 1
ATOM 2745 C CA . ASN A 1 353 ? -17.632 -0.211 13.108 1.00 94.00 353 ASN A CA 1
ATOM 2746 C C . ASN A 1 353 ? -18.792 -1.178 13.356 1.00 94.00 353 ASN A C 1
ATOM 2748 O O . ASN A 1 353 ? -19.698 -0.822 14.102 1.00 94.00 353 ASN A O 1
ATOM 2752 N N . ASP A 1 354 ? -18.751 -2.380 12.781 1.00 95.25 354 ASP A N 1
ATOM 2753 C CA . ASP A 1 354 ? -19.764 -3.418 12.984 1.00 95.25 354 ASP A CA 1
ATOM 2754 C C . ASP A 1 354 ? -19.548 -4.181 14.300 1.00 95.25 354 ASP A C 1
ATOM 2756 O O . ASP A 1 354 ? -20.504 -4.520 15.006 1.00 95.25 354 ASP A O 1
ATOM 2760 N N . ASP A 1 355 ? -18.289 -4.431 14.670 1.00 94.69 355 ASP A N 1
ATOM 2761 C CA . ASP A 1 355 ? -17.949 -5.196 15.870 1.00 94.69 355 ASP A CA 1
ATOM 2762 C C . ASP A 1 355 ? -18.219 -4.406 17.161 1.00 94.69 355 ASP A C 1
ATOM 2764 O O . ASP A 1 355 ? -18.754 -4.965 18.121 1.00 94.69 355 ASP A O 1
ATOM 2768 N N . LYS A 1 356 ? -17.921 -3.099 17.205 1.00 96.38 356 LYS A N 1
ATOM 2769 C CA . LYS A 1 356 ? -18.162 -2.263 18.397 1.00 96.38 356 LYS A CA 1
ATOM 2770 C C . LYS A 1 356 ? -19.616 -2.312 18.901 1.00 96.38 356 LYS A C 1
ATOM 2772 O O . LYS A 1 356 ? -19.804 -2.654 20.070 1.00 96.38 356 LYS A O 1
ATOM 2777 N N . PRO A 1 357 ? -20.648 -1.957 18.108 1.00 97.50 357 PRO A N 1
ATOM 2778 C CA . PRO A 1 357 ? -22.027 -1.957 18.582 1.00 97.50 357 PRO A CA 1
ATOM 2779 C C . PRO A 1 357 ? -22.475 -3.363 18.972 1.00 97.50 357 PRO A C 1
ATOM 2781 O O . PRO A 1 357 ? -23.105 -3.505 20.014 1.00 97.50 357 PRO A O 1
ATOM 2784 N N . ARG A 1 358 ? -22.078 -4.403 18.222 1.00 97.31 358 ARG A N 1
ATOM 2785 C CA . ARG A 1 358 ? -22.378 -5.800 18.569 1.00 97.31 358 ARG A CA 1
ATOM 2786 C C . ARG A 1 358 ? -21.888 -6.140 19.980 1.00 97.31 358 ARG A C 1
ATOM 2788 O O . ARG A 1 358 ? -22.673 -6.589 20.810 1.00 97.31 358 ARG A O 1
ATOM 2795 N N . ARG A 1 359 ? -20.616 -5.855 20.278 1.00 96.38 359 ARG A N 1
ATOM 2796 C CA . ARG A 1 359 ? -20.013 -6.112 21.597 1.00 96.38 359 ARG A CA 1
ATOM 2797 C C . ARG A 1 359 ? -20.637 -5.273 22.709 1.00 96.38 359 ARG A C 1
ATOM 2799 O O . ARG A 1 359 ? -20.849 -5.771 23.812 1.00 96.38 359 ARG A O 1
ATOM 2806 N N . LEU A 1 360 ? -20.956 -4.008 22.433 1.00 98.06 360 LEU A N 1
ATOM 2807 C CA . LEU A 1 360 ? -21.632 -3.150 23.406 1.00 98.06 360 LEU A CA 1
ATOM 2808 C C . LEU A 1 360 ? -23.054 -3.639 23.703 1.00 98.06 360 LEU A C 1
ATOM 2810 O O . LEU A 1 360 ? -23.458 -3.626 24.863 1.00 98.06 360 LEU A O 1
ATOM 2814 N N . SER A 1 361 ? -23.791 -4.122 22.702 1.00 98.00 361 SER A N 1
ATOM 2815 C CA . SER A 1 361 ? -25.114 -4.721 22.896 1.00 98.00 361 SER A CA 1
ATOM 2816 C C . SER A 1 361 ? -25.048 -6.017 23.707 1.00 98.00 361 SER A C 1
ATOM 2818 O O . SER A 1 361 ? -25.845 -6.191 24.628 1.00 98.00 361 SER A O 1
ATOM 2820 N N . GLU A 1 362 ? -24.074 -6.894 23.436 1.00 97.38 362 GLU A N 1
ATOM 2821 C CA . GLU A 1 362 ? -23.816 -8.095 24.248 1.00 97.38 362 GLU A CA 1
ATOM 2822 C C . GLU A 1 362 ? -23.575 -7.716 25.720 1.00 97.38 362 GLU A C 1
ATOM 2824 O O . GLU A 1 362 ? -24.240 -8.233 26.621 1.00 97.38 362 GLU A O 1
ATOM 2829 N N . LEU A 1 363 ? -22.702 -6.736 25.969 1.00 97.69 363 LEU A N 1
ATOM 2830 C CA . LEU A 1 363 ? -22.405 -6.249 27.315 1.00 97.69 363 LEU A CA 1
ATOM 2831 C C . LEU A 1 363 ? -23.626 -5.622 28.005 1.00 97.69 363 LEU A C 1
ATOM 2833 O O . LEU A 1 363 ? -23.864 -5.874 29.186 1.00 97.69 363 LEU A O 1
ATOM 2837 N N . GLN A 1 364 ? -24.419 -4.826 27.286 1.00 97.75 364 GLN A N 1
ATOM 2838 C CA . GLN A 1 364 ? -25.641 -4.217 27.817 1.00 97.75 364 GLN A CA 1
ATOM 2839 C C . GLN A 1 364 ? -26.691 -5.268 28.179 1.00 97.75 364 GLN A C 1
ATOM 2841 O O . GLN A 1 364 ? -27.301 -5.175 29.245 1.00 97.75 364 GLN A O 1
ATOM 2846 N N . SER A 1 365 ? -26.872 -6.283 27.328 1.00 97.75 365 SER A N 1
ATOM 2847 C CA . SER A 1 365 ? -27.804 -7.383 27.589 1.00 97.75 365 SER A CA 1
ATOM 2848 C C . SER A 1 365 ? -27.422 -8.145 28.859 1.00 97.75 365 SER A C 1
ATOM 2850 O O . SER A 1 365 ? -28.269 -8.399 29.718 1.00 97.75 365 SER A O 1
ATOM 2852 N N . TRP A 1 366 ? -26.124 -8.409 29.035 1.00 97.50 366 TRP A N 1
ATOM 2853 C CA . TRP A 1 366 ? -25.605 -9.030 30.242 1.00 97.50 366 TRP A CA 1
ATOM 2854 C C . TRP A 1 366 ? -25.800 -8.147 31.476 1.00 97.50 366 TRP A C 1
ATOM 2856 O O . TRP A 1 366 ? -26.248 -8.637 32.507 1.00 97.50 366 TRP A O 1
ATOM 2866 N N . ASN A 1 367 ? -25.518 -6.848 31.377 1.00 96.88 367 ASN A N 1
ATOM 2867 C CA . ASN A 1 367 ? -25.684 -5.911 32.486 1.00 96.88 367 ASN A CA 1
ATOM 2868 C C . ASN A 1 367 ? -27.147 -5.866 32.974 1.00 96.88 367 ASN A C 1
ATOM 2870 O O . ASN A 1 367 ? -27.415 -5.956 34.173 1.00 96.88 367 ASN A O 1
ATOM 2874 N N . ALA A 1 368 ? -28.107 -5.816 32.045 1.00 97.50 368 ALA A N 1
ATOM 2875 C CA . ALA A 1 368 ? -29.530 -5.878 32.373 1.00 97.50 368 ALA A CA 1
ATOM 2876 C C . ALA A 1 368 ? -29.903 -7.195 33.074 1.00 97.50 368 ALA A C 1
ATOM 2878 O O . ALA A 1 368 ? -30.543 -7.172 34.128 1.00 97.50 368 ALA A O 1
ATOM 2879 N N . HIS A 1 369 ? -29.449 -8.329 32.532 1.00 96.75 369 HIS A N 1
ATOM 2880 C CA . HIS A 1 369 ? -29.672 -9.642 33.135 1.00 96.75 369 HIS A CA 1
ATOM 2881 C C . HIS A 1 369 ? -29.069 -9.736 34.545 1.00 96.75 369 HIS A C 1
ATOM 2883 O O . HIS A 1 369 ? -29.741 -10.165 35.481 1.00 96.75 369 HIS A O 1
ATOM 2889 N N . TRP A 1 370 ? -27.827 -9.284 34.723 1.00 96.31 370 TRP A N 1
ATOM 2890 C CA . TRP A 1 370 ? -27.145 -9.259 36.013 1.00 96.31 370 TRP A CA 1
ATOM 2891 C C . TRP A 1 370 ? -27.935 -8.469 37.060 1.00 96.31 370 TRP A C 1
ATOM 2893 O O . TRP A 1 370 ? -28.226 -8.983 38.138 1.00 96.31 370 TRP A O 1
ATOM 2903 N N . ARG A 1 371 ? -28.362 -7.245 36.726 1.00 96.44 371 ARG A N 1
ATOM 2904 C CA . ARG A 1 371 ? -29.168 -6.408 37.629 1.00 96.44 371 ARG A CA 1
ATOM 2905 C C . ARG A 1 371 ? -30.475 -7.084 38.033 1.00 96.44 371 ARG A C 1
ATOM 2907 O O . ARG A 1 371 ? -30.850 -7.024 39.202 1.00 96.44 371 ARG A O 1
ATOM 2914 N N . GLN A 1 372 ? -31.143 -7.754 37.095 1.00 95.94 372 GLN A N 1
ATOM 2915 C CA . GLN A 1 372 ? -32.367 -8.501 37.378 1.00 95.94 372 GLN A CA 1
ATOM 2916 C C . GLN A 1 372 ? -32.118 -9.675 38.338 1.00 95.94 372 GLN A C 1
ATOM 2918 O O . GLN A 1 372 ? -32.897 -9.875 39.272 1.00 95.94 372 GLN A O 1
ATOM 2923 N N . GLN A 1 373 ? -31.027 -10.424 38.149 1.00 93.50 373 GLN A N 1
ATOM 2924 C CA . GLN A 1 373 ? -30.642 -11.520 39.046 1.00 93.50 373 GLN A CA 1
ATOM 2925 C C . GLN A 1 373 ? -30.376 -11.017 40.467 1.00 93.50 373 GLN A C 1
ATOM 2927 O O . GLN A 1 373 ? -30.915 -11.560 41.429 1.00 93.50 373 GLN A O 1
ATOM 2932 N N . ILE A 1 374 ? -29.612 -9.931 40.606 1.00 95.06 374 ILE A N 1
ATOM 2933 C CA . ILE A 1 374 ? -29.319 -9.331 41.912 1.00 95.06 374 ILE A CA 1
ATOM 2934 C C . ILE A 1 374 ? -30.589 -8.808 42.586 1.00 95.06 374 ILE A C 1
ATOM 2936 O O . ILE A 1 374 ? -30.778 -9.035 43.779 1.00 95.06 374 ILE A O 1
ATOM 2940 N N . HIS A 1 375 ? -31.481 -8.153 41.839 1.00 93.50 375 HIS A N 1
ATOM 2941 C CA . HIS A 1 375 ? -32.758 -7.686 42.380 1.00 93.50 375 HIS A CA 1
ATOM 2942 C C . HIS A 1 375 ? -33.625 -8.845 42.891 1.00 93.50 375 HIS A C 1
ATOM 2944 O O . HIS A 1 375 ? -34.163 -8.774 43.995 1.00 93.50 375 HIS A O 1
ATOM 2950 N N . THR A 1 376 ? -33.696 -9.939 42.127 1.00 92.62 376 THR A N 1
ATOM 2951 C CA . THR A 1 376 ? -34.435 -11.149 42.514 1.00 92.62 376 THR A CA 1
ATOM 2952 C C . THR A 1 376 ? -33.853 -11.770 43.783 1.00 92.62 376 THR A C 1
ATOM 2954 O O . THR A 1 376 ? -34.598 -12.085 44.706 1.00 92.62 376 THR A O 1
ATOM 2957 N N . LEU A 1 377 ? -32.523 -11.889 43.869 1.00 90.06 377 LEU A N 1
ATOM 2958 C CA . LEU A 1 377 ? -31.850 -12.455 45.040 1.00 90.06 377 LEU A CA 1
ATOM 2959 C C . LEU A 1 377 ? -32.070 -11.619 46.302 1.00 90.06 377 LEU A C 1
ATOM 2961 O O . LEU A 1 377 ? -32.414 -12.178 47.344 1.00 90.06 377 LEU A O 1
ATOM 2965 N N . LYS A 1 378 ? -31.941 -10.291 46.202 1.00 89.12 378 LYS A N 1
ATOM 2966 C CA . LYS A 1 378 ? -32.208 -9.375 47.320 1.00 89.12 378 LYS A CA 1
ATOM 2967 C C . LYS A 1 378 ? -33.637 -9.527 47.839 1.00 89.12 378 LYS A C 1
ATOM 2969 O O . LYS A 1 378 ? -33.829 -9.718 49.034 1.00 89.12 378 LYS A O 1
ATOM 2974 N N . HIS A 1 379 ? -34.618 -9.577 46.938 1.00 87.56 379 HIS A N 1
ATOM 2975 C CA . HIS A 1 379 ? -36.011 -9.796 47.326 1.00 87.56 379 HIS A CA 1
ATOM 2976 C C . HIS A 1 379 ? -36.224 -11.166 47.996 1.00 87.56 379 HIS A C 1
ATOM 2978 O O . HIS A 1 379 ? -36.949 -11.266 48.982 1.00 87.56 379 HIS A O 1
ATOM 2984 N N . THR A 1 380 ? -35.589 -12.240 47.503 1.00 85.50 380 THR A N 1
ATOM 2985 C CA . THR A 1 380 ? -35.719 -13.566 48.137 1.00 85.50 380 THR A CA 1
ATOM 2986 C C . THR A 1 380 ? -35.130 -13.612 49.548 1.00 85.50 380 THR A C 1
ATOM 2988 O O . THR A 1 380 ? -35.739 -14.219 50.427 1.00 85.50 380 THR A O 1
ATOM 2991 N N . LEU A 1 381 ? -34.007 -12.928 49.784 1.00 79.25 381 LEU A N 1
ATOM 2992 C CA . LEU A 1 381 ? -33.361 -12.835 51.098 1.00 79.25 381 LEU A CA 1
ATOM 2993 C C . LEU A 1 381 ? -34.235 -12.072 52.112 1.00 79.25 381 LEU A C 1
ATOM 2995 O O . LEU A 1 381 ? -34.453 -12.545 53.227 1.00 79.25 381 LEU A O 1
ATOM 2999 N N . GLU A 1 382 ? -34.835 -10.952 51.697 1.00 78.38 382 GLU A N 1
ATOM 3000 C CA . GLU A 1 382 ? -35.745 -10.159 52.540 1.00 78.38 382 GLU A CA 1
ATOM 3001 C C . GLU A 1 382 ? -37.007 -10.947 52.951 1.00 78.38 382 GLU A C 1
ATOM 3003 O O . GLU A 1 382 ? -37.485 -10.838 54.087 1.00 78.38 382 GLU A O 1
ATOM 3008 N N . THR A 1 383 ? -37.537 -11.792 52.055 1.00 73.69 383 THR A N 1
ATOM 3009 C CA . THR A 1 383 ? -38.703 -12.645 52.355 1.00 73.69 383 THR A CA 1
ATOM 3010 C C . THR A 1 383 ? -38.393 -13.814 53.294 1.00 73.69 383 THR A C 1
ATOM 3012 O O . THR A 1 383 ? -39.275 -14.254 54.034 1.00 73.69 383 THR A O 1
ATOM 3015 N N . THR A 1 384 ? -37.158 -14.325 53.305 1.00 62.56 384 THR A N 1
ATOM 3016 C CA . THR A 1 384 ? -36.761 -15.404 54.224 1.00 62.56 384 THR A CA 1
ATOM 3017 C C . THR A 1 384 ? -36.535 -14.903 55.647 1.00 62.56 384 THR A C 1
ATOM 3019 O O . THR A 1 384 ? -36.908 -15.590 56.601 1.00 62.56 384 THR A O 1
ATOM 3022 N N . ASP A 1 385 ? -36.027 -13.680 55.807 1.00 58.66 385 ASP A N 1
ATOM 3023 C CA . ASP A 1 385 ? -35.802 -13.087 57.129 1.00 58.66 385 ASP A CA 1
ATOM 3024 C C . ASP A 1 385 ? -37.122 -12.745 57.840 1.00 58.66 385 ASP A C 1
ATOM 3026 O O . ASP A 1 385 ? -37.245 -12.928 59.053 1.00 58.66 385 ASP A O 1
ATOM 3030 N N . THR A 1 386 ? -38.162 -12.361 57.092 1.00 59.00 386 THR A N 1
ATOM 3031 C CA . THR A 1 386 ? -39.497 -12.070 57.648 1.00 59.00 386 THR A CA 1
ATOM 3032 C C . THR A 1 386 ? -40.265 -13.318 58.104 1.00 59.00 386 THR A C 1
ATOM 3034 O O . THR A 1 386 ? -41.098 -13.218 59.006 1.00 59.00 386 THR A O 1
ATOM 3037 N N . HIS A 1 387 ? -39.980 -14.503 57.550 1.00 52.47 387 HIS A N 1
ATOM 3038 C CA . HIS A 1 387 ? -40.666 -15.750 57.924 1.00 52.47 387 HIS A CA 1
ATOM 3039 C C . HIS A 1 387 ? -40.027 -16.483 59.120 1.00 52.47 387 HIS A C 1
ATOM 3041 O O . HIS A 1 387 ? -40.675 -17.328 59.734 1.00 52.47 387 HIS A O 1
ATOM 3047 N N . SER A 1 388 ? -38.791 -16.140 59.509 1.00 52.12 388 SER A N 1
ATOM 3048 C CA . SER A 1 388 ? -38.143 -16.721 60.702 1.00 52.12 388 SER A CA 1
ATOM 3049 C C . SER A 1 388 ? -38.530 -16.032 62.025 1.00 52.12 388 SER A C 1
ATOM 3051 O O . SER A 1 388 ? -38.264 -16.562 63.102 1.00 52.12 388 SER A O 1
ATOM 3053 N N . GLY A 1 389 ? -39.211 -14.879 61.967 1.00 43.34 389 GLY A N 1
ATOM 3054 C CA . GLY A 1 389 ? -39.559 -14.058 63.136 1.00 43.34 389 GLY A CA 1
ATOM 3055 C C . GLY A 1 389 ? -40.901 -14.355 63.823 1.00 43.34 389 GLY A C 1
ATOM 3056 O O . GLY A 1 389 ? -41.250 -13.650 64.766 1.00 43.34 389 GLY A O 1
ATOM 3057 N N . THR A 1 390 ? -41.681 -15.354 63.387 1.00 47.53 390 THR A N 1
ATOM 3058 C CA . THR A 1 390 ? -43.062 -15.592 63.883 1.00 47.53 390 THR A CA 1
ATOM 3059 C C . THR A 1 390 ? -43.298 -16.944 64.566 1.00 47.53 390 THR A C 1
ATOM 3061 O O . THR A 1 390 ? -44.434 -17.405 64.629 1.00 47.53 390 THR A O 1
ATOM 3064 N N . HIS A 1 391 ? -42.273 -17.581 65.149 1.00 45.66 391 HIS A N 1
ATOM 3065 C CA . HIS A 1 391 ? -42.489 -18.844 65.873 1.00 45.66 391 HIS A CA 1
ATOM 3066 C C . HIS A 1 391 ? -41.642 -19.044 67.142 1.00 45.66 391 HIS A C 1
ATOM 3068 O O . HIS A 1 391 ? -41.002 -20.072 67.3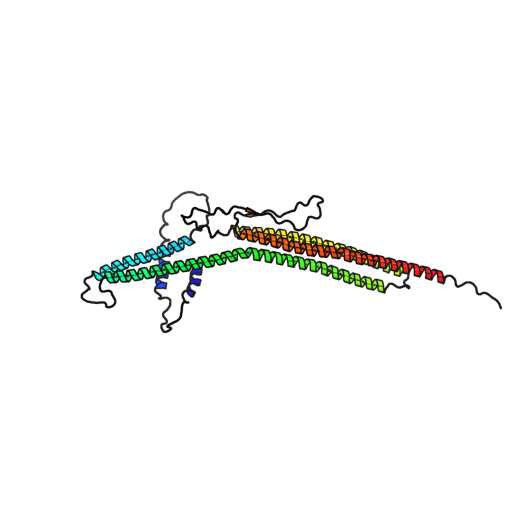13 1.00 45.66 391 HIS A O 1
ATOM 3074 N N . THR A 1 392 ? -41.717 -18.116 68.097 1.00 44.75 392 THR A N 1
ATOM 3075 C CA . THR A 1 392 ? -41.484 -18.431 69.523 1.00 44.75 392 THR A CA 1
ATOM 3076 C C . THR A 1 392 ? -42.332 -17.514 70.396 1.00 44.75 392 THR A C 1
ATOM 3078 O O . THR A 1 392 ? -41.858 -16.519 70.937 1.00 44.75 392 THR A O 1
ATOM 3081 N N . GLY A 1 393 ? -43.613 -17.855 70.501 1.00 43.09 393 GLY A N 1
ATOM 3082 C CA . GLY A 1 393 ? -44.555 -17.268 71.440 1.00 43.09 393 GLY A CA 1
ATOM 3083 C C . GLY A 1 393 ? -45.342 -18.382 72.116 1.00 43.09 393 GLY A C 1
ATOM 3084 O O . GLY A 1 393 ? -46.186 -19.003 71.488 1.00 43.09 393 GLY A O 1
ATOM 3085 N N . ASP A 1 394 ? -45.022 -18.587 73.388 1.00 38.66 394 ASP A N 1
ATOM 3086 C CA . ASP A 1 394 ? -45.877 -19.164 74.423 1.00 38.66 394 ASP A CA 1
ATOM 3087 C C . ASP A 1 394 ? -46.260 -20.651 74.323 1.00 38.66 394 ASP A C 1
ATOM 3089 O O . ASP A 1 394 ? -47.224 -21.054 73.680 1.00 38.66 394 ASP A O 1
ATOM 3093 N N . ASN A 1 395 ? -45.549 -21.475 75.099 1.00 41.69 395 ASN A N 1
ATOM 3094 C CA . ASN A 1 395 ? -46.155 -22.668 75.676 1.00 41.69 395 ASN A CA 1
ATOM 3095 C C . ASN A 1 395 ? -45.878 -22.673 77.185 1.00 41.69 395 ASN A C 1
ATOM 3097 O O . ASN A 1 395 ? -44.875 -23.202 77.669 1.00 41.69 395 ASN A O 1
ATOM 3101 N N . ARG A 1 396 ? -46.768 -22.000 77.919 1.00 37.50 396 ARG A N 1
ATOM 3102 C CA . ARG A 1 396 ? -46.884 -22.031 79.377 1.00 37.50 396 ARG A CA 1
ATOM 3103 C C . ARG A 1 396 ? -48.271 -22.567 79.766 1.00 37.50 396 ARG A C 1
ATOM 3105 O O . ARG A 1 396 ? -49.264 -21.869 79.632 1.00 37.50 396 ARG A O 1
ATOM 3112 N N . TYR A 1 397 ? -48.238 -23.770 80.345 1.00 38.22 397 TYR A N 1
ATOM 3113 C CA . TYR A 1 397 ? -49.130 -24.368 81.356 1.00 38.22 397 TYR A CA 1
ATOM 3114 C C . TYR A 1 397 ? -50.545 -24.880 81.017 1.00 38.22 397 TYR A C 1
ATOM 3116 O O . TYR A 1 397 ? -51.436 -24.117 80.663 1.00 38.22 397 TYR A O 1
ATOM 3124 N N . THR A 1 398 ? -50.732 -26.173 81.348 1.00 38.31 398 THR A N 1
ATOM 3125 C CA . THR A 1 398 ? -51.808 -26.893 82.101 1.00 38.31 398 THR A CA 1
ATOM 3126 C C . THR A 1 398 ? -52.081 -28.240 81.404 1.00 38.31 398 THR A C 1
ATOM 3128 O O . THR A 1 398 ? -52.262 -28.252 80.194 1.00 38.31 398 THR A O 1
ATOM 3131 N N . LEU A 1 399 ? -52.026 -29.432 82.016 1.00 38.25 399 LEU A N 1
ATOM 3132 C CA . LEU A 1 399 ? -52.242 -29.931 83.383 1.00 38.25 399 LEU A CA 1
ATOM 3133 C C . LEU A 1 399 ? -51.316 -31.130 83.663 1.00 38.25 399 LEU A C 1
ATOM 3135 O O . LEU A 1 399 ? -51.037 -31.875 82.696 1.00 38.25 399 LEU A O 1
#

Organism: NCBI:txid230148

Radius of gyration: 46.23 Å; chains: 1; bounding box: 114×68×153 Å

Secondary structure (DSSP, 8-state):
--HHHHHHHTTGGG-S-----------TTS-HHHHHHHHHHHHHHGGGSSS-------------------HHHHHHHHHHHHHHHHHHHHHHHHHHHHHHHHHSSGGGT---TTS-SSHHHHHHHHHHHHHHHHHHHHHHHHHHHHHHHHHHHHHHHHHHHHHHHHHHHHHHHHHHHHHHHHHHHHHHHHHHHHHHHHHHHHHHHH--TT--HHHHHHHHHHHHHHHHHHHHHHHHHHHHHHHHHHHHHHHHHHHHHHHHHHHHHHHHHS--TT----S---SS-------EEEPPPBPSS--TT--S-----BPPPEEES---HHHHHHHHHHHHHHHHHHHHHHHHHHHHHHHHHHHHHHHHHHHHHHHHHHHHHHHHHHHHHHHTTS---------

Sequence (399 aa):
MPLFILSVCLPVCLQVSPDQTSRLDVDLLDDPVVSVIKSLNRFCSTQDVGAAEREERGRSAAGSLQPKSTESVSTLSSVSAALNSVLLRSKDALLLVAEDFYRSDHFGLCRFLLVPDSLDQWAESMQLKLLGYQEQIRTFLNTSREELETQLSLLADLLLSVPVVLISNHEQQQGAGLIEEMGRVRMKQEETLAASEEDKRVNIHQLRVSLRDEELQTLVSREELRQQQLHSSICSFHLELQVSVRLRGEEFVTSLAALTEQLFSQLDELPTLGETKGPGAEMRRTHGSVSRTWSGIPYLLPPTNSNAAPTTTTTASITTSRCTLGHQAVIEQRDAAVKRFEQLLRSESSRSNDDKPRRLSELQSWNAHWRQQIHTLKHTLETTDTHSGTHTGDNRYTL

Foldseek 3Di:
DVVVVVVVPVVPVPDDDDDDDDDDPDPPCPPVVVVVVVVVVVVVVVVPPDDDDDDDDDDDDDDDDDDDDPVPVVVLVVVLVVVVVVLVVVLVVVLVVLVCVQPPPCVPPDPDPVADPDSVVRNVVSVVVSVVVNVVSVVVSVVVVVVVVVVVVVVVVVLLCVLLVVLVVLLVVLLVVLVVVLVVLVVVLVVLVVVLVVVVVVLVVPDDLPDDPVRLVVSVVSNVVSL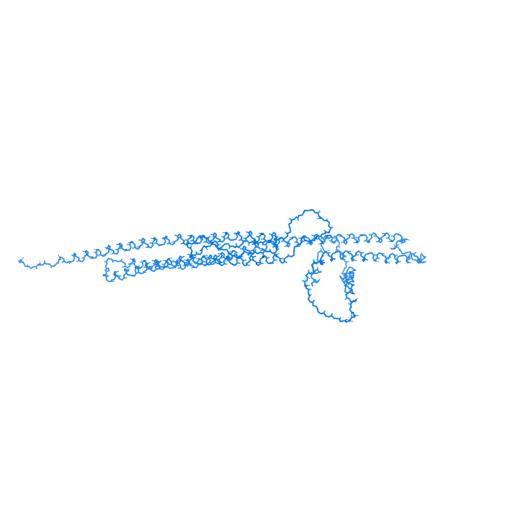VVNLVSLVVSLVVLLVSLQVSLVVSQVVLQVSLLVSLVVVLPDPDPPPPDDPDDPDDDPDPFAKDKAWFAFRLDADPDDPDDDPRDGPDIDIHRGDDPSNVSSVVSSVVSSVVSSVSSVVSNVVSVVVSVVSVVVSVVVVVVVVVSSVVSVVVSVVVVVVVPPPDDDDDDDD